Protein AF-A0A7J2PSL2-F1 (afdb_monomer_lite)

Secondary structure (DSSP, 8-state):
------------------PPP--TTTS-GGGS-----TTHHHHHHHHHHHHHHGGG-TT--HHHHHHHHHHHHHTT---TTTHHHHHHHHHHTEEEETTEEEE-SSTT--SPPBHHHHHHHHHHHHHHT-HHHHHHTT-HHHHHHHHHHHHHHTEETTEE-SBS-TT-HHHHHS-HHHHHHHHHHHHHHHT--GGGGHHHHHHTS----TTSHHHHHHHHHHHHTT-GGG--HHHHHHHHTTB-TTS-B-SSSS--HHHHHHHHHHHHHTTTTS---HHHHHHHHHHHHHHHHH-GGG-STTSHHHHHHHHHHHHHHHHHHHHHHHHHHHHHHHHHS-EEHHHHHHHH--SSTHHHHHHHHHHHBSS-EEEEEHHHHHHHHHHTS-HHHHHHHHHHHHHHHH-SEEEHHHHHHHHHHH-S----IIIIIHHHHHHHHHTTSEEEEEEEEEEETTEEEEEEEEEEE-SEEEEESS---HHHHHHHHHHHHHHHHHHHHHHHHHHHHHHHHHHHHHHHHHTT-HHHHHHHHHHHHHHHHHHHHHHHHIIIIIHHHH-SSB-HHHHTHHHHHHHHHHHHHHHHHHHHHHHHHHHHHHHHHHHHHHHHHHHHHHHHHHHHHHHHHHHHHHHHHHHHHHHSS---HHHHHHHHHHHTTT-

Radius of gyration: 41.02 Å; chains: 1; bounding box: 90×68×156 Å

pLDDT: mean 83.83, std 12.56, range [24.55, 97.69]

Sequence (655 aa):
MTNVDQKFAYPYITKFKKEPFISFVHIKKRNIENFYIKNYSKLADFFHFIKKNLLGDPNLTLENVFWYSLLQKYLKEDKKKDRREIFKFIKNCEFRHYDHLGFKYSPISPRKPDIYSTFLALCSLNNVGLLEEYFASEGQSHIKEEIKDFILSLRKGSSFLHCHDNECDICGKISPARTLFYVMEIFTLLGVDIRNSKDQFRSYIGENKKKSLGLVFKLLCLKYLDLDSEVRDKEIQYLHQLQKENGSFSFDASESINATFWVVYVLNKFSWLLDYNPSGIYLYVNYKLDEILNDTENWDSNQLPVVSKFIILLSLIWNKFINEIERVLFKELEREKYVDLNQLKTTFGLSNEVNDVISYINQNYNFNLRLLDNDIETKNYIRNLEKGRQEFINLFYTQLKEKSIVSLSDLAKKFRTQNLEHLKLKEDIFPVIKDMVTRNFFKGTIKTKKVFLAKTKYYFYLNYNLERIIVSDTEINAERIFEEKEKLDDIKNDIYNLTLKLKRIGYQIRDEIVSYLLINEIDYAKERLKFIIRSAVMEADFLNENIENSFNEILYYMNIQSVLHAEITLWTKTYSVLKKQLIEIDSNLKGKIEEKETLRNLNSLLENLMERLDVIEEDLGKKLDSFKKIFNETLEKEYIEDKFINVIRQLNQIT

Structure (mmCIF, N/CA/C/O backbone):
data_AF-A0A7J2PSL2-F1
#
_entry.id   AF-A0A7J2PSL2-F1
#
loop_
_atom_site.group_PDB
_atom_site.id
_atom_site.type_symbol
_atom_site.label_atom_id
_atom_site.label_alt_id
_atom_site.label_comp_id
_atom_site.label_asym_id
_atom_site.label_entity_id
_atom_site.label_seq_id
_atom_site.pdbx_PDB_ins_code
_atom_site.Cartn_x
_atom_site.Cartn_y
_atom_site.Cartn_z
_atom_site.occupancy
_atom_site.B_iso_or_equiv
_atom_site.auth_seq_id
_atom_site.auth_comp_id
_atom_site.auth_asym_id
_atom_site.auth_atom_id
_atom_site.pdbx_PDB_model_num
ATOM 1 N N . MET A 1 1 ? -26.723 5.551 -52.683 1.00 31.22 1 MET A N 1
ATOM 2 C CA . MET A 1 1 ? -27.101 5.557 -51.256 1.00 31.22 1 MET A CA 1
ATOM 3 C C . MET A 1 1 ? -26.220 4.562 -50.531 1.00 31.22 1 MET A C 1
ATOM 5 O O . MET A 1 1 ? -26.420 3.362 -50.620 1.00 31.22 1 MET A O 1
ATOM 9 N N . THR A 1 2 ? -25.178 5.106 -49.925 1.00 29.45 2 THR A N 1
ATOM 10 C CA . THR A 1 2 ? -24.272 4.508 -48.949 1.00 29.45 2 THR A CA 1
ATOM 11 C C . THR A 1 2 ? -24.968 4.398 -47.594 1.00 29.45 2 THR A C 1
ATOM 13 O O . THR A 1 2 ? -25.542 5.386 -47.148 1.00 29.45 2 THR A O 1
ATOM 16 N N . ASN A 1 3 ? -24.890 3.238 -46.939 1.00 24.55 3 ASN A N 1
ATOM 17 C CA . ASN A 1 3 ? -24.885 3.118 -45.478 1.00 24.55 3 ASN A CA 1
ATOM 18 C C . ASN A 1 3 ? -24.293 1.749 -45.106 1.00 24.55 3 ASN A C 1
ATOM 20 O O . ASN A 1 3 ? -24.761 0.728 -45.590 1.00 24.55 3 ASN A O 1
ATOM 24 N N . VAL A 1 4 ? -23.095 1.760 -44.518 1.00 31.92 4 VAL A N 1
ATOM 25 C CA . VAL A 1 4 ? -22.828 1.494 -43.090 1.00 31.92 4 VAL A CA 1
ATOM 26 C C . VAL A 1 4 ? -22.699 -0.004 -42.835 1.00 31.92 4 VAL A C 1
ATOM 28 O O . VAL A 1 4 ? -23.684 -0.686 -42.616 1.00 31.92 4 VAL A O 1
ATOM 31 N N . ASP A 1 5 ? -21.449 -0.464 -42.797 1.00 25.44 5 ASP A N 1
ATOM 32 C CA . ASP A 1 5 ? -21.019 -1.336 -41.711 1.00 25.44 5 ASP A CA 1
ATOM 33 C C . ASP A 1 5 ? -19.650 -0.865 -41.221 1.00 25.44 5 ASP A C 1
ATOM 35 O O . ASP A 1 5 ? -18.634 -0.880 -41.922 1.00 25.44 5 ASP A O 1
ATOM 39 N N . GLN A 1 6 ? -19.683 -0.338 -40.003 1.00 30.70 6 GLN A N 1
ATOM 40 C CA . GLN A 1 6 ? -18.550 0.149 -39.245 1.00 30.70 6 GLN A CA 1
ATOM 41 C C . GLN A 1 6 ? -17.609 -1.021 -38.947 1.00 30.70 6 GLN A C 1
ATOM 43 O O . GLN A 1 6 ? -17.937 -1.917 -38.173 1.00 30.70 6 GLN A O 1
ATOM 48 N N . LYS A 1 7 ? -16.388 -0.990 -39.488 1.00 27.30 7 LYS A N 1
ATOM 49 C CA . LYS A 1 7 ? -15.289 -1.812 -38.969 1.00 27.30 7 LYS A CA 1
ATOM 50 C C . LYS A 1 7 ? -14.771 -1.210 -37.660 1.00 27.30 7 LYS A C 1
ATOM 52 O O . LYS A 1 7 ? -13.682 -0.650 -37.615 1.00 27.30 7 LYS A O 1
ATOM 57 N N . PHE A 1 8 ? -15.545 -1.352 -36.588 1.00 30.45 8 PHE A N 1
ATOM 58 C CA . PHE A 1 8 ? -14.985 -1.416 -35.242 1.00 30.45 8 PHE A CA 1
ATOM 59 C C . PHE A 1 8 ? -14.679 -2.880 -34.943 1.00 30.45 8 PHE A C 1
ATOM 61 O O . PHE A 1 8 ? -15.5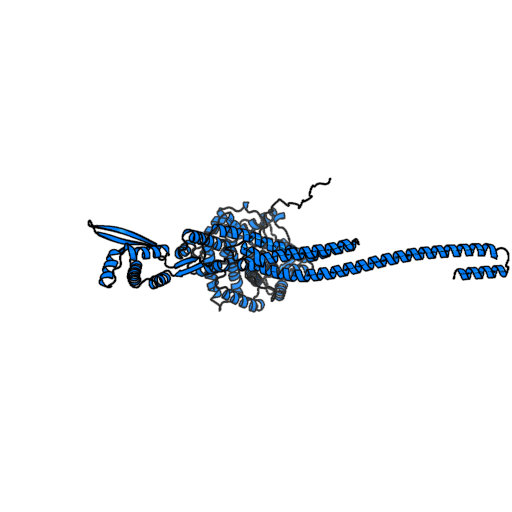59 -3.661 -34.605 1.00 30.45 8 PHE A O 1
ATOM 68 N N . ALA A 1 9 ? -13.413 -3.256 -35.071 1.00 25.39 9 ALA A N 1
ATOM 69 C CA . ALA A 1 9 ? -12.905 -4.478 -34.469 1.00 25.39 9 ALA A CA 1
ATOM 70 C C . ALA A 1 9 ? -11.545 -4.166 -33.845 1.00 25.39 9 ALA A C 1
ATOM 72 O O . ALA A 1 9 ? -10.490 -4.525 -34.363 1.00 25.39 9 ALA A O 1
ATOM 73 N N . TYR A 1 10 ? -11.590 -3.463 -32.710 1.00 25.31 10 TYR A N 1
ATOM 74 C CA . TYR A 1 10 ? -10.592 -3.675 -31.667 1.00 25.31 10 TYR A CA 1
ATOM 75 C C . TYR A 1 10 ? -10.520 -5.189 -31.418 1.00 25.31 10 TYR A C 1
ATOM 77 O O . TYR A 1 10 ? -11.571 -5.804 -31.213 1.00 25.31 10 TYR A O 1
ATOM 85 N N . PRO A 1 11 ? -9.338 -5.824 -31.443 1.00 28.77 11 PRO A N 1
ATOM 86 C CA . PRO A 1 11 ? -9.249 -7.221 -31.074 1.00 28.77 11 PRO A CA 1
ATOM 87 C C . PRO A 1 11 ? -9.548 -7.321 -29.577 1.00 28.77 11 PRO A C 1
ATOM 89 O O . PRO A 1 11 ? -8.705 -7.018 -28.732 1.00 28.77 11 PRO A O 1
ATOM 92 N N . TYR A 1 12 ? -10.769 -7.741 -29.252 1.00 27.05 12 TYR A N 1
ATOM 93 C CA . TYR A 1 12 ? -11.100 -8.295 -27.951 1.00 27.05 12 TYR A CA 1
ATOM 94 C C . TYR A 1 12 ? -10.155 -9.475 -27.702 1.00 27.05 12 TYR A C 1
ATOM 96 O O . TYR A 1 12 ? -10.358 -10.579 -28.204 1.00 27.05 12 TYR A O 1
ATOM 104 N N . ILE A 1 13 ? -9.115 -9.263 -26.894 1.00 30.38 13 ILE A N 1
ATOM 105 C CA . ILE A 1 13 ? -8.462 -10.357 -26.173 1.00 30.38 13 ILE A CA 1
ATOM 106 C C . ILE A 1 13 ? -9.415 -10.724 -25.027 1.00 30.38 13 ILE A C 1
ATOM 108 O O . ILE A 1 13 ? -9.174 -10.440 -23.860 1.00 30.38 13 ILE A O 1
ATOM 112 N N . THR A 1 14 ? -10.545 -11.349 -25.359 1.00 32.03 14 THR A N 1
ATOM 113 C CA . THR A 1 14 ? -11.455 -11.991 -24.400 1.00 32.03 14 THR A CA 1
ATOM 114 C C . THR A 1 14 ? -10.906 -13.360 -24.019 1.00 32.03 14 THR A C 1
ATOM 116 O O . THR A 1 14 ? -11.459 -14.415 -24.308 1.00 32.03 14 THR A O 1
ATOM 119 N N . LYS A 1 15 ? -9.768 -13.323 -23.337 1.00 29.19 15 LYS A N 1
ATOM 120 C CA . LYS A 1 15 ? -9.475 -14.196 -22.207 1.00 29.19 15 LYS A CA 1
ATOM 121 C C . LYS A 1 15 ? -8.845 -13.254 -21.203 1.00 29.19 15 LYS A C 1
ATOM 123 O O . LYS A 1 15 ? -7.700 -12.855 -21.408 1.00 29.19 15 LYS A O 1
ATOM 128 N N . PHE A 1 16 ? -9.582 -12.883 -20.157 1.00 33.84 16 PHE A N 1
ATOM 129 C CA . PHE A 1 16 ? -8.971 -12.304 -18.966 1.00 33.84 16 PHE A CA 1
ATOM 130 C C . PHE A 1 16 ? -7.958 -13.338 -18.466 1.00 33.84 16 PHE A C 1
ATOM 132 O O . PHE A 1 16 ? -8.302 -14.286 -17.763 1.00 33.84 16 PHE A O 1
ATOM 139 N N . LYS A 1 17 ? -6.706 -13.240 -18.930 1.00 45.00 17 LYS A N 1
ATOM 140 C CA . LYS A 1 17 ? -5.599 -13.944 -18.303 1.00 45.00 17 LYS A CA 1
ATOM 141 C C . LYS A 1 17 ? -5.562 -13.356 -16.906 1.00 45.00 17 LYS A C 1
ATOM 143 O O . LYS A 1 17 ? -5.343 -12.155 -16.772 1.00 45.00 17 LYS A O 1
ATOM 148 N N . LYS A 1 18 ? -5.832 -14.190 -15.903 1.00 58.03 18 LYS A N 1
ATOM 149 C CA . LYS A 1 18 ? -5.608 -13.842 -14.505 1.00 58.03 18 LYS A CA 1
ATOM 150 C C . LYS A 1 18 ? -4.257 -13.136 -14.415 1.00 58.03 18 LYS A C 1
ATOM 152 O O . LYS A 1 18 ? -3.263 -13.638 -14.957 1.00 58.03 18 LYS A O 1
ATOM 157 N N . GLU A 1 19 ? -4.253 -11.933 -13.846 1.00 62.59 19 GLU A N 1
ATOM 158 C CA . GLU A 1 19 ? -3.024 -11.156 -13.761 1.00 62.59 19 GLU A CA 1
ATOM 159 C C . GLU A 1 19 ? -1.960 -11.985 -13.029 1.00 62.59 19 GLU A C 1
ATOM 161 O O . GLU A 1 19 ? -2.278 -12.656 -12.040 1.00 62.59 19 GLU A O 1
ATOM 166 N N . PRO A 1 20 ? -0.710 -12.005 -13.530 1.00 72.94 20 PRO A N 1
ATOM 167 C CA . PRO A 1 20 ? 0.355 -12.733 -12.864 1.00 72.94 20 PRO A CA 1
ATOM 168 C C . PRO A 1 20 ? 0.494 -12.239 -11.428 1.00 72.94 20 PRO A C 1
ATOM 170 O O . PRO A 1 20 ? 0.350 -11.049 -11.149 1.00 72.94 20 PRO A O 1
ATOM 173 N N . PHE A 1 21 ? 0.817 -13.153 -10.517 1.00 83.94 21 PHE A N 1
ATOM 174 C CA . PHE A 1 21 ? 1.166 -12.776 -9.158 1.00 83.94 21 PHE A CA 1
ATOM 175 C C . PHE A 1 21 ? 2.321 -11.764 -9.172 1.00 83.94 21 PHE A C 1
ATOM 177 O O . PHE A 1 21 ? 3.390 -12.028 -9.720 1.00 83.94 21 PHE A O 1
ATOM 184 N N . ILE A 1 22 ? 2.103 -10.609 -8.542 1.00 85.44 22 ILE A N 1
ATOM 185 C CA . ILE A 1 22 ? 3.131 -9.587 -8.346 1.00 85.44 22 ILE A CA 1
ATOM 186 C C . ILE A 1 22 ? 3.550 -9.603 -6.879 1.00 85.44 22 ILE A C 1
ATOM 188 O O . ILE A 1 22 ? 2.753 -9.336 -5.972 1.00 85.44 22 ILE A O 1
ATOM 192 N N . SER A 1 23 ? 4.827 -9.897 -6.661 1.00 90.50 23 SER A N 1
ATOM 193 C CA . SER A 1 23 ? 5.446 -9.882 -5.342 1.00 90.50 23 SER A CA 1
ATOM 194 C C . SER A 1 23 ? 5.588 -8.469 -4.780 1.00 90.50 23 SER A C 1
ATOM 196 O O . SER A 1 23 ? 5.742 -7.514 -5.544 1.00 90.50 23 SER A O 1
ATOM 198 N N . PHE A 1 24 ? 5.616 -8.316 -3.451 1.00 92.38 24 PHE A N 1
ATOM 199 C CA . PHE A 1 24 ? 5.796 -7.025 -2.764 1.00 92.38 24 PHE A CA 1
ATOM 200 C C . PHE A 1 24 ? 7.050 -6.260 -3.234 1.00 92.38 24 PHE A C 1
ATOM 202 O O . PHE A 1 24 ? 7.096 -5.025 -3.202 1.00 92.38 24 PHE A O 1
ATOM 209 N N . VAL A 1 25 ? 8.053 -6.985 -3.734 1.00 91.38 25 VAL A N 1
ATOM 210 C CA . VAL A 1 25 ? 9.280 -6.427 -4.310 1.00 91.38 25 VAL A CA 1
ATOM 211 C C . VAL A 1 25 ? 9.047 -5.812 -5.695 1.00 91.38 25 VAL A C 1
ATOM 213 O O . VAL A 1 25 ? 9.658 -4.799 -6.031 1.00 91.38 25 VAL A O 1
ATOM 216 N N . HIS A 1 26 ? 8.117 -6.345 -6.486 1.00 89.00 26 HIS A N 1
ATOM 217 C CA . HIS A 1 26 ? 7.829 -5.896 -7.853 1.00 89.00 26 HIS A CA 1
ATOM 218 C C . HIS A 1 26 ? 6.655 -4.913 -7.957 1.00 89.00 26 HIS A C 1
ATOM 220 O O . HIS A 1 26 ? 6.518 -4.247 -8.985 1.00 89.00 26 HIS A O 1
ATOM 226 N N . ILE A 1 27 ? 5.843 -4.757 -6.901 1.00 88.19 27 ILE A N 1
ATOM 227 C CA . ILE A 1 27 ? 4.760 -3.757 -6.858 1.00 88.19 27 ILE A CA 1
ATOM 228 C C . ILE A 1 27 ? 5.329 -2.382 -7.218 1.00 88.19 27 ILE A C 1
ATOM 230 O O . ILE A 1 27 ? 6.328 -1.948 -6.652 1.00 88.19 27 ILE A O 1
ATOM 234 N N . LYS A 1 28 ? 4.737 -1.668 -8.175 1.00 84.06 28 LYS A N 1
ATOM 235 C CA . LYS A 1 28 ? 5.208 -0.319 -8.529 1.00 84.06 28 LYS A CA 1
ATOM 236 C C . LYS A 1 28 ? 4.886 0.651 -7.392 1.00 84.06 28 LYS A C 1
ATOM 238 O O . LYS A 1 28 ? 3.815 0.559 -6.818 1.00 84.06 28 LYS A O 1
ATOM 243 N N . LYS A 1 29 ? 5.756 1.638 -7.130 1.00 82.50 29 LYS A N 1
ATOM 244 C CA . LYS A 1 29 ? 5.576 2.677 -6.082 1.00 82.50 29 LYS A CA 1
ATOM 245 C C . LYS A 1 29 ? 4.156 3.273 -6.043 1.00 82.50 29 LYS A C 1
ATOM 247 O O . LYS A 1 29 ? 3.610 3.495 -4.977 1.00 82.50 29 LYS A O 1
ATOM 252 N N . ARG A 1 30 ? 3.565 3.511 -7.217 1.00 73.38 30 ARG A N 1
ATOM 253 C CA . ARG A 1 30 ? 2.212 4.072 -7.387 1.00 73.38 30 ARG A CA 1
ATOM 254 C C . ARG A 1 30 ? 1.073 3.096 -7.048 1.00 73.38 30 ARG A C 1
ATOM 256 O O . ARG A 1 30 ? -0.023 3.529 -6.749 1.00 73.38 30 ARG A O 1
ATOM 263 N N . ASN A 1 31 ? 1.334 1.794 -7.151 1.00 79.12 31 ASN A N 1
ATOM 264 C CA . ASN A 1 31 ? 0.379 0.738 -6.826 1.00 79.12 31 ASN A CA 1
ATOM 265 C C . ASN A 1 31 ? 0.432 0.402 -5.322 1.00 79.12 31 ASN A C 1
ATOM 267 O O . ASN A 1 31 ? -0.303 -0.467 -4.875 1.00 79.12 31 ASN A O 1
ATOM 271 N N . ILE A 1 32 ? 1.336 1.033 -4.561 1.00 83.50 32 ILE A N 1
ATOM 272 C CA . ILE A 1 32 ? 1.332 0.963 -3.102 1.00 83.50 32 ILE A CA 1
ATOM 273 C C . ILE A 1 32 ? 0.276 1.951 -2.631 1.00 83.50 32 ILE A C 1
ATOM 275 O O . ILE A 1 32 ? 0.389 3.162 -2.858 1.00 83.50 32 ILE A O 1
ATOM 279 N N . GLU A 1 33 ? -0.757 1.407 -2.015 1.00 75.19 33 GLU A N 1
ATOM 280 C CA . GLU A 1 33 ? -1.900 2.163 -1.527 1.00 75.19 33 GLU A CA 1
ATOM 281 C C . GLU A 1 33 ? -1.493 3.116 -0.401 1.00 75.19 33 GLU A C 1
ATOM 283 O O . GLU A 1 33 ? -0.399 3.007 0.157 1.00 75.19 33 GLU A O 1
ATOM 288 N N . ASN A 1 34 ? -2.322 4.120 -0.123 1.00 74.38 34 ASN A N 1
ATOM 289 C CA . ASN A 1 34 ? -2.073 4.996 1.014 1.00 74.38 34 ASN A CA 1
ATOM 290 C C . ASN A 1 34 ? -2.430 4.237 2.292 1.00 74.38 34 ASN A C 1
ATOM 292 O O . ASN A 1 34 ? -3.466 3.584 2.364 1.00 74.38 34 ASN A O 1
ATOM 296 N N . PHE A 1 35 ? -1.562 4.320 3.292 1.00 82.06 35 PHE A N 1
ATOM 297 C CA . PHE A 1 35 ? -1.795 3.721 4.596 1.00 82.06 35 PHE A CA 1
ATOM 298 C C . PHE A 1 35 ? -1.316 4.663 5.684 1.00 82.06 35 PHE A C 1
ATOM 300 O O . PHE A 1 35 ? -0.376 5.438 5.491 1.00 82.06 35 PHE A O 1
ATOM 307 N N . TYR A 1 36 ? -1.988 4.604 6.826 1.00 78.56 36 TYR A N 1
ATOM 308 C CA . TYR A 1 36 ? -1.615 5.400 7.977 1.00 78.56 36 TYR A CA 1
ATOM 309 C C . TYR A 1 36 ? -0.421 4.772 8.698 1.00 78.56 36 TYR A C 1
ATOM 311 O O . TYR A 1 36 ? -0.334 3.552 8.862 1.00 78.56 36 TYR A O 1
ATOM 319 N N . ILE A 1 37 ? 0.486 5.628 9.156 1.00 76.75 37 ILE A N 1
ATOM 320 C CA . ILE A 1 37 ? 1.638 5.253 9.968 1.00 76.75 37 ILE A CA 1
ATOM 321 C C . ILE A 1 37 ? 1.575 6.078 11.248 1.00 76.75 37 ILE A C 1
ATOM 323 O O . ILE A 1 37 ? 1.708 7.305 11.214 1.00 76.75 37 ILE A O 1
ATOM 327 N N . LYS A 1 38 ? 1.414 5.394 12.380 1.00 73.25 38 LYS A N 1
ATOM 328 C CA . LYS A 1 38 ? 1.493 6.022 13.696 1.00 73.25 38 LYS A CA 1
ATOM 329 C C . LYS A 1 38 ? 2.885 6.623 13.895 1.00 73.25 38 LYS A C 1
ATOM 331 O O . LYS A 1 38 ? 3.885 5.998 13.553 1.00 73.25 38 LYS A O 1
ATOM 336 N N . ASN A 1 39 ? 2.951 7.839 14.439 1.00 75.31 39 ASN A N 1
ATOM 337 C CA . ASN A 1 39 ? 4.213 8.553 14.674 1.00 75.31 39 ASN A CA 1
ATOM 338 C C . ASN A 1 39 ? 5.094 8.690 13.413 1.00 75.31 39 ASN A C 1
ATOM 340 O O . ASN A 1 39 ? 6.315 8.535 13.488 1.00 75.31 39 ASN A O 1
ATOM 344 N N . TYR A 1 40 ? 4.496 9.020 12.258 1.00 83.94 40 TYR A N 1
ATOM 345 C CA . TYR A 1 40 ? 5.227 9.205 10.994 1.00 83.94 40 TYR A CA 1
ATOM 346 C C . TYR A 1 40 ? 6.470 10.102 11.121 1.00 83.94 40 TYR A C 1
ATOM 348 O O . TYR A 1 40 ? 7.481 9.825 10.484 1.00 83.94 40 TYR A O 1
ATOM 356 N N . SER A 1 41 ? 6.436 11.134 11.973 1.00 86.31 41 SER A N 1
ATOM 357 C CA . SER A 1 41 ? 7.597 11.994 12.244 1.00 86.31 41 SER A CA 1
ATOM 358 C C . SER A 1 41 ? 8.818 11.207 12.729 1.00 86.31 41 SER A C 1
ATOM 360 O O . SER A 1 41 ? 9.890 11.345 12.154 1.00 86.31 41 SER A O 1
ATOM 362 N N . LYS A 1 42 ? 8.651 10.305 13.703 1.00 90.38 42 LYS A N 1
ATOM 363 C CA . LYS A 1 42 ? 9.749 9.471 14.219 1.00 90.38 42 LYS A CA 1
ATOM 364 C C . LYS A 1 42 ? 10.258 8.484 13.178 1.00 90.38 42 LYS A C 1
ATOM 366 O O . LYS A 1 42 ? 11.456 8.231 13.095 1.00 90.38 42 LYS A O 1
ATOM 371 N N . LEU A 1 43 ? 9.363 7.944 12.351 1.00 92.12 43 LEU A N 1
ATOM 372 C CA . LEU A 1 43 ? 9.768 7.096 11.233 1.00 92.12 43 LEU A CA 1
ATOM 373 C C . LEU A 1 43 ? 10.559 7.885 10.182 1.00 92.12 43 LEU A C 1
ATOM 375 O O . LEU A 1 43 ? 11.530 7.367 9.631 1.00 92.12 43 LEU A O 1
ATOM 379 N N . ALA A 1 44 ? 10.163 9.128 9.910 1.00 91.56 44 ALA A N 1
ATOM 380 C CA . ALA A 1 44 ? 10.879 10.020 9.009 1.00 91.56 44 ALA A CA 1
ATOM 381 C C . ALA A 1 44 ? 12.267 10.385 9.561 1.00 91.56 44 ALA A C 1
ATOM 383 O O . ALA A 1 44 ? 13.226 10.428 8.784 1.00 91.56 44 ALA A O 1
ATOM 384 N N . ASP A 1 45 ? 12.388 10.574 10.878 1.00 93.62 45 ASP A N 1
ATOM 385 C CA . ASP A 1 45 ? 13.662 10.787 11.573 1.00 93.62 45 ASP A CA 1
ATOM 386 C C . ASP A 1 45 ? 14.563 9.546 11.478 1.00 93.62 45 ASP A C 1
ATOM 388 O O . ASP A 1 45 ? 15.721 9.658 11.068 1.00 93.62 45 ASP A O 1
ATOM 392 N N . PHE A 1 46 ? 14.020 8.350 11.746 1.00 94.81 46 PHE A N 1
ATOM 393 C CA . PHE A 1 46 ? 14.728 7.077 11.563 1.00 94.81 46 PHE A CA 1
ATOM 394 C C . PHE A 1 46 ? 15.200 6.906 10.115 1.00 94.81 46 PHE A C 1
ATOM 396 O O . PHE A 1 46 ? 16.361 6.587 9.855 1.00 94.81 46 PHE A O 1
ATOM 403 N N . PHE A 1 47 ? 14.325 7.170 9.141 1.00 93.75 47 PHE A N 1
ATOM 404 C CA . PHE A 1 47 ? 14.675 7.076 7.727 1.00 93.75 47 PHE A CA 1
ATOM 405 C C . PHE A 1 47 ? 15.786 8.065 7.347 1.00 93.75 47 PHE A C 1
ATOM 407 O O . PHE A 1 47 ? 16.715 7.688 6.632 1.00 93.75 47 PHE A O 1
ATOM 414 N N . HIS A 1 48 ? 15.739 9.305 7.845 1.00 92.19 48 HIS A N 1
ATOM 415 C CA . HIS A 1 48 ? 16.798 10.293 7.627 1.00 92.19 48 HIS A CA 1
ATOM 416 C C . HIS A 1 48 ? 18.124 9.881 8.265 1.00 92.19 48 HIS A C 1
ATOM 418 O O . HIS A 1 48 ? 19.173 10.046 7.636 1.00 92.19 48 HIS A O 1
ATOM 424 N N . PHE A 1 49 ? 18.086 9.322 9.476 1.00 93.31 49 PHE A N 1
ATOM 425 C CA . PHE A 1 49 ? 19.259 8.769 10.144 1.00 93.31 49 PHE A CA 1
ATOM 426 C C . PHE A 1 49 ? 19.902 7.664 9.297 1.00 93.31 49 PHE A C 1
ATOM 428 O O . PHE A 1 49 ? 21.083 7.759 8.957 1.00 93.31 49 PHE A O 1
ATOM 435 N N . ILE A 1 50 ? 19.119 6.666 8.867 1.00 92.88 50 ILE A N 1
ATOM 436 C CA . ILE A 1 50 ? 19.618 5.575 8.020 1.00 92.88 50 ILE A CA 1
ATOM 437 C C . ILE A 1 50 ? 20.155 6.124 6.701 1.00 92.88 50 ILE A C 1
ATOM 439 O O . ILE A 1 50 ? 21.273 5.803 6.318 1.00 92.88 50 ILE A O 1
ATOM 443 N N . LYS A 1 51 ? 19.411 6.999 6.023 1.00 90.81 51 LYS A N 1
ATOM 444 C CA . LYS A 1 51 ? 19.834 7.604 4.755 1.00 90.81 51 LYS A CA 1
ATOM 445 C C . LYS A 1 51 ? 21.184 8.315 4.859 1.00 90.81 51 LYS A C 1
ATOM 447 O O . LYS A 1 51 ? 21.976 8.255 3.925 1.00 90.81 51 LYS A O 1
ATOM 452 N N . LYS A 1 52 ? 21.453 8.984 5.983 1.00 89.56 52 LYS A N 1
ATOM 453 C CA . LYS A 1 52 ? 22.721 9.685 6.220 1.00 89.56 52 LYS A CA 1
ATOM 454 C C . LYS A 1 52 ? 23.882 8.727 6.505 1.00 89.56 52 LYS A C 1
ATOM 456 O O . LYS A 1 52 ? 25.004 9.023 6.104 1.00 89.56 52 LYS A O 1
ATOM 461 N N . ASN A 1 53 ? 23.621 7.615 7.189 1.00 90.56 53 ASN A N 1
ATOM 462 C CA . ASN A 1 53 ? 24.670 6.771 7.767 1.00 90.56 53 ASN A CA 1
ATOM 463 C C . ASN A 1 53 ? 24.917 5.459 7.001 1.00 90.56 53 ASN A C 1
ATOM 465 O O . ASN A 1 53 ? 26.020 4.927 7.065 1.00 90.56 53 ASN A O 1
ATOM 469 N N . LEU A 1 54 ? 23.934 4.949 6.250 1.00 90.44 54 LEU A N 1
ATOM 470 C CA . LEU A 1 54 ? 23.952 3.609 5.648 1.00 90.44 54 LEU A CA 1
ATOM 471 C C . LEU A 1 54 ? 25.177 3.362 4.760 1.00 90.44 54 LEU A C 1
ATOM 473 O O . LEU A 1 54 ? 25.835 2.339 4.888 1.00 90.44 54 LEU A O 1
ATOM 477 N N . LEU A 1 55 ? 25.487 4.293 3.856 1.00 87.31 55 LEU A N 1
ATOM 478 C CA . LEU A 1 55 ? 26.598 4.133 2.910 1.00 87.31 55 LEU A CA 1
ATOM 479 C C . LEU A 1 55 ? 27.979 4.339 3.552 1.00 87.31 55 LEU A C 1
ATOM 481 O O . LEU A 1 55 ? 28.986 3.991 2.941 1.00 87.31 55 LEU A O 1
ATOM 485 N N . GLY A 1 56 ? 28.023 4.886 4.770 1.00 84.56 56 GLY A N 1
ATOM 486 C CA . GLY A 1 56 ? 29.232 4.985 5.585 1.00 84.56 56 GLY A CA 1
ATOM 487 C C . GLY A 1 56 ? 29.462 3.777 6.499 1.00 84.56 56 GLY A C 1
ATOM 488 O O . GLY A 1 56 ? 30.495 3.731 7.162 1.00 84.56 56 GLY A O 1
ATOM 489 N N . ASP A 1 57 ? 28.531 2.817 6.550 1.00 87.25 57 ASP A N 1
ATOM 490 C CA . ASP A 1 57 ? 28.651 1.619 7.383 1.00 87.25 57 ASP A CA 1
ATOM 491 C C . ASP A 1 57 ? 29.720 0.669 6.800 1.00 87.25 57 ASP A C 1
ATOM 493 O O . ASP A 1 57 ? 29.552 0.164 5.683 1.00 87.25 57 ASP A O 1
ATOM 497 N N . PRO A 1 58 ? 30.821 0.384 7.523 1.00 84.31 58 PRO A N 1
ATOM 498 C CA . PRO A 1 58 ? 31.855 -0.536 7.046 1.00 84.31 58 PRO A CA 1
ATOM 499 C C . PRO A 1 58 ? 31.343 -1.973 6.877 1.00 84.31 58 PRO A C 1
ATOM 501 O O . PRO A 1 58 ? 31.928 -2.747 6.119 1.00 84.31 58 PRO A O 1
ATOM 504 N N . ASN A 1 59 ? 30.249 -2.327 7.555 1.00 87.69 59 ASN A N 1
ATOM 505 C CA . ASN A 1 59 ? 29.623 -3.642 7.499 1.00 87.69 59 ASN A CA 1
ATOM 506 C C . ASN A 1 59 ? 28.413 -3.675 6.558 1.00 87.69 59 ASN A C 1
ATOM 508 O O . ASN A 1 59 ? 27.606 -4.598 6.649 1.00 87.69 59 ASN A O 1
ATOM 512 N N . LEU A 1 60 ? 28.279 -2.701 5.650 1.00 92.12 60 LEU A N 1
ATOM 513 C CA . LEU A 1 60 ? 27.167 -2.635 4.706 1.00 92.12 60 LEU A CA 1
ATOM 514 C C . LEU A 1 60 ? 27.023 -3.935 3.896 1.00 92.12 60 LEU A C 1
ATOM 516 O O . LEU A 1 60 ? 27.975 -4.442 3.293 1.00 92.12 60 LEU A O 1
ATOM 520 N N . THR A 1 61 ? 25.795 -4.447 3.836 1.00 94.94 61 THR A N 1
ATOM 521 C CA . THR A 1 61 ? 25.446 -5.680 3.120 1.00 94.94 61 THR A CA 1
ATOM 522 C C . THR A 1 61 ? 24.379 -5.427 2.058 1.00 94.94 61 THR A C 1
ATOM 524 O O . THR A 1 61 ? 23.628 -4.446 2.117 1.00 94.94 61 THR A O 1
ATOM 527 N N . LEU A 1 62 ? 24.249 -6.352 1.102 1.00 96.19 62 LEU A N 1
ATOM 528 C CA . LEU A 1 62 ? 23.145 -6.337 0.141 1.00 96.19 62 LEU A CA 1
ATOM 529 C C . LEU A 1 62 ? 21.771 -6.418 0.819 1.00 96.19 62 LEU A C 1
ATOM 531 O O . LEU A 1 62 ? 20.808 -5.877 0.281 1.00 96.19 62 LEU A O 1
ATOM 535 N N . GLU A 1 63 ? 21.660 -7.046 1.995 1.00 95.75 63 GLU A N 1
ATOM 536 C CA . GLU A 1 63 ? 20.395 -7.094 2.734 1.00 95.75 63 GLU A CA 1
ATOM 537 C C . GLU A 1 63 ? 20.008 -5.709 3.265 1.00 95.75 63 GLU A C 1
ATOM 539 O O . GLU A 1 63 ? 18.851 -5.307 3.117 1.00 95.75 63 GLU A O 1
ATOM 544 N N . ASN A 1 64 ? 20.961 -4.935 3.798 1.00 95.06 64 ASN A N 1
ATOM 545 C CA . ASN A 1 64 ? 20.670 -3.566 4.231 1.00 95.06 64 ASN A CA 1
ATOM 546 C C . ASN A 1 64 ? 20.236 -2.703 3.035 1.00 95.06 64 ASN A C 1
ATOM 548 O O . ASN A 1 64 ? 19.225 -2.009 3.114 1.00 95.06 64 ASN A O 1
ATOM 552 N N . VAL A 1 65 ? 20.942 -2.786 1.901 1.00 95.56 65 VAL A N 1
ATOM 553 C CA . VAL A 1 65 ? 20.585 -2.040 0.679 1.00 95.56 65 VAL A CA 1
ATOM 554 C C . VAL A 1 65 ? 19.201 -2.438 0.158 1.00 95.56 65 VAL A C 1
ATOM 556 O O . VAL A 1 65 ? 18.397 -1.573 -0.204 1.00 95.56 65 VAL A O 1
ATOM 559 N N . PHE A 1 66 ? 18.885 -3.732 0.172 1.00 96.50 66 PHE A N 1
ATOM 560 C CA . PHE A 1 66 ? 17.583 -4.249 -0.232 1.00 96.50 66 PHE A CA 1
ATOM 561 C C . PHE A 1 66 ? 16.457 -3.680 0.628 1.00 96.50 66 PHE A C 1
ATOM 563 O O . PHE A 1 66 ? 15.520 -3.084 0.086 1.00 96.50 66 PHE A O 1
ATOM 570 N N . TRP A 1 67 ? 16.560 -3.793 1.954 1.00 96.44 67 TRP A N 1
ATOM 571 C CA . TRP A 1 67 ? 15.533 -3.282 2.859 1.00 96.44 67 TRP A CA 1
ATOM 572 C C . TRP A 1 67 ? 15.447 -1.752 2.836 1.00 96.44 67 TRP A C 1
ATOM 574 O O . TRP A 1 67 ? 14.338 -1.228 2.826 1.00 96.44 67 TRP A O 1
ATOM 584 N N . TYR A 1 68 ? 16.566 -1.034 2.691 1.00 95.19 68 TYR A N 1
ATOM 585 C CA . TYR A 1 68 ? 16.570 0.424 2.503 1.00 95.19 68 TYR A CA 1
ATOM 586 C C . TYR A 1 68 ? 15.788 0.825 1.251 1.00 95.19 68 TYR A C 1
ATOM 588 O O . TYR A 1 68 ? 14.906 1.683 1.308 1.00 95.19 68 TYR A O 1
ATOM 596 N N . SER A 1 69 ? 16.070 0.165 0.121 1.00 94.31 69 SER A N 1
ATOM 597 C CA . SER A 1 69 ? 15.405 0.450 -1.153 1.00 94.31 69 SER A CA 1
ATOM 598 C C . SER A 1 69 ? 13.898 0.178 -1.095 1.00 94.31 69 SER A C 1
ATOM 600 O O . SER A 1 69 ? 13.108 0.906 -1.701 1.00 94.31 69 SER A O 1
ATOM 602 N N . LEU A 1 70 ? 13.484 -0.845 -0.338 1.00 95.19 70 LEU A N 1
ATOM 603 C CA . LEU A 1 70 ? 12.079 -1.144 -0.091 1.00 95.19 70 LEU A CA 1
ATOM 604 C C . LEU A 1 70 ? 11.443 -0.122 0.849 1.00 95.19 70 LEU A C 1
ATOM 606 O O . LEU A 1 70 ? 10.383 0.395 0.515 1.00 95.19 70 LEU A O 1
ATOM 610 N N . LEU A 1 71 ? 12.077 0.225 1.969 1.00 94.62 71 LEU A N 1
ATOM 611 C CA . LEU A 1 71 ? 11.554 1.236 2.886 1.00 94.62 71 LEU A CA 1
ATOM 612 C C . LEU A 1 71 ? 11.347 2.572 2.164 1.00 94.62 71 LEU A C 1
ATOM 614 O O . LEU A 1 71 ? 10.243 3.106 2.172 1.00 94.62 71 LEU A O 1
ATOM 618 N N . GLN A 1 72 ? 12.357 3.043 1.426 1.00 92.38 72 GLN A N 1
ATOM 619 C CA . GLN A 1 72 ? 12.265 4.243 0.589 1.00 92.38 72 GLN A CA 1
ATOM 620 C C . GLN A 1 72 ? 11.092 4.164 -0.403 1.00 92.38 72 GLN A C 1
ATOM 622 O O . GLN A 1 72 ? 10.373 5.139 -0.630 1.00 92.38 72 GLN A O 1
ATOM 627 N N . LYS A 1 73 ? 10.880 2.994 -1.014 1.00 91.94 73 LYS A N 1
ATOM 628 C CA . LYS A 1 73 ? 9.798 2.763 -1.974 1.00 91.94 73 LYS A CA 1
ATOM 629 C C . LYS A 1 73 ? 8.415 2.801 -1.316 1.00 91.94 73 LYS A C 1
ATOM 631 O O . LYS A 1 73 ? 7.522 3.421 -1.893 1.00 91.94 73 LYS A O 1
ATOM 636 N N . TYR A 1 74 ? 8.242 2.167 -0.157 1.00 92.81 74 TYR A N 1
ATOM 637 C CA . TYR A 1 74 ? 6.962 2.085 0.558 1.00 92.81 74 TYR A CA 1
ATOM 638 C C . TYR A 1 74 ? 6.606 3.381 1.299 1.00 92.81 74 TYR A C 1
ATOM 640 O O . TYR A 1 74 ? 5.432 3.724 1.353 1.00 92.81 74 TYR A O 1
ATOM 648 N N . LEU A 1 75 ? 7.597 4.163 1.744 1.00 90.50 75 LEU A N 1
ATOM 649 C CA . LEU A 1 75 ? 7.404 5.531 2.262 1.00 90.50 75 LEU A CA 1
ATOM 650 C C . LEU A 1 75 ? 7.189 6.582 1.170 1.00 90.50 75 LEU A C 1
ATOM 652 O O . LEU A 1 75 ? 7.020 7.763 1.438 1.00 90.50 75 LEU A O 1
ATOM 656 N N . LYS A 1 76 ? 7.206 6.159 -0.091 1.00 86.81 76 LYS A N 1
ATOM 657 C CA . LYS A 1 76 ? 7.060 7.022 -1.257 1.00 86.81 76 LYS A CA 1
ATOM 658 C C . LYS A 1 76 ? 8.109 8.155 -1.350 1.00 86.81 76 LYS A C 1
ATOM 660 O O . LYS A 1 76 ? 7.885 9.138 -2.058 1.00 86.81 76 LYS A O 1
ATOM 665 N N . GLU A 1 77 ? 9.308 7.950 -0.817 1.00 85.69 77 GLU A N 1
ATOM 666 C CA . GLU A 1 77 ? 10.424 8.909 -0.829 1.00 85.69 77 GLU A CA 1
ATOM 667 C C . GLU A 1 77 ? 11.098 9.058 -2.219 1.00 85.69 77 GLU A C 1
ATOM 669 O O . GLU A 1 77 ? 10.921 8.219 -3.120 1.00 85.69 77 GLU A O 1
ATOM 674 N N . ASP A 1 78 ? 11.841 10.154 -2.446 1.00 76.19 78 ASP A N 1
ATOM 675 C CA . ASP A 1 78 ? 12.595 10.378 -3.699 1.00 76.19 78 ASP A CA 1
ATOM 676 C C . ASP A 1 78 ? 13.893 9.549 -3.731 1.00 76.19 78 ASP A C 1
ATOM 678 O O . ASP A 1 78 ? 14.665 9.508 -2.772 1.00 76.19 78 ASP A O 1
ATOM 682 N N . LYS A 1 79 ? 14.150 8.917 -4.882 1.00 72.06 79 LYS A N 1
ATOM 683 C CA . LYS A 1 79 ? 15.260 7.989 -5.139 1.00 72.06 79 LYS A CA 1
ATOM 684 C C . LYS A 1 79 ? 16.550 8.683 -5.582 1.00 72.06 79 LYS A C 1
ATOM 686 O O . LYS A 1 79 ? 17.579 8.031 -5.697 1.00 72.06 79 LYS A O 1
ATOM 691 N N . LYS A 1 80 ? 16.522 9.975 -5.924 1.00 69.44 80 LYS A N 1
ATOM 692 C CA . LYS A 1 80 ? 17.603 10.591 -6.721 1.00 69.44 80 LYS A CA 1
ATOM 693 C C . LYS A 1 80 ? 18.967 10.710 -6.034 1.00 69.44 80 LYS A C 1
ATOM 695 O O . LYS A 1 80 ? 19.967 10.649 -6.743 1.00 69.44 80 LYS A O 1
ATOM 700 N N . LYS A 1 81 ? 19.021 10.901 -4.713 1.00 69.38 81 LYS A N 1
ATOM 701 C CA . LYS A 1 81 ? 20.250 11.353 -4.035 1.00 69.38 81 LYS A CA 1
ATOM 702 C C . LYS A 1 81 ? 21.339 10.268 -3.929 1.00 69.38 81 LYS A C 1
ATOM 704 O O . LYS A 1 81 ? 22.495 10.586 -4.165 1.00 69.38 81 LYS A O 1
ATOM 709 N N . ASP A 1 82 ? 20.959 8.998 -3.747 1.00 77.56 82 ASP A N 1
ATOM 710 C CA . ASP A 1 82 ? 21.907 7.922 -3.375 1.00 77.56 82 ASP A CA 1
ATOM 711 C C . ASP A 1 82 ? 22.084 6.852 -4.481 1.00 77.56 82 ASP A C 1
ATOM 713 O O . ASP A 1 82 ? 22.803 5.864 -4.329 1.00 77.56 82 ASP A O 1
ATOM 717 N N . ARG A 1 83 ? 21.418 7.033 -5.634 1.00 85.94 83 ARG A N 1
ATOM 718 C CA . ARG A 1 83 ? 21.334 6.034 -6.723 1.00 85.94 83 ARG A CA 1
ATOM 719 C C . ARG A 1 83 ? 22.697 5.537 -7.211 1.00 85.94 83 ARG A C 1
ATOM 721 O O . ARG A 1 83 ? 22.871 4.339 -7.411 1.00 85.94 83 ARG A O 1
ATOM 728 N N . ARG A 1 84 ? 23.655 6.447 -7.417 1.00 86.81 84 ARG A N 1
ATOM 729 C CA . ARG A 1 84 ? 24.983 6.112 -7.968 1.00 86.81 84 ARG A CA 1
ATOM 730 C C . ARG A 1 84 ? 25.842 5.321 -6.985 1.00 86.81 84 ARG A C 1
ATOM 732 O O . ARG A 1 84 ? 26.551 4.408 -7.392 1.00 86.81 84 ARG A O 1
ATOM 739 N N . GLU A 1 85 ? 25.776 5.668 -5.707 1.00 89.88 85 GLU A N 1
ATOM 740 C CA . GLU A 1 85 ? 26.572 5.024 -4.661 1.00 89.88 85 GLU A CA 1
ATOM 741 C C . GLU A 1 85 ? 26.051 3.614 -4.378 1.00 89.88 85 GLU A C 1
ATOM 743 O O . GLU A 1 85 ? 26.838 2.670 -4.339 1.00 89.88 85 GLU A O 1
ATOM 748 N N . ILE A 1 86 ? 24.722 3.447 -4.326 1.00 91.69 86 ILE A N 1
ATOM 749 C CA . ILE A 1 86 ? 24.075 2.129 -4.251 1.00 91.69 86 ILE A CA 1
ATOM 750 C C . ILE A 1 86 ? 24.473 1.259 -5.448 1.00 91.69 86 ILE A C 1
ATOM 752 O O . ILE A 1 86 ? 24.841 0.100 -5.270 1.00 91.69 86 ILE A O 1
ATOM 756 N N . PHE A 1 87 ? 24.444 1.811 -6.664 1.00 92.88 87 PHE A N 1
ATOM 757 C CA . PHE A 1 87 ? 24.865 1.083 -7.862 1.00 92.88 87 PHE A CA 1
ATOM 758 C C . PHE A 1 87 ? 26.320 0.617 -7.774 1.00 92.88 87 PHE A C 1
ATOM 760 O O . PHE A 1 87 ? 26.606 -0.551 -8.030 1.00 92.88 87 PHE A O 1
ATOM 767 N N . LYS A 1 88 ? 27.231 1.507 -7.359 1.00 93.06 88 LYS A N 1
ATOM 768 C CA . LYS A 1 88 ? 28.652 1.186 -7.181 1.00 93.06 88 LYS A CA 1
ATOM 769 C C . LYS A 1 88 ? 28.855 0.090 -6.131 1.00 93.06 88 LYS A C 1
ATOM 771 O O . LYS A 1 88 ? 29.623 -0.836 -6.369 1.00 93.06 88 LYS A O 1
ATOM 776 N N . PHE A 1 89 ? 28.152 0.164 -5.000 1.00 95.00 89 PHE A N 1
ATOM 777 C CA . PHE A 1 89 ? 28.207 -0.870 -3.966 1.00 95.00 89 PHE A CA 1
ATOM 778 C C . PHE A 1 89 ? 27.739 -2.233 -4.492 1.00 95.00 89 PHE A C 1
ATOM 780 O O . PHE A 1 89 ? 28.438 -3.229 -4.310 1.00 95.00 89 PHE A O 1
ATOM 787 N N . ILE A 1 90 ? 26.599 -2.280 -5.191 1.00 95.50 90 ILE A N 1
ATOM 788 C CA . ILE A 1 90 ? 26.069 -3.527 -5.763 1.00 95.50 90 ILE A CA 1
ATOM 789 C C . ILE A 1 90 ? 27.035 -4.099 -6.810 1.00 95.50 90 ILE A C 1
ATOM 791 O O . ILE A 1 90 ? 27.313 -5.294 -6.781 1.00 95.50 90 ILE A O 1
ATOM 795 N N . LYS A 1 91 ? 27.608 -3.259 -7.684 1.00 93.88 91 LYS A N 1
ATOM 796 C CA . LYS A 1 91 ? 28.643 -3.675 -8.648 1.00 93.88 91 LYS A CA 1
ATOM 797 C C . LYS A 1 91 ? 29.888 -4.243 -7.960 1.00 93.88 91 LYS A C 1
ATOM 799 O O . LYS A 1 91 ? 30.424 -5.237 -8.424 1.00 93.88 91 LYS A O 1
ATOM 804 N N . ASN A 1 92 ? 30.309 -3.690 -6.825 1.00 94.12 92 ASN A N 1
ATOM 805 C CA . ASN A 1 92 ? 31.432 -4.238 -6.052 1.00 94.12 92 ASN A CA 1
ATOM 806 C C . ASN A 1 92 ? 31.119 -5.593 -5.386 1.00 94.12 92 ASN A C 1
ATOM 808 O O . ASN A 1 92 ? 32.037 -6.286 -4.957 1.00 94.12 92 ASN A O 1
ATOM 812 N N . CYS A 1 93 ? 29.842 -5.966 -5.270 1.00 95.50 93 CYS A N 1
ATOM 813 C CA . CYS A 1 93 ? 29.424 -7.288 -4.800 1.00 95.50 93 CYS A CA 1
ATOM 814 C C . CYS A 1 93 ? 29.378 -8.332 -5.929 1.00 95.50 93 CYS A C 1
ATOM 816 O O . CYS A 1 93 ? 29.168 -9.513 -5.650 1.00 95.50 93 CYS A O 1
ATOM 818 N N . GLU A 1 94 ? 29.526 -7.912 -7.188 1.00 94.62 94 GLU A N 1
ATOM 819 C CA . GLU A 1 94 ? 29.494 -8.781 -8.363 1.00 94.62 94 GLU A CA 1
ATOM 820 C C . GLU A 1 94 ? 30.695 -9.737 -8.366 1.00 94.62 94 GLU A C 1
ATOM 822 O O . GLU A 1 94 ? 31.826 -9.362 -8.052 1.00 94.62 94 GLU A O 1
ATOM 827 N N . PHE A 1 95 ? 30.453 -10.993 -8.729 1.00 93.06 95 PHE A N 1
ATOM 828 C CA . PHE A 1 95 ? 31.486 -12.002 -8.892 1.00 93.06 95 PHE A CA 1
ATOM 829 C C . PHE A 1 95 ? 31.247 -12.773 -10.186 1.00 93.06 95 PHE A C 1
ATOM 831 O O . PHE A 1 95 ? 30.189 -13.382 -10.357 1.00 93.06 95 PHE A O 1
ATOM 838 N N . ARG A 1 96 ? 32.254 -12.775 -11.067 1.00 89.75 96 ARG A N 1
ATOM 839 C CA . ARG A 1 96 ? 32.234 -13.522 -12.326 1.00 89.75 96 ARG A CA 1
ATOM 840 C C . ARG A 1 96 ? 33.268 -14.629 -12.340 1.00 89.75 96 ARG A C 1
ATOM 842 O O . ARG A 1 96 ? 34.422 -14.408 -11.972 1.00 89.75 96 ARG A O 1
ATOM 849 N N . HIS A 1 97 ? 32.857 -15.814 -12.778 1.00 83.94 97 HIS A N 1
ATOM 850 C CA . HIS A 1 97 ? 33.756 -16.950 -12.951 1.00 83.94 97 HIS A CA 1
ATOM 851 C C . HIS A 1 97 ? 33.211 -17.940 -13.984 1.00 83.94 97 HIS A C 1
ATOM 853 O O . HIS A 1 97 ? 32.128 -18.480 -13.777 1.00 83.94 97 HIS A O 1
ATOM 859 N N . TYR A 1 98 ? 33.977 -18.198 -15.053 1.00 76.00 98 TYR A N 1
ATOM 860 C CA . TYR A 1 98 ? 33.603 -19.087 -16.168 1.00 76.00 98 TYR A CA 1
ATOM 861 C C . TYR A 1 98 ? 32.177 -18.824 -16.685 1.00 76.00 98 TYR A C 1
ATOM 863 O O . TYR A 1 98 ? 31.322 -19.698 -16.592 1.00 76.00 98 TYR A O 1
ATOM 871 N N . ASP A 1 99 ? 31.921 -17.597 -17.147 1.00 80.88 99 ASP A N 1
ATOM 872 C CA . ASP A 1 99 ? 30.634 -17.139 -17.707 1.00 80.88 99 ASP A CA 1
ATOM 873 C C . ASP A 1 99 ? 29.432 -17.190 -16.741 1.00 80.88 99 ASP A C 1
ATOM 875 O O . ASP A 1 99 ? 28.291 -16.953 -17.126 1.00 80.88 99 ASP A O 1
ATOM 879 N N . HIS A 1 100 ? 29.667 -17.443 -15.450 1.00 91.31 100 HIS A N 1
ATOM 880 C CA . HIS A 1 100 ? 28.655 -17.304 -14.408 1.00 91.31 100 HIS A CA 1
ATOM 881 C C . HIS A 1 100 ? 28.782 -15.957 -13.706 1.00 91.31 100 HIS A C 1
ATOM 883 O O . HIS A 1 100 ? 29.846 -15.645 -13.158 1.00 91.31 100 HIS A O 1
ATOM 889 N N . LEU A 1 101 ? 27.676 -15.216 -13.626 1.00 94.00 101 LEU A N 1
ATOM 890 C CA . LEU A 1 101 ? 27.576 -13.969 -12.871 1.00 94.00 101 LEU A CA 1
ATOM 891 C C . LEU A 1 101 ? 26.635 -14.146 -11.678 1.00 94.00 101 LEU A C 1
ATOM 893 O O . LEU A 1 101 ? 25.435 -14.368 -11.826 1.00 94.00 101 LEU A O 1
ATOM 897 N N . GLY A 1 102 ? 27.182 -13.997 -10.474 1.00 95.06 102 GLY A N 1
ATOM 898 C CA . GLY A 1 102 ? 26.413 -13.959 -9.233 1.00 95.06 102 GLY A CA 1
ATOM 899 C C . GLY A 1 102 ? 26.893 -12.842 -8.315 1.00 95.06 102 GLY A C 1
ATOM 900 O O . GLY A 1 102 ? 27.867 -12.149 -8.605 1.00 95.06 102 GLY A O 1
ATOM 901 N N . PHE A 1 103 ? 26.223 -12.669 -7.179 1.00 96.56 103 PHE A N 1
ATOM 902 C CA . PHE A 1 103 ? 26.587 -11.642 -6.201 1.00 96.56 103 PHE A CA 1
ATOM 903 C C . PHE A 1 103 ? 26.964 -12.252 -4.859 1.00 96.56 103 PHE A C 1
ATOM 905 O O . PHE A 1 103 ? 26.374 -13.241 -4.424 1.00 96.56 103 PHE A O 1
ATOM 912 N N . LYS A 1 104 ? 27.932 -11.627 -4.191 1.00 94.94 104 LYS A N 1
ATOM 913 C CA . LYS A 1 104 ? 28.296 -11.888 -2.796 1.00 94.94 104 LYS A CA 1
ATOM 914 C C . LYS A 1 104 ? 27.497 -10.992 -1.860 1.00 94.94 104 LYS A C 1
ATOM 916 O O . LYS A 1 104 ? 27.124 -9.886 -2.227 1.00 94.94 104 LYS A O 1
ATOM 921 N N . TYR A 1 105 ? 27.316 -11.429 -0.620 1.00 92.62 105 TYR A N 1
ATOM 922 C CA . TYR A 1 105 ? 26.539 -10.696 0.383 1.00 92.62 105 TYR A CA 1
ATOM 923 C C . TYR A 1 105 ? 27.085 -9.290 0.710 1.00 92.62 105 TYR A C 1
ATOM 925 O O . TYR A 1 105 ? 26.320 -8.371 1.003 1.00 92.62 105 TYR A O 1
ATOM 933 N N . SER A 1 106 ? 28.407 -9.122 0.645 1.00 93.69 106 SER A N 1
ATOM 934 C CA . SER A 1 106 ? 29.105 -7.835 0.720 1.00 93.69 106 SER A CA 1
ATOM 935 C C . SER A 1 106 ? 30.412 -7.907 -0.086 1.00 93.69 106 SER A C 1
ATOM 937 O O . SER A 1 106 ? 30.903 -9.017 -0.332 1.00 93.69 106 SER A O 1
ATOM 939 N N . PRO A 1 107 ? 31.022 -6.768 -0.474 1.00 89.69 107 PRO A N 1
ATOM 940 C CA . PRO A 1 107 ? 32.245 -6.760 -1.285 1.00 89.69 107 PRO A CA 1
ATOM 941 C C . PRO A 1 107 ? 33.428 -7.470 -0.614 1.00 89.69 107 PRO A C 1
ATOM 943 O O . PRO A 1 107 ? 34.233 -8.123 -1.273 1.00 89.69 107 PRO A O 1
ATOM 946 N N . ILE A 1 108 ? 33.508 -7.367 0.715 1.00 86.94 108 ILE A N 1
ATOM 947 C CA . ILE A 1 108 ? 34.562 -7.969 1.542 1.00 86.94 108 ILE A CA 1
ATOM 948 C C . ILE A 1 108 ? 34.220 -9.390 2.011 1.00 86.94 108 ILE A C 1
ATOM 950 O O . ILE A 1 108 ? 35.010 -10.010 2.719 1.00 86.94 108 ILE A O 1
ATOM 954 N N . SER A 1 109 ? 33.039 -9.914 1.661 1.00 84.25 109 SER A N 1
ATOM 955 C CA . SER A 1 109 ? 32.606 -11.221 2.146 1.00 84.25 109 SER A CA 1
ATOM 956 C C . SER A 1 109 ? 33.505 -12.336 1.595 1.00 84.25 109 SER A C 1
ATOM 958 O O . SER A 1 109 ? 33.687 -12.428 0.374 1.00 84.25 109 SER A O 1
ATOM 960 N N . PRO A 1 110 ? 34.007 -13.245 2.453 1.00 79.81 110 PRO A N 1
ATOM 961 C CA . PRO A 1 110 ? 34.738 -14.424 1.995 1.00 79.81 110 PRO A CA 1
ATOM 962 C C . PRO A 1 110 ? 33.810 -15.466 1.348 1.00 79.81 110 PRO A C 1
ATOM 964 O O . PRO A 1 110 ? 34.287 -16.419 0.737 1.00 79.81 110 PRO A O 1
ATOM 967 N N . ARG A 1 111 ? 32.483 -15.308 1.475 1.00 81.38 111 ARG A N 1
ATOM 968 C CA . ARG A 1 111 ? 31.502 -16.250 0.929 1.00 81.38 111 ARG A CA 1
ATOM 969 C C . ARG A 1 111 ? 31.475 -16.202 -0.601 1.00 81.38 111 ARG A C 1
ATOM 971 O O . ARG A 1 111 ? 31.622 -15.145 -1.219 1.00 81.38 111 ARG A O 1
ATOM 978 N N . LYS A 1 112 ? 31.255 -17.372 -1.206 1.00 87.44 112 LYS A N 1
ATOM 979 C CA . LYS A 1 112 ? 30.977 -17.514 -2.643 1.00 87.44 112 LYS A CA 1
ATOM 980 C C . LYS A 1 112 ? 29.662 -16.811 -3.011 1.00 87.44 112 LYS A C 1
ATOM 982 O O . LYS A 1 112 ? 28.816 -16.647 -2.130 1.00 87.44 112 LYS A O 1
ATOM 987 N N . PRO A 1 113 ? 29.474 -16.417 -4.284 1.00 92.38 113 PRO A N 1
ATOM 988 C CA . PRO A 1 113 ? 28.186 -15.907 -4.733 1.00 92.38 113 PRO A CA 1
ATOM 989 C C . PRO A 1 113 ? 27.076 -16.936 -4.515 1.00 92.38 113 PRO A C 1
ATOM 991 O O . PRO A 1 113 ? 27.297 -18.150 -4.601 1.00 92.38 113 PRO A O 1
ATOM 994 N N . ASP A 1 114 ? 25.877 -16.438 -4.242 1.00 94.06 114 ASP A N 1
ATOM 995 C CA . ASP A 1 114 ? 24.730 -17.259 -3.873 1.00 94.06 114 ASP A CA 1
ATOM 996 C C . ASP A 1 114 ? 23.411 -16.696 -4.434 1.00 94.06 114 ASP A C 1
ATOM 998 O O . ASP A 1 114 ? 23.337 -15.549 -4.893 1.00 94.06 114 ASP A O 1
ATOM 1002 N N . ILE A 1 115 ? 22.360 -17.519 -4.424 1.00 95.56 115 ILE A N 1
ATOM 1003 C CA . ILE A 1 115 ? 21.033 -17.150 -4.947 1.00 95.56 115 ILE A CA 1
ATOM 1004 C C . ILE A 1 115 ? 20.419 -15.997 -4.150 1.00 95.56 115 ILE A C 1
ATOM 1006 O O . ILE A 1 115 ? 19.775 -15.127 -4.734 1.00 95.56 115 ILE A O 1
ATOM 1010 N N . TYR A 1 116 ? 20.601 -15.970 -2.830 1.00 94.06 116 TYR A N 1
ATOM 1011 C CA . TYR A 1 116 ? 19.982 -14.966 -1.972 1.00 94.06 116 TYR A CA 1
ATOM 1012 C C . TYR A 1 116 ? 20.597 -13.583 -2.204 1.00 94.06 116 TYR A C 1
ATOM 1014 O O . TYR A 1 116 ? 19.876 -12.631 -2.484 1.00 94.06 116 TYR A O 1
ATOM 1022 N N . SER A 1 117 ? 21.921 -13.481 -2.191 1.00 96.19 117 SER A N 1
ATOM 1023 C CA . SER A 1 117 ? 22.683 -12.279 -2.523 1.00 96.19 117 SER A CA 1
ATOM 1024 C C . SER A 1 117 ? 22.365 -11.790 -3.941 1.00 96.19 117 SER A C 1
ATOM 1026 O O . SER A 1 117 ? 22.130 -10.600 -4.145 1.00 96.19 117 SER A O 1
ATOM 1028 N N . THR A 1 118 ? 22.252 -12.700 -4.914 1.00 97.69 118 THR A N 1
ATOM 1029 C CA . THR A 1 118 ? 21.857 -12.358 -6.294 1.00 97.69 118 THR A CA 1
ATOM 1030 C C . THR A 1 118 ? 20.437 -11.791 -6.362 1.00 97.69 118 THR A C 1
ATOM 1032 O O . THR A 1 118 ? 20.211 -10.764 -7.004 1.00 97.69 118 THR A O 1
ATOM 1035 N N . PHE A 1 119 ? 19.487 -12.391 -5.640 1.00 97.44 119 PHE A N 1
ATOM 1036 C CA . PHE A 1 119 ? 18.132 -11.858 -5.487 1.00 97.44 119 PHE A CA 1
ATOM 1037 C C . PHE A 1 119 ? 18.152 -10.450 -4.872 1.00 97.44 119 PHE A C 1
ATOM 1039 O O . PHE A 1 119 ? 17.588 -9.522 -5.451 1.00 97.44 119 PHE A O 1
ATOM 1046 N N . LEU A 1 120 ? 18.853 -10.256 -3.749 1.00 97.25 120 LEU A N 1
ATOM 1047 C CA . LEU A 1 120 ? 18.944 -8.960 -3.070 1.00 97.25 120 LEU A CA 1
ATOM 1048 C C . LEU A 1 120 ? 19.526 -7.876 -3.989 1.00 97.25 120 LEU A C 1
ATOM 1050 O O . LEU A 1 120 ? 18.973 -6.776 -4.051 1.00 97.25 120 LEU A O 1
ATOM 1054 N N . ALA A 1 121 ? 20.591 -8.183 -4.734 1.00 97.38 121 ALA A N 1
ATOM 1055 C CA . ALA A 1 121 ? 21.229 -7.258 -5.668 1.00 97.38 121 ALA A CA 1
ATOM 1056 C C . ALA A 1 121 ? 20.282 -6.819 -6.795 1.00 97.38 121 ALA A C 1
ATOM 1058 O O . ALA A 1 121 ? 20.037 -5.621 -6.970 1.00 97.38 121 ALA A O 1
ATOM 1059 N N . LEU A 1 122 ? 19.698 -7.774 -7.527 1.00 97.44 122 LEU A N 1
ATOM 1060 C CA . LEU A 1 122 ? 18.824 -7.473 -8.665 1.00 97.44 122 LEU A CA 1
ATOM 1061 C C . LEU A 1 122 ? 17.535 -6.772 -8.223 1.00 97.44 122 LEU A C 1
ATOM 1063 O O . LEU A 1 122 ? 17.099 -5.807 -8.855 1.00 97.44 122 LEU A O 1
ATOM 1067 N N . CYS A 1 123 ? 16.947 -7.190 -7.101 1.00 96.56 123 CYS A N 1
ATOM 1068 C CA . CYS A 1 123 ? 15.784 -6.518 -6.533 1.00 96.56 123 CYS A CA 1
ATOM 1069 C C . CYS A 1 123 ? 16.104 -5.089 -6.087 1.00 96.56 123 CYS A C 1
ATOM 1071 O O . CYS A 1 123 ? 15.297 -4.189 -6.324 1.00 96.56 123 CYS A O 1
ATOM 1073 N N . SER A 1 124 ? 17.273 -4.861 -5.483 1.00 95.75 124 SER A N 1
ATOM 1074 C CA . SER A 1 124 ? 17.722 -3.520 -5.095 1.00 95.75 124 SER A CA 1
ATOM 1075 C C . SER A 1 124 ? 17.877 -2.622 -6.318 1.00 95.75 124 SER A C 1
ATOM 1077 O O . SER A 1 124 ? 17.306 -1.532 -6.339 1.00 95.75 124 SER A O 1
ATOM 1079 N N . LEU A 1 125 ? 18.550 -3.104 -7.373 1.00 94.88 125 LEU A N 1
ATOM 1080 C CA . LEU A 1 125 ? 18.686 -2.403 -8.656 1.00 94.88 125 LEU A CA 1
ATOM 1081 C C . LEU A 1 125 ? 17.322 -2.072 -9.269 1.00 94.88 125 LEU A C 1
ATOM 1083 O O . LEU A 1 125 ? 17.096 -0.944 -9.713 1.00 94.88 125 LEU A O 1
ATOM 1087 N N . ASN A 1 126 ? 16.380 -3.016 -9.242 1.00 94.19 126 ASN A N 1
ATOM 1088 C CA . ASN A 1 126 ? 15.014 -2.787 -9.706 1.00 94.19 126 ASN A CA 1
ATOM 1089 C C . ASN A 1 126 ? 14.303 -1.705 -8.878 1.00 94.19 126 ASN A C 1
ATOM 1091 O O . ASN A 1 126 ? 13.701 -0.778 -9.424 1.00 94.19 126 ASN A O 1
ATOM 1095 N N . ASN A 1 127 ? 14.408 -1.777 -7.549 1.00 91.31 127 ASN A N 1
ATOM 1096 C CA . ASN A 1 127 ? 13.774 -0.829 -6.640 1.00 91.31 127 ASN A CA 1
ATOM 1097 C C . ASN A 1 127 ? 14.332 0.587 -6.794 1.00 91.31 127 ASN A C 1
ATOM 1099 O O . ASN A 1 127 ? 13.548 1.536 -6.761 1.00 91.31 127 ASN A O 1
ATOM 1103 N N . VAL A 1 128 ? 15.633 0.760 -7.042 1.00 90.12 128 VAL A N 1
ATOM 1104 C CA . VAL A 1 128 ? 16.229 2.082 -7.322 1.00 90.12 128 VAL A CA 1
ATOM 1105 C C . VAL A 1 128 ? 16.097 2.512 -8.792 1.00 90.12 128 VAL A C 1
ATOM 1107 O O . VAL A 1 128 ? 16.456 3.637 -9.144 1.00 90.12 128 VAL A O 1
ATOM 1110 N N . GLY A 1 129 ? 15.524 1.658 -9.647 1.00 89.31 129 GLY A N 1
ATOM 1111 C CA . GLY A 1 129 ? 15.286 1.929 -11.065 1.00 89.31 129 GLY A CA 1
ATOM 1112 C C . GLY A 1 129 ? 16.566 1.973 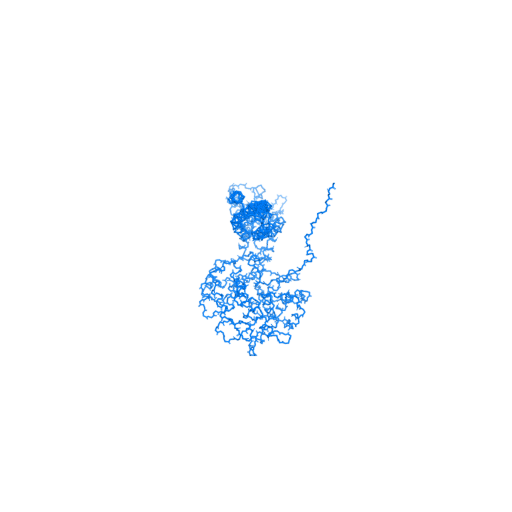-11.897 1.00 89.31 129 GLY A C 1
ATOM 1113 O O . GLY A 1 129 ? 16.684 2.840 -12.751 1.00 89.31 129 GLY A O 1
ATOM 1114 N N . LEU A 1 130 ? 17.538 1.111 -11.596 1.00 91.88 130 LEU A N 1
ATOM 1115 C CA . LEU A 1 130 ? 18.827 0.992 -12.293 1.00 91.88 130 LEU A CA 1
ATOM 1116 C C . LEU A 1 130 ? 19.049 -0.404 -12.895 1.00 91.88 130 LEU A C 1
ATOM 1118 O O . LEU A 1 130 ? 20.136 -0.690 -13.379 1.00 91.88 130 LEU A O 1
ATOM 1122 N N . LEU A 1 131 ? 18.045 -1.286 -12.868 1.00 92.94 131 LEU A N 1
ATOM 1123 C CA . LEU A 1 131 ? 18.189 -2.656 -13.367 1.00 92.94 131 LEU A CA 1
ATOM 1124 C C . LEU A 1 131 ? 18.462 -2.716 -14.879 1.00 92.94 131 LEU A C 1
ATOM 1126 O O . LEU A 1 131 ? 19.375 -3.411 -15.304 1.00 92.94 131 LEU A O 1
ATOM 1130 N N . GLU A 1 132 ? 17.716 -1.964 -15.691 1.00 91.00 132 GLU A N 1
ATOM 1131 C CA . GLU A 1 132 ? 17.962 -1.936 -17.142 1.00 91.00 132 GLU A CA 1
ATOM 1132 C C . GLU A 1 132 ? 19.291 -1.249 -17.484 1.00 91.00 132 GLU A C 1
ATOM 1134 O O . GLU A 1 132 ? 19.989 -1.693 -18.388 1.00 91.00 132 GLU A O 1
ATOM 1139 N N . GLU A 1 133 ? 19.683 -0.215 -16.727 1.00 89.88 133 GLU A N 1
ATOM 1140 C CA . GLU A 1 133 ? 21.003 0.423 -16.862 1.00 89.88 133 GLU A CA 1
ATOM 1141 C C . GLU A 1 133 ? 22.132 -0.566 -16.522 1.00 89.88 133 GLU A C 1
ATOM 1143 O O . GLU A 1 133 ? 23.145 -0.613 -17.215 1.00 89.88 133 GLU A O 1
ATOM 1148 N N . TYR A 1 134 ? 21.933 -1.396 -15.492 1.00 92.56 134 TYR A N 1
ATOM 1149 C CA . TYR A 1 134 ? 22.852 -2.471 -15.127 1.00 92.56 134 TYR A CA 1
ATOM 1150 C C . TYR A 1 134 ? 22.983 -3.503 -16.249 1.00 92.56 134 TYR A C 1
ATOM 1152 O O . TYR A 1 134 ? 24.098 -3.832 -16.634 1.00 92.56 134 TYR A O 1
ATOM 1160 N N . PHE A 1 135 ? 21.871 -3.981 -16.816 1.00 91.81 135 PHE A N 1
ATOM 1161 C CA . PHE A 1 135 ? 21.932 -4.932 -17.928 1.00 91.81 135 PHE A CA 1
ATOM 1162 C C . PHE A 1 135 ? 22.561 -4.314 -19.185 1.00 91.81 135 PHE A C 1
ATOM 1164 O O . PHE A 1 135 ? 23.293 -4.985 -19.904 1.00 91.81 135 PHE A O 1
ATOM 1171 N N . ALA A 1 136 ? 22.321 -3.031 -19.454 1.00 88.44 136 ALA A N 1
ATOM 1172 C CA . ALA A 1 136 ? 22.887 -2.351 -20.613 1.00 88.44 136 ALA A CA 1
ATOM 1173 C C . ALA A 1 136 ? 24.399 -2.083 -20.503 1.00 88.44 136 ALA A C 1
ATOM 1175 O O . ALA A 1 136 ? 25.019 -1.822 -21.532 1.00 88.44 136 ALA A O 1
ATOM 1176 N N . SER A 1 137 ? 25.002 -2.149 -19.306 1.00 84.81 137 SER A N 1
ATOM 1177 C CA . SER A 1 137 ? 26.385 -1.697 -19.091 1.00 84.81 137 SER A CA 1
ATOM 1178 C C . SER A 1 137 ? 27.420 -2.450 -19.929 1.00 84.81 137 SER A C 1
ATOM 1180 O O . SER A 1 137 ? 28.427 -1.864 -20.311 1.00 84.81 137 SER A O 1
ATOM 1182 N N . GLU A 1 138 ? 27.180 -3.734 -20.208 1.00 76.81 138 GLU A N 1
ATOM 1183 C CA . GLU A 1 138 ? 28.099 -4.607 -20.961 1.00 76.81 138 GLU A CA 1
ATOM 1184 C C . GLU A 1 138 ? 27.360 -5.471 -22.005 1.00 76.81 138 GLU A C 1
ATOM 1186 O O . GLU A 1 138 ? 27.887 -6.462 -22.500 1.00 76.81 138 GLU A O 1
ATOM 1191 N N . GLY A 1 139 ? 26.128 -5.082 -22.357 1.00 78.25 139 GLY A N 1
ATOM 1192 C CA . GLY A 1 139 ? 25.253 -5.803 -23.286 1.00 78.25 139 GLY A CA 1
ATOM 1193 C C . GLY A 1 139 ? 24.125 -6.557 -22.576 1.00 78.25 139 GLY A C 1
ATOM 1194 O O . GLY A 1 139 ? 24.354 -7.536 -21.867 1.00 78.25 139 GLY A O 1
ATOM 1195 N N . GLN A 1 140 ? 22.880 -6.130 -22.827 1.00 81.38 140 GLN A N 1
ATOM 1196 C CA . GLN A 1 140 ? 21.687 -6.602 -22.107 1.00 81.38 140 GLN A CA 1
ATOM 1197 C C . GLN A 1 140 ? 21.519 -8.125 -22.138 1.00 81.38 140 GLN A C 1
ATOM 1199 O O . GLN A 1 140 ? 21.228 -8.729 -21.108 1.00 81.38 140 GLN A O 1
ATOM 1204 N N . SER A 1 141 ? 21.708 -8.748 -23.303 1.00 84.75 141 SER A N 1
ATOM 1205 C CA . SER A 1 141 ? 21.564 -10.200 -23.455 1.00 84.75 141 SER A CA 1
ATOM 1206 C C . SER A 1 141 ? 22.683 -10.975 -22.761 1.00 84.75 141 SER A C 1
ATOM 1208 O O . SER A 1 141 ? 22.433 -12.051 -22.237 1.00 84.75 141 SER A O 1
ATOM 1210 N N . HIS A 1 142 ? 23.896 -10.421 -22.726 1.00 88.50 142 HIS A N 1
ATOM 1211 C CA . HIS A 1 142 ? 25.065 -11.103 -22.180 1.00 88.50 142 HIS A CA 1
ATOM 1212 C C . HIS A 1 142 ? 24.964 -11.241 -20.658 1.00 88.50 142 HIS A C 1
ATOM 1214 O O . HIS A 1 142 ? 24.942 -12.358 -20.153 1.00 88.50 142 HIS A O 1
ATOM 1220 N N . ILE A 1 143 ? 24.760 -10.130 -19.940 1.00 90.94 143 ILE A N 1
ATOM 1221 C CA . ILE A 1 143 ? 24.623 -10.140 -18.472 1.00 90.94 143 ILE A CA 1
ATOM 1222 C C . ILE A 1 143 ? 23.446 -11.022 -18.028 1.00 90.94 143 ILE A C 1
ATOM 1224 O O . ILE A 1 143 ? 23.541 -11.751 -17.041 1.00 90.94 143 ILE A O 1
ATOM 1228 N N . LYS A 1 144 ? 22.314 -10.961 -18.744 1.00 93.56 144 LYS A N 1
ATOM 1229 C CA . LYS A 1 144 ? 21.135 -11.772 -18.410 1.00 93.56 144 LYS A CA 1
ATOM 1230 C C . LYS A 1 144 ? 21.405 -13.271 -18.544 1.00 93.56 144 LYS A C 1
ATOM 1232 O O . LYS A 1 144 ? 20.947 -14.025 -17.685 1.00 93.56 144 LYS A O 1
ATOM 1237 N N . GLU A 1 145 ? 22.121 -13.692 -19.586 1.00 92.62 145 GLU A N 1
ATOM 1238 C CA . GLU A 1 145 ? 22.492 -15.098 -19.768 1.00 92.62 145 GLU A CA 1
ATOM 1239 C C . GLU A 1 145 ? 23.531 -15.546 -18.728 1.00 92.62 145 GLU A C 1
ATOM 1241 O O . GLU A 1 145 ? 23.299 -16.567 -18.095 1.00 92.62 145 GLU A O 1
ATOM 1246 N N . GLU A 1 146 ? 24.559 -14.751 -18.401 1.00 94.62 146 GLU A N 1
ATOM 1247 C CA . GLU A 1 146 ? 25.539 -15.131 -17.360 1.00 94.62 146 GLU A CA 1
ATOM 1248 C C . GLU A 1 146 ? 24.894 -15.338 -15.973 1.00 94.62 146 GLU A C 1
ATOM 1250 O O . GLU A 1 146 ? 25.261 -16.246 -15.218 1.00 94.62 146 GLU A O 1
ATOM 1255 N N . ILE A 1 147 ? 23.903 -14.508 -15.617 1.00 96.19 147 ILE A N 1
ATOM 1256 C CA . ILE A 1 147 ? 23.132 -14.681 -14.373 1.00 96.19 147 ILE A CA 1
ATOM 1257 C C . ILE A 1 147 ? 22.276 -15.943 -14.450 1.00 96.19 147 ILE A C 1
ATOM 1259 O O . ILE A 1 147 ? 22.189 -16.710 -13.490 1.00 96.19 147 ILE A O 1
ATOM 1263 N N . LYS A 1 148 ? 21.603 -16.166 -15.578 1.00 95.12 148 LYS A N 1
ATOM 1264 C CA . LYS A 1 148 ? 20.761 -17.346 -15.784 1.00 95.12 148 LYS A CA 1
ATOM 1265 C C . LYS A 1 148 ? 21.587 -18.629 -15.710 1.00 95.12 148 LYS A C 1
ATOM 1267 O O . LYS A 1 148 ? 21.167 -19.556 -15.017 1.00 95.12 148 LYS A O 1
ATOM 1272 N N . ASP A 1 149 ? 22.759 -18.657 -16.328 1.00 94.69 149 ASP A N 1
ATOM 1273 C CA . ASP A 1 149 ? 23.682 -19.787 -16.293 1.00 94.69 149 ASP A CA 1
ATOM 1274 C C . ASP A 1 149 ? 24.213 -20.023 -14.877 1.00 94.69 149 ASP A C 1
ATOM 1276 O O . ASP A 1 149 ? 24.205 -21.162 -14.403 1.00 94.69 149 ASP A O 1
ATOM 1280 N N . PHE A 1 150 ? 24.527 -18.959 -14.125 1.00 95.94 150 PHE A N 1
ATOM 1281 C CA . PHE A 1 150 ? 24.840 -19.073 -12.698 1.00 95.94 150 PHE A CA 1
ATOM 1282 C C . PHE A 1 150 ? 23.714 -19.773 -11.918 1.00 95.94 150 PHE A C 1
ATOM 1284 O O . PHE A 1 150 ? 23.970 -20.744 -11.201 1.00 95.94 150 PHE A O 1
ATOM 1291 N N . ILE A 1 151 ? 22.459 -19.344 -12.080 1.00 95.19 151 ILE A N 1
ATOM 1292 C CA . ILE A 1 151 ? 21.314 -19.957 -11.387 1.00 95.19 151 ILE A CA 1
ATOM 1293 C C . ILE A 1 151 ? 21.103 -21.415 -11.818 1.00 95.19 151 ILE A C 1
ATOM 1295 O O . ILE A 1 151 ? 20.842 -22.279 -10.976 1.00 95.19 151 ILE A O 1
ATOM 1299 N N . LEU A 1 152 ? 21.231 -21.717 -13.112 1.00 92.94 152 LEU A N 1
ATOM 1300 C CA . LEU A 1 152 ? 21.073 -23.074 -13.638 1.00 92.94 152 LEU A CA 1
ATOM 1301 C C . LEU A 1 152 ? 22.198 -24.011 -13.186 1.00 92.94 152 LEU A C 1
ATOM 1303 O O . LEU A 1 152 ? 21.925 -25.183 -12.923 1.00 92.94 152 LEU A O 1
ATOM 1307 N N . SER A 1 153 ? 23.419 -23.503 -13.006 1.00 92.75 153 SER A N 1
ATOM 1308 C CA . SER A 1 153 ? 24.549 -24.276 -12.473 1.00 92.75 153 SER A CA 1
ATOM 1309 C C . SER A 1 153 ? 24.305 -24.780 -11.042 1.00 92.75 153 SER A C 1
ATOM 1311 O O . SER A 1 153 ? 24.856 -25.801 -10.638 1.00 92.75 153 SER A O 1
ATOM 1313 N N . LEU A 1 154 ? 23.435 -24.106 -10.279 1.00 92.19 154 LEU A N 1
ATOM 1314 C CA . LEU A 1 154 ? 23.056 -24.480 -8.912 1.00 92.19 154 LEU A CA 1
ATOM 1315 C C . LEU A 1 154 ? 21.910 -25.500 -8.850 1.00 92.19 154 LEU A C 1
ATOM 1317 O O . LEU A 1 154 ? 21.483 -25.900 -7.761 1.00 92.19 154 LEU A O 1
ATOM 1321 N N . ARG A 1 155 ? 21.396 -25.950 -9.998 1.00 90.56 155 ARG A N 1
ATOM 1322 C CA . ARG A 1 155 ? 20.387 -27.009 -10.063 1.00 90.56 155 ARG A CA 1
ATOM 1323 C C . ARG A 1 155 ? 21.013 -28.356 -9.691 1.00 90.56 155 ARG A C 1
ATOM 1325 O O . ARG A 1 155 ? 21.883 -28.863 -10.392 1.00 90.56 155 ARG A O 1
ATOM 1332 N N . LYS A 1 156 ? 20.502 -28.996 -8.635 1.00 84.75 156 LYS A N 1
ATOM 1333 C CA . LYS A 1 156 ? 20.923 -30.335 -8.196 1.00 84.75 156 LYS A CA 1
ATOM 1334 C C . LYS A 1 156 ? 19.710 -31.242 -7.995 1.00 84.75 156 LYS A C 1
ATOM 1336 O O . LYS A 1 156 ? 18.941 -31.089 -7.044 1.00 84.75 156 LYS A O 1
ATOM 1341 N N . GLY A 1 157 ? 19.543 -32.203 -8.906 1.00 83.69 157 GLY A N 1
ATOM 1342 C CA . GLY A 1 157 ? 18.401 -33.121 -8.913 1.00 83.69 157 GLY A CA 1
ATOM 1343 C C . GLY A 1 157 ? 17.070 -32.374 -9.048 1.00 83.69 157 GLY A C 1
ATOM 1344 O O . GLY A 1 157 ? 16.850 -31.653 -10.023 1.00 83.69 157 GLY A O 1
ATOM 1345 N N . SER A 1 158 ? 16.195 -32.537 -8.053 1.00 83.19 158 SER A N 1
ATOM 1346 C CA . SER A 1 158 ? 14.878 -31.894 -7.963 1.00 83.19 158 SER A CA 1
ATOM 1347 C C . SER A 1 158 ? 14.873 -30.629 -7.091 1.00 83.19 158 SER A C 1
ATOM 1349 O O . SER A 1 158 ? 13.846 -30.291 -6.512 1.00 83.19 158 SER A O 1
ATOM 1351 N N . SER A 1 159 ? 16.004 -29.935 -6.939 1.00 86.38 159 SER A N 1
ATOM 1352 C CA . SER A 1 159 ? 16.080 -28.694 -6.153 1.00 86.38 159 SER A CA 1
ATOM 1353 C C . SER A 1 159 ? 17.178 -27.753 -6.656 1.00 86.38 159 SER A C 1
ATOM 1355 O O . SER A 1 159 ? 18.040 -28.152 -7.441 1.00 86.38 159 SER A O 1
ATOM 1357 N N . PHE A 1 160 ? 17.153 -26.507 -6.184 1.00 89.88 160 PHE A N 1
ATOM 1358 C CA . PHE A 1 160 ? 18.248 -25.551 -6.348 1.00 89.88 160 PHE A CA 1
ATOM 1359 C C . PHE A 1 160 ? 19.038 -25.437 -5.044 1.00 89.88 160 PHE A C 1
ATOM 1361 O O . PHE A 1 160 ? 18.455 -25.267 -3.970 1.00 89.88 160 PHE A O 1
ATOM 1368 N N . LEU A 1 161 ? 20.363 -25.514 -5.145 1.00 89.44 161 LEU A N 1
ATOM 1369 C CA . LEU A 1 161 ? 21.272 -25.214 -4.044 1.00 89.44 161 LEU A CA 1
ATOM 1370 C C . LEU A 1 161 ? 21.341 -23.707 -3.814 1.00 89.44 161 LEU A C 1
ATOM 1372 O O . LEU A 1 161 ? 21.236 -22.931 -4.754 1.00 89.44 161 LEU A O 1
ATOM 1376 N N . HIS A 1 162 ? 21.571 -23.283 -2.572 1.00 89.50 162 HIS A N 1
ATOM 1377 C CA . HIS A 1 162 ? 21.761 -21.864 -2.269 1.00 89.50 162 HIS A CA 1
ATOM 1378 C C . HIS A 1 162 ? 23.066 -21.311 -2.876 1.00 89.50 162 HIS A C 1
ATOM 1380 O O . HIS A 1 162 ? 23.064 -20.198 -3.399 1.00 89.50 162 HIS A O 1
ATOM 1386 N N . CYS A 1 163 ? 24.157 -22.084 -2.844 1.00 89.69 163 CYS A N 1
ATOM 1387 C CA . CYS A 1 163 ? 25.443 -21.752 -3.465 1.00 89.69 163 CYS A CA 1
ATOM 1388 C C . CYS A 1 163 ? 26.269 -23.018 -3.775 1.00 89.69 163 CYS A C 1
ATOM 1390 O O . CYS A 1 163 ? 25.893 -24.125 -3.389 1.00 89.69 163 CYS A O 1
ATOM 1392 N N . HIS A 1 164 ? 27.418 -22.842 -4.441 1.00 86.50 164 HIS A N 1
ATOM 1393 C CA . HIS A 1 164 ? 28.387 -23.905 -4.780 1.00 86.50 164 HIS A CA 1
ATOM 1394 C C . HIS A 1 164 ? 29.316 -24.310 -3.623 1.00 86.50 164 HIS A C 1
ATOM 1396 O O . HIS A 1 164 ? 30.322 -24.990 -3.828 1.00 86.50 164 HIS A O 1
ATOM 1402 N N . ASP A 1 165 ? 29.053 -23.825 -2.412 1.00 83.88 165 ASP A N 1
ATOM 1403 C CA . ASP A 1 165 ? 29.825 -24.187 -1.229 1.00 83.88 165 ASP A CA 1
ATOM 1404 C C . ASP A 1 165 ? 29.185 -25.397 -0.532 1.00 83.88 165 ASP A C 1
ATOM 1406 O O . ASP A 1 165 ? 28.064 -25.321 -0.020 1.00 83.88 165 ASP A O 1
ATOM 1410 N N . ASN A 1 166 ? 29.905 -26.522 -0.545 1.00 75.06 166 ASN A N 1
ATOM 1411 C CA . ASN A 1 166 ? 29.451 -27.794 0.015 1.00 75.06 166 ASN A CA 1
ATOM 1412 C C . ASN A 1 166 ? 29.355 -27.765 1.549 1.00 75.06 166 ASN A C 1
ATOM 1414 O O . ASN A 1 166 ? 28.610 -28.566 2.109 1.00 75.06 166 ASN A O 1
ATOM 1418 N N . GLU A 1 167 ? 30.062 -26.846 2.212 1.00 78.44 167 GLU A N 1
ATOM 1419 C CA . GLU A 1 167 ? 30.062 -26.683 3.674 1.00 78.44 167 GLU A CA 1
ATOM 1420 C C . GLU A 1 167 ? 29.193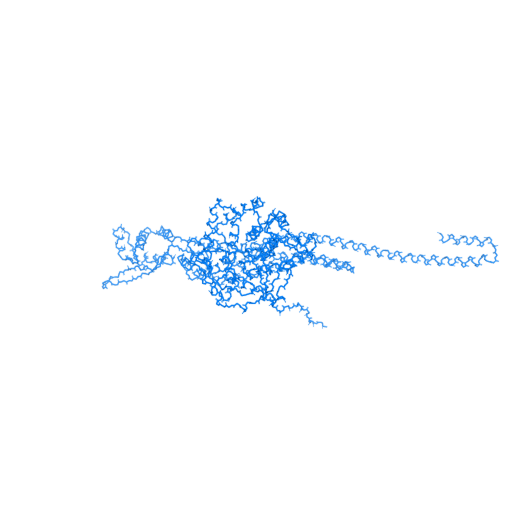 -25.499 4.126 1.00 78.44 167 GLU A C 1
ATOM 1422 O O . GLU A 1 167 ? 29.248 -25.056 5.271 1.00 78.44 167 GLU A O 1
ATOM 1427 N N . CYS A 1 168 ? 28.349 -24.964 3.238 1.00 80.12 168 CYS A N 1
ATOM 1428 C CA . CYS A 1 168 ? 27.521 -23.816 3.570 1.00 80.12 168 CYS A CA 1
ATOM 1429 C C . CYS A 1 168 ? 26.425 -24.169 4.591 1.00 80.12 168 CYS A C 1
ATOM 1431 O O . CYS A 1 168 ? 25.433 -24.828 4.264 1.00 80.12 168 CYS A O 1
ATOM 1433 N N . ASP A 1 169 ? 26.526 -23.605 5.796 1.00 77.50 169 ASP A N 1
ATOM 1434 C CA . ASP A 1 169 ? 25.510 -23.719 6.855 1.00 77.50 169 ASP A CA 1
ATOM 1435 C C . ASP A 1 169 ? 24.091 -23.337 6.400 1.00 77.50 169 ASP A C 1
ATOM 1437 O O . ASP A 1 169 ? 23.095 -23.861 6.908 1.00 77.50 169 ASP A O 1
ATOM 1441 N N . ILE A 1 170 ? 23.979 -22.400 5.451 1.00 77.62 170 ILE A N 1
ATOM 1442 C CA . ILE A 1 170 ? 22.688 -21.941 4.926 1.00 77.62 170 ILE A CA 1
ATOM 1443 C C . ILE A 1 170 ? 22.066 -23.019 4.037 1.00 77.62 170 ILE A C 1
ATOM 1445 O O . ILE A 1 170 ? 20.872 -23.279 4.184 1.00 77.62 170 ILE A O 1
ATOM 1449 N N . CYS A 1 171 ? 22.854 -23.694 3.188 1.00 75.12 171 CYS A N 1
ATOM 1450 C CA . CYS A 1 171 ? 22.383 -24.802 2.345 1.00 75.12 171 CYS A CA 1
ATOM 1451 C C . CYS A 1 171 ? 21.731 -25.920 3.176 1.00 75.12 171 CYS A C 1
ATOM 1453 O O . CYS A 1 171 ? 20.764 -26.524 2.722 1.00 75.12 171 CYS A O 1
ATOM 1455 N N . GLY A 1 172 ? 22.215 -26.167 4.400 1.00 68.94 172 GLY A N 1
ATOM 1456 C CA . GLY A 1 172 ? 21.647 -27.172 5.306 1.00 68.94 172 GLY A CA 1
ATOM 1457 C C . GLY A 1 172 ? 20.381 -26.735 6.060 1.00 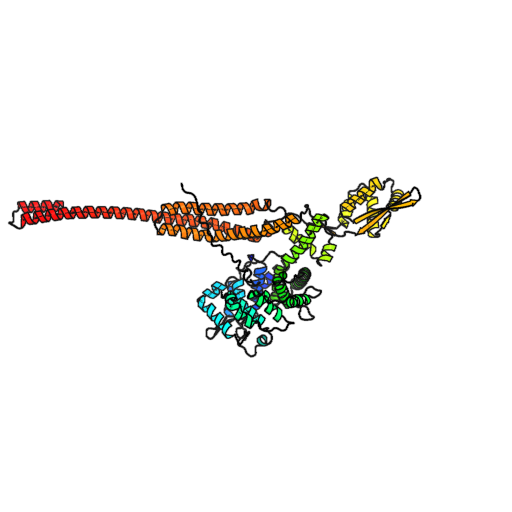68.94 172 GLY A C 1
ATOM 1458 O O . GLY A 1 172 ? 19.631 -27.586 6.539 1.00 68.94 172 GLY A O 1
ATOM 1459 N N . LYS A 1 173 ? 20.125 -25.425 6.183 1.00 78.50 173 LYS A N 1
ATOM 1460 C CA . LYS A 1 173 ? 19.020 -24.868 6.994 1.00 78.50 173 LYS A CA 1
ATOM 1461 C C . LYS A 1 173 ? 17.872 -24.299 6.160 1.00 78.50 173 LYS A C 1
ATOM 1463 O O . LYS A 1 173 ? 16.733 -24.270 6.630 1.00 78.50 173 LYS A O 1
ATOM 1468 N N . ILE A 1 174 ? 18.150 -23.805 4.955 1.00 82.75 174 ILE A N 1
ATOM 1469 C CA . ILE A 1 174 ? 17.146 -23.167 4.103 1.00 82.75 174 ILE A CA 1
ATOM 1470 C C . ILE A 1 174 ? 16.230 -24.213 3.458 1.00 82.75 174 ILE A C 1
ATOM 1472 O O . ILE A 1 174 ? 16.678 -25.231 2.942 1.00 82.75 174 ILE A O 1
ATOM 1476 N N . SER A 1 175 ? 14.918 -23.971 3.476 1.00 86.44 175 SER A N 1
ATOM 1477 C CA . SER A 1 175 ? 13.970 -24.862 2.799 1.00 86.44 175 SER A CA 1
ATOM 1478 C C . SER A 1 175 ? 14.111 -24.750 1.274 1.00 86.44 175 SER A C 1
ATOM 1480 O O . SER A 1 175 ? 14.145 -23.614 0.787 1.00 86.44 175 SER A O 1
ATOM 1482 N N . PRO A 1 176 ? 14.053 -25.859 0.511 1.00 88.00 176 PRO A N 1
ATOM 1483 C CA . PRO A 1 176 ? 14.114 -25.835 -0.954 1.00 88.00 176 PRO A CA 1
ATOM 1484 C C . PRO A 1 176 ? 13.109 -24.873 -1.599 1.00 88.00 176 PRO A C 1
ATOM 1486 O O . PRO A 1 176 ? 13.471 -24.109 -2.490 1.00 88.00 176 PRO A O 1
ATOM 1489 N N . ALA A 1 177 ? 11.876 -24.814 -1.081 1.00 91.38 177 ALA A N 1
ATOM 1490 C CA . ALA A 1 177 ? 10.851 -23.895 -1.580 1.00 91.38 177 ALA A CA 1
ATOM 1491 C C . ALA A 1 177 ? 11.223 -22.411 -1.416 1.00 91.38 177 ALA A C 1
ATOM 1493 O O . ALA A 1 177 ? 10.833 -21.584 -2.234 1.00 91.38 177 ALA A O 1
ATOM 1494 N N . ARG A 1 178 ? 11.994 -22.050 -0.383 1.00 91.94 178 ARG A N 1
ATOM 1495 C CA . ARG A 1 178 ? 12.454 -20.666 -0.188 1.00 91.94 178 ARG A CA 1
ATOM 1496 C C . ARG A 1 178 ? 13.508 -20.288 -1.220 1.00 91.94 178 ARG A C 1
ATOM 1498 O O . ARG A 1 178 ? 13.423 -19.212 -1.799 1.00 91.94 178 ARG A O 1
ATOM 1505 N N . THR A 1 179 ? 14.462 -21.180 -1.480 1.00 93.00 179 THR A N 1
ATOM 1506 C CA . THR A 1 179 ? 15.450 -20.986 -2.547 1.00 93.00 179 THR A CA 1
ATOM 1507 C C . THR A 1 179 ? 14.762 -20.888 -3.907 1.00 93.00 179 THR A C 1
ATOM 1509 O O . THR A 1 179 ? 15.044 -19.970 -4.670 1.00 93.00 179 THR A O 1
ATOM 1512 N N . LEU A 1 180 ? 13.798 -21.774 -4.178 1.00 94.19 180 LEU A N 1
ATOM 1513 C CA . LEU A 1 180 ? 13.009 -21.756 -5.409 1.00 94.19 180 LEU A CA 1
ATOM 1514 C C . LEU A 1 180 ? 12.236 -20.445 -5.593 1.00 94.19 180 LEU A C 1
ATOM 1516 O O . LEU A 1 180 ? 12.210 -19.905 -6.695 1.00 94.19 180 LEU A O 1
ATOM 1520 N N . PHE A 1 181 ? 11.635 -19.915 -4.526 1.00 94.50 181 PHE A N 1
ATOM 1521 C CA . PHE A 1 181 ? 10.953 -18.624 -4.571 1.00 94.50 181 PHE A CA 1
ATOM 1522 C C . PHE A 1 181 ? 11.897 -17.506 -5.040 1.00 94.50 181 PHE A C 1
ATOM 1524 O O . PHE A 1 181 ? 11.546 -16.763 -5.951 1.00 94.50 181 PHE A O 1
ATOM 1531 N N . TYR A 1 182 ? 13.122 -17.435 -4.503 1.00 95.44 182 TYR A N 1
ATOM 1532 C CA . TYR A 1 182 ? 14.117 -16.454 -4.955 1.00 95.44 182 TYR A CA 1
ATOM 1533 C C . TYR A 1 182 ? 14.570 -16.683 -6.400 1.00 95.44 182 TYR A C 1
ATOM 1535 O O . TYR A 1 182 ? 14.704 -15.720 -7.148 1.00 95.44 182 TYR A O 1
ATOM 1543 N N . VAL A 1 183 ? 14.741 -17.939 -6.824 1.00 95.75 183 VAL A N 1
ATOM 1544 C CA . VAL A 1 183 ? 15.032 -18.279 -8.228 1.00 95.75 183 VAL A CA 1
ATOM 1545 C C . VAL A 1 183 ? 13.942 -17.752 -9.162 1.00 95.75 183 VAL A C 1
ATOM 1547 O O . VAL A 1 183 ? 14.248 -17.163 -10.196 1.00 95.75 183 VAL A O 1
ATOM 1550 N N . MET A 1 184 ? 12.670 -17.919 -8.793 1.00 94.69 184 MET A N 1
ATOM 1551 C CA . MET A 1 184 ? 11.555 -17.429 -9.601 1.00 94.69 184 MET A CA 1
ATOM 1552 C C . MET A 1 184 ? 11.475 -15.895 -9.630 1.00 94.69 184 MET A C 1
ATOM 1554 O O . MET A 1 184 ? 11.223 -15.298 -10.674 1.00 94.69 184 MET A O 1
ATOM 1558 N N . GLU A 1 185 ? 11.756 -15.223 -8.519 1.00 95.12 185 GLU A N 1
ATOM 1559 C CA . GLU A 1 185 ? 11.853 -13.758 -8.508 1.00 95.12 185 GLU A CA 1
ATOM 1560 C C . GLU A 1 185 ? 12.993 -13.262 -9.420 1.00 95.12 185 GLU A C 1
ATOM 1562 O O . GLU A 1 185 ? 12.797 -12.341 -10.213 1.00 95.12 185 GLU A O 1
ATOM 1567 N N . ILE A 1 186 ? 14.165 -13.914 -9.380 1.00 96.38 186 ILE A N 1
ATOM 1568 C CA . ILE A 1 186 ? 15.307 -13.584 -10.249 1.00 96.38 186 ILE A CA 1
ATOM 1569 C C . ILE A 1 186 ? 14.941 -13.781 -11.722 1.00 96.38 186 ILE A C 1
ATOM 1571 O O . ILE A 1 186 ? 15.119 -12.864 -12.518 1.00 96.38 186 ILE A O 1
ATOM 1575 N N . PHE A 1 187 ? 14.386 -14.934 -12.101 1.00 94.44 187 PHE A N 1
ATOM 1576 C CA . PHE A 1 187 ? 13.995 -15.189 -13.491 1.00 94.44 187 PHE A CA 1
ATOM 1577 C C . PHE A 1 187 ? 12.976 -14.172 -14.011 1.00 94.44 187 PHE A C 1
ATOM 1579 O O . PHE A 1 187 ? 13.084 -13.723 -15.154 1.00 94.44 187 PHE A O 1
ATOM 1586 N N . THR A 1 188 ? 12.054 -13.734 -13.158 1.00 91.69 188 THR A N 1
ATOM 1587 C CA . THR A 1 188 ? 11.098 -12.678 -13.505 1.00 91.69 188 THR A CA 1
ATOM 1588 C C . THR A 1 188 ? 11.801 -11.344 -13.771 1.00 91.69 188 THR A C 1
ATOM 1590 O O . THR A 1 188 ? 11.478 -10.673 -14.750 1.00 91.69 188 THR A O 1
ATOM 1593 N N . LEU A 1 189 ? 12.813 -10.977 -12.974 1.00 92.88 189 LEU A N 1
ATOM 1594 C CA . LEU A 1 189 ? 13.645 -9.784 -13.214 1.00 92.88 189 LEU A CA 1
ATOM 1595 C C . LEU A 1 189 ? 14.475 -9.874 -14.500 1.00 92.88 189 LEU A C 1
ATOM 1597 O O . LEU A 1 189 ? 14.741 -8.851 -15.129 1.00 92.88 189 LEU A O 1
ATOM 1601 N N . LEU A 1 190 ? 14.861 -11.082 -14.913 1.00 92.94 190 LEU A N 1
ATOM 1602 C CA . LEU A 1 190 ? 15.558 -11.319 -16.181 1.00 92.94 190 LEU A CA 1
ATOM 1603 C C . LEU A 1 190 ? 14.611 -11.273 -17.397 1.00 92.94 190 LEU A C 1
ATOM 1605 O O . LEU A 1 190 ? 15.079 -11.174 -18.532 1.00 92.94 190 LEU A O 1
ATOM 1609 N N . GLY A 1 191 ? 13.291 -11.271 -17.178 1.00 87.81 191 GLY A N 1
ATOM 1610 C CA . GLY A 1 191 ? 12.269 -11.246 -18.229 1.00 87.81 191 GLY A CA 1
ATOM 1611 C C . GLY A 1 191 ? 11.790 -12.630 -18.679 1.00 87.81 191 GLY A C 1
ATOM 1612 O O . GLY A 1 191 ? 11.199 -12.752 -19.749 1.00 87.81 191 GLY A O 1
ATOM 1613 N N . VAL A 1 192 ? 12.037 -13.675 -17.885 1.00 88.06 192 VAL A N 1
ATOM 1614 C CA . VAL A 1 192 ? 11.573 -15.042 -18.159 1.00 88.06 192 VAL A CA 1
ATOM 1615 C C . VAL A 1 192 ? 10.148 -15.222 -17.625 1.00 88.06 192 VAL A C 1
ATOM 1617 O O . VAL A 1 192 ? 9.905 -15.044 -16.432 1.00 88.06 192 VAL A O 1
ATOM 1620 N N . ASP A 1 193 ? 9.200 -15.629 -18.479 1.00 84.19 193 ASP A N 1
ATOM 1621 C CA . ASP A 1 193 ? 7.854 -16.017 -18.027 1.00 84.19 193 ASP A CA 1
ATOM 1622 C C . ASP A 1 193 ? 7.851 -17.469 -17.529 1.00 84.19 193 ASP A C 1
ATOM 1624 O O . ASP A 1 193 ? 7.683 -18.429 -18.283 1.00 84.19 193 ASP A O 1
ATOM 1628 N N . ILE A 1 194 ? 8.040 -17.614 -16.222 1.00 85.56 194 ILE A N 1
ATOM 1629 C CA . ILE A 1 194 ? 8.185 -18.893 -15.510 1.00 85.56 194 ILE A CA 1
ATOM 1630 C C . ILE A 1 194 ? 6.945 -19.781 -15.653 1.00 85.56 194 ILE A C 1
ATOM 1632 O O . ILE A 1 194 ? 7.049 -21.007 -15.607 1.00 85.56 194 ILE A O 1
ATOM 1636 N N . ARG A 1 195 ? 5.766 -19.189 -15.883 1.00 82.56 195 ARG A N 1
ATOM 1637 C CA . ARG A 1 195 ? 4.499 -19.927 -16.016 1.00 82.56 195 ARG A CA 1
ATOM 1638 C C . ARG A 1 195 ? 4.475 -20.817 -17.255 1.00 82.56 195 ARG A C 1
ATOM 1640 O O . ARG A 1 195 ? 3.791 -21.839 -17.249 1.00 82.56 195 ARG A O 1
ATOM 1647 N N . ASN A 1 196 ? 5.258 -20.478 -18.281 1.00 84.69 196 ASN A N 1
ATOM 1648 C CA . ASN A 1 196 ? 5.423 -21.326 -19.462 1.00 84.69 196 ASN A CA 1
ATOM 1649 C C . ASN A 1 196 ? 6.102 -22.662 -19.122 1.00 84.69 196 ASN A C 1
ATOM 1651 O O . ASN A 1 196 ? 5.884 -23.650 -19.815 1.00 84.69 196 ASN A O 1
ATOM 1655 N N . SER A 1 197 ? 6.858 -22.709 -18.021 1.00 85.06 197 SER A N 1
ATOM 1656 C CA . SER A 1 197 ? 7.558 -23.898 -17.526 1.00 85.06 197 SER A CA 1
ATOM 1657 C C . SER A 1 197 ? 7.015 -24.361 -16.169 1.00 85.06 197 SER A C 1
ATOM 1659 O O . SER A 1 197 ? 7.751 -24.942 -15.368 1.00 85.06 197 SER A O 1
ATOM 1661 N N . LYS A 1 198 ? 5.727 -24.109 -15.885 1.00 87.38 198 LYS A N 1
ATOM 1662 C CA . LYS A 1 198 ? 5.115 -24.372 -14.571 1.00 87.38 198 LYS A CA 1
ATOM 1663 C C . LYS A 1 198 ? 5.336 -25.798 -14.062 1.00 87.38 198 LYS A C 1
ATOM 1665 O O . LYS A 1 198 ? 5.668 -25.965 -12.895 1.00 87.38 198 LYS A O 1
ATOM 1670 N N . ASP A 1 199 ? 5.239 -26.810 -14.925 1.00 86.00 199 ASP A N 1
ATOM 1671 C CA . ASP A 1 199 ? 5.379 -28.218 -14.528 1.00 86.00 199 ASP A CA 1
ATOM 1672 C C . ASP A 1 199 ? 6.816 -28.542 -14.100 1.00 86.00 199 ASP A C 1
ATOM 1674 O O . ASP A 1 199 ? 7.042 -29.284 -13.141 1.00 86.00 199 ASP A O 1
ATOM 1678 N N . GLN A 1 200 ? 7.796 -27.905 -14.749 1.00 87.25 200 GLN A N 1
ATOM 1679 C CA . GLN A 1 200 ? 9.202 -28.018 -14.382 1.00 87.25 200 GLN A CA 1
ATOM 1680 C C . GLN A 1 200 ? 9.449 -27.395 -13.003 1.00 87.25 200 GLN A C 1
ATOM 1682 O O . GLN A 1 200 ? 10.005 -28.055 -12.126 1.00 87.25 200 GLN A O 1
ATOM 1687 N N . PHE A 1 201 ? 9.000 -26.155 -12.780 1.00 89.44 201 PHE A N 1
ATOM 1688 C CA . PHE A 1 201 ? 9.198 -25.460 -11.503 1.00 89.44 201 PHE A CA 1
ATOM 1689 C C . PHE A 1 201 ? 8.402 -26.081 -10.350 1.00 89.44 201 PHE A C 1
ATOM 1691 O O . PHE A 1 201 ? 8.905 -26.152 -9.229 1.00 89.44 201 PHE A O 1
ATOM 1698 N N . ARG A 1 202 ? 7.208 -26.614 -10.628 1.00 88.69 202 ARG A N 1
ATOM 1699 C CA . ARG A 1 202 ? 6.386 -27.362 -9.668 1.00 88.69 202 ARG A CA 1
ATOM 1700 C C . ARG A 1 202 ? 7.143 -28.549 -9.080 1.00 88.69 202 ARG A C 1
ATOM 1702 O O . ARG A 1 202 ? 7.070 -28.775 -7.874 1.00 88.69 202 ARG A O 1
ATOM 1709 N N . SER A 1 203 ? 7.917 -29.266 -9.898 1.00 87.44 203 SER A N 1
ATOM 1710 C CA . SER A 1 203 ? 8.714 -30.409 -9.432 1.00 87.44 203 SER A CA 1
ATOM 1711 C C . SER A 1 203 ? 9.800 -30.032 -8.408 1.00 87.44 203 SER A C 1
ATOM 1713 O O . SER A 1 203 ? 10.205 -30.878 -7.612 1.00 87.44 203 SER A O 1
ATOM 1715 N N . TYR A 1 204 ? 10.231 -28.763 -8.373 1.00 88.19 204 TYR A N 1
ATOM 1716 C CA . TYR A 1 204 ? 11.290 -28.283 -7.480 1.00 88.19 204 TYR A CA 1
ATOM 1717 C C . TYR A 1 204 ? 10.803 -27.768 -6.123 1.00 88.19 204 TYR A C 1
ATOM 1719 O O . TYR A 1 204 ? 11.625 -27.471 -5.255 1.00 88.19 204 TYR A O 1
ATOM 1727 N N . ILE A 1 205 ? 9.488 -27.629 -5.917 1.00 86.12 205 ILE A N 1
ATOM 1728 C CA . ILE A 1 205 ? 8.926 -27.117 -4.654 1.00 86.12 205 ILE A CA 1
ATOM 1729 C C . ILE A 1 205 ? 9.305 -28.037 -3.478 1.00 86.12 205 ILE A C 1
ATOM 1731 O O . ILE A 1 205 ? 9.542 -27.558 -2.362 1.00 86.12 205 ILE A O 1
ATOM 1735 N N . GLY A 1 206 ? 9.398 -29.344 -3.752 1.00 73.81 206 GLY A N 1
ATOM 1736 C CA . GLY A 1 206 ? 9.744 -30.384 -2.786 1.00 73.81 206 GLY A CA 1
ATOM 1737 C C . GLY A 1 206 ? 8.682 -30.606 -1.702 1.00 73.81 206 GLY A C 1
ATOM 1738 O O . GLY A 1 206 ? 7.686 -29.885 -1.591 1.00 73.81 206 GLY A O 1
ATOM 1739 N N . GLU A 1 207 ? 8.905 -31.617 -0.862 1.00 68.75 207 GLU A N 1
ATOM 1740 C CA . GLU A 1 207 ? 8.132 -31.804 0.366 1.00 68.75 207 GLU A CA 1
ATOM 1741 C C . GLU A 1 207 ? 8.719 -30.941 1.489 1.00 68.75 207 GLU A C 1
ATOM 1743 O O . GLU A 1 207 ? 9.909 -31.010 1.791 1.00 68.75 207 GLU A O 1
ATOM 1748 N N . ASN A 1 208 ? 7.885 -30.120 2.131 1.00 67.81 208 ASN A N 1
ATOM 1749 C CA . ASN A 1 208 ? 8.308 -29.279 3.250 1.00 67.81 208 ASN A CA 1
ATOM 1750 C C . ASN A 1 208 ? 7.749 -29.803 4.573 1.00 67.81 208 ASN A C 1
ATOM 1752 O O . ASN A 1 208 ? 6.609 -30.270 4.649 1.00 67.81 208 ASN A O 1
ATOM 1756 N N . LYS A 1 209 ? 8.537 -29.663 5.648 1.00 64.88 209 LYS A N 1
ATOM 1757 C CA . LYS A 1 209 ? 8.054 -29.909 7.012 1.00 64.88 209 LYS A CA 1
ATOM 1758 C C . LYS A 1 209 ? 6.837 -29.016 7.266 1.00 64.88 209 LYS A C 1
ATOM 1760 O O . LYS A 1 209 ? 6.924 -27.799 7.134 1.00 64.88 209 LYS A O 1
ATOM 1765 N N . LYS A 1 210 ? 5.716 -29.618 7.676 1.00 60.59 210 LYS A N 1
ATOM 1766 C CA . LYS A 1 210 ? 4.440 -28.911 7.904 1.00 60.59 210 LYS A CA 1
ATOM 1767 C C . LYS A 1 210 ? 4.535 -27.749 8.908 1.00 60.59 210 LYS A C 1
ATOM 1769 O O . LYS A 1 210 ? 3.697 -26.865 8.856 1.00 60.59 210 LYS A O 1
ATOM 1774 N N . LYS A 1 211 ? 5.534 -27.747 9.800 1.00 69.19 211 LYS A N 1
ATOM 1775 C CA . LYS A 1 211 ? 5.693 -26.783 10.903 1.00 69.19 211 LYS A CA 1
ATOM 1776 C C . LYS A 1 211 ? 6.903 -25.853 10.727 1.00 69.19 211 LYS A C 1
ATOM 1778 O O . LYS A 1 211 ? 7.725 -25.739 11.627 1.00 69.19 211 LYS A O 1
ATOM 1783 N N . SER A 1 212 ? 7.089 -25.258 9.552 1.00 82.06 212 SER A N 1
ATOM 1784 C CA . SER A 1 212 ? 8.159 -24.274 9.344 1.00 82.06 212 SER A CA 1
ATOM 1785 C C . SER A 1 212 ? 7.802 -23.251 8.268 1.00 82.06 212 SER A C 1
ATOM 1787 O O . SER A 1 212 ? 6.852 -23.435 7.503 1.00 82.06 212 SER A O 1
ATOM 1789 N N . LEU A 1 213 ? 8.633 -22.210 8.143 1.00 86.94 213 LEU A N 1
ATOM 1790 C CA . LEU A 1 213 ? 8.575 -21.243 7.040 1.00 86.94 213 LEU A CA 1
ATOM 1791 C C . LEU A 1 213 ? 8.620 -21.899 5.647 1.00 86.94 213 LEU A C 1
ATOM 1793 O O . LEU A 1 213 ? 8.173 -21.287 4.682 1.00 86.94 213 LEU A O 1
ATOM 1797 N N . GLY A 1 214 ? 9.091 -23.144 5.523 1.00 89.44 214 GLY A N 1
ATOM 1798 C CA . GLY A 1 214 ? 9.038 -23.883 4.260 1.00 89.44 214 GLY A CA 1
ATOM 1799 C C . GLY A 1 214 ? 7.613 -24.038 3.715 1.00 89.44 214 GLY A C 1
ATOM 1800 O O . GLY A 1 214 ? 7.423 -23.978 2.503 1.00 89.44 214 GLY A O 1
ATOM 1801 N N . LEU A 1 215 ? 6.598 -24.157 4.585 1.00 91.62 215 LEU A N 1
ATOM 1802 C CA . LEU A 1 215 ? 5.191 -24.175 4.165 1.00 91.62 215 LEU A CA 1
ATOM 1803 C C . LEU A 1 215 ? 4.776 -22.845 3.523 1.00 91.62 215 LEU A C 1
ATOM 1805 O O . LEU A 1 215 ? 4.143 -22.844 2.473 1.00 91.62 215 LEU A O 1
ATOM 1809 N N . VAL A 1 216 ? 5.171 -21.719 4.120 1.00 93.94 216 VAL A N 1
ATOM 1810 C CA . VAL A 1 216 ? 4.886 -20.379 3.586 1.00 93.94 216 VAL A CA 1
ATOM 1811 C C . VAL A 1 216 ? 5.481 -20.230 2.187 1.00 93.94 216 VAL A C 1
ATOM 1813 O O . VAL A 1 216 ? 4.768 -19.876 1.250 1.00 93.94 216 VAL A O 1
ATOM 1816 N N . PHE A 1 217 ? 6.760 -20.565 2.009 1.00 94.00 217 PHE A N 1
ATOM 1817 C CA . PHE A 1 217 ? 7.400 -20.447 0.698 1.00 94.00 217 PHE A CA 1
ATOM 1818 C C . PHE A 1 217 ? 6.861 -21.451 -0.325 1.00 94.00 217 PHE A C 1
ATOM 1820 O O . PHE A 1 217 ? 6.776 -21.108 -1.501 1.00 94.00 217 PHE A O 1
ATOM 1827 N N . LYS A 1 218 ? 6.413 -22.643 0.096 1.00 93.75 218 LYS A N 1
ATOM 1828 C CA . LYS A 1 218 ? 5.663 -23.563 -0.774 1.00 93.75 218 LYS A CA 1
ATOM 1829 C C . LYS A 1 218 ? 4.403 -22.890 -1.324 1.00 93.75 218 LYS A C 1
ATOM 1831 O O . LYS A 1 218 ? 4.179 -22.925 -2.530 1.00 93.75 218 LYS A O 1
ATOM 1836 N N . LEU A 1 219 ? 3.597 -22.279 -0.454 1.00 94.19 219 LEU A N 1
ATOM 1837 C CA . LEU A 1 219 ? 2.355 -21.607 -0.850 1.00 94.19 219 LEU A CA 1
ATOM 1838 C C . LEU A 1 219 ? 2.628 -20.414 -1.774 1.00 94.19 219 LEU A C 1
ATOM 1840 O O . LEU A 1 219 ? 1.931 -20.239 -2.770 1.00 94.19 219 LEU A O 1
ATOM 1844 N N . LEU A 1 220 ? 3.684 -19.641 -1.503 1.00 94.38 220 LEU A N 1
ATOM 1845 C CA . LEU A 1 220 ? 4.120 -18.560 -2.391 1.00 94.38 220 LEU A CA 1
ATOM 1846 C C . LEU A 1 220 ? 4.579 -19.077 -3.757 1.00 94.38 220 LEU A C 1
ATOM 1848 O O . LEU A 1 220 ? 4.254 -18.459 -4.765 1.00 94.38 220 LEU A O 1
ATOM 1852 N N . CYS A 1 221 ? 5.284 -20.211 -3.814 1.00 94.25 221 CYS A N 1
ATOM 1853 C CA . CYS A 1 221 ? 5.672 -20.819 -5.085 1.00 94.25 221 CYS A CA 1
ATOM 1854 C C . CYS A 1 221 ? 4.450 -21.256 -5.902 1.00 94.25 221 CYS A C 1
ATOM 1856 O O . CYS A 1 221 ? 4.376 -20.952 -7.089 1.00 94.25 221 CYS A O 1
ATOM 1858 N N . LEU A 1 222 ? 3.471 -21.912 -5.268 1.00 93.31 222 LEU A N 1
ATOM 1859 C CA . LEU A 1 222 ? 2.212 -22.282 -5.926 1.00 93.31 222 LEU A CA 1
ATOM 1860 C C . LEU A 1 222 ? 1.469 -21.045 -6.443 1.00 93.31 222 LEU A C 1
ATOM 1862 O O . LEU A 1 222 ? 1.010 -21.047 -7.584 1.00 93.31 222 LEU A O 1
ATOM 1866 N N . LYS A 1 223 ? 1.432 -19.964 -5.651 1.00 92.31 223 LYS A N 1
ATOM 1867 C CA . LYS A 1 223 ? 0.843 -18.686 -6.067 1.00 92.31 223 LYS A CA 1
ATOM 1868 C C . LYS A 1 223 ? 1.548 -18.099 -7.292 1.00 92.31 223 LYS A C 1
ATOM 1870 O O . LYS A 1 223 ? 0.888 -17.631 -8.214 1.00 92.31 223 LYS A O 1
ATOM 1875 N N . TYR A 1 224 ? 2.881 -18.144 -7.311 1.00 91.00 224 TYR A N 1
ATOM 1876 C CA . TYR A 1 224 ? 3.706 -17.642 -8.415 1.00 91.00 224 TYR A CA 1
ATOM 1877 C C . TYR A 1 224 ? 3.448 -18.396 -9.726 1.00 91.00 224 TYR A C 1
ATOM 1879 O O . TYR A 1 224 ? 3.408 -17.795 -10.798 1.00 91.00 224 TYR A O 1
ATOM 1887 N N . LEU A 1 225 ? 3.251 -19.714 -9.633 1.00 91.06 225 LEU A N 1
ATOM 1888 C CA . LEU A 1 225 ? 3.010 -20.608 -10.769 1.00 91.06 225 LEU A CA 1
ATOM 1889 C C . LEU A 1 225 ? 1.539 -20.669 -11.213 1.00 91.06 225 LEU A C 1
ATOM 1891 O O . LEU A 1 225 ? 1.223 -21.417 -12.136 1.00 91.06 225 LEU A O 1
ATOM 1895 N N . ASP A 1 226 ? 0.658 -19.892 -10.576 1.00 88.50 226 ASP A N 1
ATOM 1896 C CA . ASP A 1 226 ? -0.795 -19.914 -10.789 1.00 88.50 226 ASP A CA 1
ATOM 1897 C C . ASP A 1 226 ? -1.434 -21.295 -10.525 1.00 88.50 226 ASP A C 1
ATOM 1899 O O . ASP A 1 226 ? -2.342 -21.744 -11.222 1.00 88.50 226 ASP A O 1
ATOM 1903 N N . LEU A 1 227 ? -0.943 -21.985 -9.491 1.00 90.25 227 LEU A N 1
ATOM 1904 C CA . LEU A 1 227 ? -1.404 -23.303 -9.039 1.00 90.25 227 LEU A CA 1
ATOM 1905 C C . LEU A 1 227 ? -2.213 -23.197 -7.736 1.00 90.25 227 LEU A C 1
ATOM 1907 O O . LEU A 1 227 ? -2.088 -24.027 -6.836 1.00 90.25 227 LEU A O 1
ATOM 1911 N N . ASP A 1 228 ? -3.052 -22.162 -7.631 1.00 87.62 228 ASP A N 1
ATOM 1912 C CA . ASP A 1 228 ? -3.872 -21.882 -6.441 1.00 87.62 228 ASP A CA 1
ATOM 1913 C C . ASP A 1 228 ? -4.780 -23.064 -6.050 1.00 87.62 228 ASP A C 1
ATOM 1915 O O . ASP A 1 228 ? -5.030 -23.281 -4.869 1.00 87.62 228 ASP A O 1
ATOM 1919 N N . SER A 1 229 ? -5.220 -23.874 -7.021 1.00 87.38 229 SER A N 1
ATOM 1920 C CA . SER A 1 229 ? -6.045 -25.071 -6.797 1.00 87.38 229 SER A CA 1
ATOM 1921 C C . SER A 1 229 ? -5.337 -26.195 -6.033 1.00 87.38 229 SER A C 1
ATOM 1923 O O . SER A 1 229 ? -5.989 -27.132 -5.582 1.00 87.38 229 SER A O 1
ATOM 1925 N N . GLU A 1 230 ? -4.008 -26.152 -5.919 1.00 90.06 230 GLU A N 1
ATOM 1926 C CA . GLU A 1 230 ? -3.228 -27.146 -5.169 1.00 90.06 230 GLU A CA 1
ATOM 1927 C C . GLU A 1 230 ? -3.061 -26.783 -3.686 1.00 90.06 230 GLU A C 1
ATOM 1929 O O . GLU A 1 230 ? -2.519 -27.573 -2.905 1.00 90.06 230 GLU A O 1
ATOM 1934 N N . VAL A 1 231 ? -3.516 -25.594 -3.286 1.00 90.12 231 VAL A N 1
ATOM 1935 C CA . VAL A 1 231 ? -3.497 -25.148 -1.895 1.00 90.12 231 VAL A CA 1
ATOM 1936 C C . VAL A 1 231 ? -4.650 -25.796 -1.141 1.00 90.12 231 VAL A C 1
ATOM 1938 O O . VAL A 1 231 ? -5.804 -25.701 -1.544 1.00 90.12 231 VAL A O 1
ATOM 1941 N N . ARG A 1 232 ? -4.341 -26.458 -0.022 1.00 88.75 232 ARG A N 1
ATOM 1942 C CA . ARG A 1 232 ? -5.362 -27.087 0.824 1.00 88.75 232 ARG A CA 1
ATOM 1943 C C . ARG A 1 232 ? -5.803 -26.129 1.920 1.00 88.75 232 ARG A C 1
ATOM 1945 O O . ARG A 1 232 ? -4.956 -25.596 2.634 1.00 88.75 232 ARG A O 1
ATOM 1952 N N . ASP A 1 233 ? -7.102 -26.059 2.184 1.00 89.19 233 ASP A N 1
ATOM 1953 C CA . ASP A 1 233 ? -7.681 -25.237 3.258 1.00 89.19 233 ASP A CA 1
ATOM 1954 C C . ASP A 1 233 ? -7.015 -25.498 4.613 1.00 89.19 233 ASP A C 1
ATOM 1956 O O . ASP A 1 233 ? -6.713 -24.569 5.354 1.00 89.19 233 ASP A O 1
ATOM 1960 N N . LYS A 1 234 ? -6.693 -26.766 4.911 1.00 90.81 234 LYS A N 1
ATOM 1961 C CA . LYS A 1 234 ? -6.001 -27.167 6.149 1.00 90.81 234 LYS A CA 1
ATOM 1962 C C . LYS A 1 234 ? -4.619 -26.521 6.312 1.00 90.81 234 LYS A C 1
ATOM 1964 O O . LYS A 1 234 ? -4.171 -26.340 7.440 1.00 90.81 234 LYS A O 1
ATOM 1969 N N . GLU A 1 235 ? -3.922 -26.217 5.215 1.00 91.56 235 GLU A N 1
ATOM 1970 C CA . GLU A 1 235 ? -2.626 -25.526 5.258 1.00 91.56 235 GLU A CA 1
ATOM 1971 C C . GLU A 1 235 ? -2.811 -24.049 5.618 1.00 91.56 235 GLU A C 1
ATOM 1973 O O . GLU A 1 235 ? -2.054 -23.542 6.443 1.00 91.56 235 GLU A O 1
ATOM 1978 N N . ILE A 1 236 ? -3.845 -23.387 5.084 1.00 93.19 236 ILE A N 1
ATOM 1979 C CA . ILE A 1 236 ? -4.180 -22.006 5.455 1.00 93.19 236 ILE A CA 1
ATOM 1980 C C . ILE A 1 236 ? -4.712 -21.951 6.891 1.00 93.19 236 ILE A C 1
ATOM 1982 O O . ILE A 1 236 ? -4.183 -21.192 7.696 1.00 93.19 236 ILE A O 1
ATOM 1986 N N . GLN A 1 237 ? -5.647 -22.826 7.274 1.00 93.19 237 GLN A N 1
ATOM 1987 C CA . GLN A 1 237 ? -6.147 -22.945 8.653 1.00 93.19 237 GLN A CA 1
ATOM 1988 C C . GLN A 1 237 ? -5.016 -23.126 9.672 1.00 93.19 237 GLN A C 1
ATOM 1990 O O . GLN A 1 237 ? -5.041 -22.515 10.738 1.00 93.19 237 GLN A O 1
ATOM 1995 N N . TYR A 1 238 ? -4.001 -23.930 9.344 1.00 93.12 238 TYR A N 1
ATOM 1996 C CA . TYR A 1 238 ? -2.830 -24.080 10.202 1.00 93.12 238 TYR A CA 1
ATOM 1997 C C . TYR A 1 238 ? -2.071 -22.758 10.387 1.00 93.12 238 TYR A C 1
ATOM 1999 O O . TYR A 1 238 ? -1.677 -22.452 11.507 1.00 93.12 238 TYR A O 1
ATOM 2007 N N . LEU A 1 239 ? -1.905 -21.947 9.335 1.00 93.94 239 LEU A N 1
ATOM 2008 C CA . LEU A 1 239 ? -1.272 -20.630 9.457 1.00 93.94 239 LEU A CA 1
ATOM 2009 C C . LEU A 1 239 ? -2.062 -19.685 10.375 1.00 93.94 239 LEU A C 1
ATOM 2011 O O . LEU A 1 239 ? -1.442 -18.964 11.151 1.00 93.94 239 LEU A O 1
ATOM 2015 N N . HIS A 1 240 ? -3.398 -19.729 10.356 1.00 92.75 240 HIS A N 1
ATOM 2016 C CA . HIS A 1 240 ? -4.224 -18.965 11.303 1.00 92.75 240 HIS A CA 1
ATOM 2017 C C . HIS A 1 240 ? -3.987 -19.383 12.759 1.00 92.75 240 HIS A C 1
ATOM 2019 O O . HIS A 1 240 ? -3.919 -18.533 13.640 1.00 92.75 240 HIS A O 1
ATOM 2025 N N . GLN A 1 241 ? -3.796 -20.681 13.016 1.00 92.62 241 GLN A N 1
ATOM 2026 C CA . GLN A 1 241 ? -3.525 -21.206 14.362 1.00 92.62 241 GLN A CA 1
ATOM 2027 C C . GLN A 1 241 ? -2.168 -20.760 14.932 1.00 92.62 241 GLN A C 1
ATOM 2029 O O . GLN A 1 241 ? -1.916 -20.950 16.120 1.00 92.62 241 GLN A O 1
ATOM 2034 N N . LEU A 1 242 ? -1.282 -20.186 14.110 1.00 92.75 242 LEU A N 1
ATOM 2035 C CA . LEU A 1 242 ? 0.002 -19.646 14.566 1.00 92.75 242 LEU A CA 1
ATOM 2036 C C . LEU A 1 242 ? -0.121 -18.247 15.189 1.00 92.75 242 LEU A C 1
ATOM 2038 O O . LEU A 1 242 ? 0.871 -17.760 15.741 1.00 92.75 242 LEU A O 1
ATOM 2042 N N . GLN A 1 243 ? -1.291 -17.603 15.088 1.00 93.19 243 GLN A N 1
ATOM 2043 C CA . GLN A 1 243 ? -1.523 -16.282 15.663 1.00 93.19 243 GLN A CA 1
ATOM 2044 C C . GLN A 1 243 ? -1.488 -16.348 17.195 1.00 93.19 243 GLN A C 1
ATOM 2046 O O . GLN A 1 243 ? -2.139 -17.184 17.820 1.00 93.19 243 GLN A O 1
ATOM 2051 N N . LYS A 1 244 ? -0.700 -15.464 17.803 1.00 92.00 244 LYS A N 1
ATOM 2052 C CA . LYS A 1 244 ? -0.569 -15.299 19.252 1.00 92.00 244 LYS A CA 1
ATOM 2053 C C . LYS A 1 244 ? -1.552 -14.244 19.757 1.00 92.00 244 LYS A C 1
ATOM 2055 O O . LYS A 1 244 ? -2.055 -13.434 18.982 1.00 92.00 244 LYS A O 1
ATOM 2060 N N . GLU A 1 245 ? -1.763 -14.200 21.072 1.00 87.94 245 GLU A N 1
ATOM 2061 C CA . GLU A 1 245 ? -2.646 -13.213 21.717 1.00 87.94 245 GLU A CA 1
ATOM 2062 C C . GLU A 1 245 ? -2.227 -11.765 21.436 1.00 87.94 245 GLU A C 1
ATOM 2064 O O . GLU A 1 245 ? -3.076 -10.899 21.255 1.00 87.94 245 GLU A O 1
ATOM 2069 N N . ASN A 1 246 ? -0.920 -11.509 21.322 1.00 87.50 246 ASN A N 1
ATOM 2070 C CA . ASN A 1 246 ? -0.395 -10.187 20.984 1.00 87.50 246 ASN A CA 1
ATOM 2071 C C . ASN A 1 246 ? -0.545 -9.816 19.496 1.00 87.50 246 ASN A C 1
ATOM 2073 O O . ASN A 1 246 ? -0.072 -8.757 19.103 1.00 87.50 246 ASN A O 1
ATOM 2077 N N . GLY A 1 247 ? -1.138 -10.683 18.665 1.00 89.56 247 GLY A N 1
ATOM 2078 C CA . GLY A 1 247 ? -1.357 -10.465 17.234 1.00 89.56 247 GLY A CA 1
ATOM 2079 C C . GLY A 1 247 ? -0.219 -10.907 16.307 1.00 89.56 247 GLY A C 1
ATOM 2080 O O . GLY A 1 247 ? -0.419 -10.945 15.091 1.00 89.56 247 GLY A O 1
ATOM 2081 N N . SER A 1 248 ? 0.944 -11.283 16.849 1.00 94.00 248 SER A N 1
ATOM 2082 C CA . SER A 1 248 ? 2.069 -11.828 16.073 1.00 94.00 248 SER A CA 1
ATOM 2083 C C . SER A 1 248 ? 1.812 -13.263 15.601 1.00 94.00 248 SER A C 1
ATOM 2085 O O . SER A 1 248 ? 0.933 -13.951 16.115 1.00 94.00 248 SER A O 1
ATOM 2087 N N . PHE A 1 249 ? 2.609 -13.745 14.645 1.00 94.69 249 PHE A N 1
ATOM 2088 C CA . PHE A 1 249 ? 2.622 -15.151 14.237 1.00 94.69 249 PHE A CA 1
ATOM 2089 C C . PHE A 1 249 ? 3.989 -15.769 14.507 1.00 94.69 249 PHE A C 1
ATOM 2091 O O . PHE A 1 249 ? 5.027 -15.158 14.244 1.00 94.69 249 PHE A O 1
ATOM 2098 N N . SER A 1 250 ? 3.996 -17.012 14.986 1.00 92.31 250 SER A N 1
ATOM 2099 C CA . SER A 1 250 ? 5.232 -17.766 15.191 1.00 92.31 250 SER A CA 1
ATOM 2100 C C . SER A 1 250 ? 5.009 -19.270 15.105 1.00 92.31 250 SER A C 1
ATOM 2102 O O . SER A 1 250 ? 3.972 -19.778 15.528 1.00 92.31 250 SER A O 1
ATOM 2104 N N . PHE A 1 251 ? 6.012 -19.977 14.581 1.00 88.81 251 PHE A N 1
ATOM 2105 C CA . PHE A 1 251 ? 6.072 -21.443 14.597 1.00 88.81 251 PHE A CA 1
ATOM 2106 C C . PHE A 1 251 ? 6.536 -21.991 15.954 1.00 88.81 251 PHE A C 1
ATOM 2108 O O . PHE A 1 251 ? 6.322 -23.171 16.232 1.00 88.81 251 PHE A O 1
ATOM 2115 N N . ASP A 1 252 ? 7.111 -21.125 16.792 1.00 86.69 252 ASP A N 1
ATOM 2116 C CA . ASP A 1 252 ? 7.618 -21.432 18.125 1.00 86.69 252 ASP A CA 1
ATOM 2117 C C . ASP A 1 252 ? 6.756 -20.759 19.212 1.00 86.69 252 ASP A C 1
ATOM 2119 O O . ASP A 1 252 ? 5.733 -20.115 18.937 1.00 86.69 252 ASP A O 1
ATOM 2123 N N . ALA A 1 253 ? 7.136 -20.935 20.481 1.00 80.06 253 ALA A N 1
ATOM 2124 C CA . ALA A 1 253 ? 6.453 -20.298 21.609 1.00 80.06 253 ALA A CA 1
ATOM 2125 C C . ALA A 1 253 ? 6.673 -18.774 21.644 1.00 80.06 253 ALA A C 1
ATOM 2127 O O . ALA A 1 253 ? 5.753 -18.039 21.995 1.00 80.06 253 ALA A O 1
ATOM 2128 N N . SER A 1 254 ? 7.862 -18.308 21.251 1.00 85.12 254 SER A N 1
ATOM 2129 C CA . SER A 1 254 ? 8.234 -16.892 21.225 1.00 85.12 254 SER A CA 1
ATOM 2130 C C . SER A 1 254 ? 7.666 -16.158 20.013 1.00 85.12 254 SER A C 1
ATOM 2132 O O . SER A 1 254 ? 7.398 -16.757 18.971 1.00 85.12 254 SER A O 1
ATOM 2134 N N . GLU A 1 255 ? 7.505 -14.842 20.134 1.00 87.81 255 GLU A N 1
ATOM 2135 C CA . GLU A 1 255 ? 7.141 -13.980 19.009 1.00 87.81 255 GLU A CA 1
ATOM 2136 C C . GLU A 1 255 ? 8.227 -13.964 17.919 1.00 87.81 255 GLU A C 1
ATOM 2138 O O . GLU A 1 255 ? 9.418 -14.120 18.194 1.00 87.81 255 GLU A O 1
ATOM 2143 N N . SER A 1 256 ? 7.823 -13.779 16.658 1.00 91.38 256 SER A N 1
ATOM 2144 C CA . SER A 1 256 ? 8.756 -13.699 15.531 1.00 91.38 256 SER A CA 1
ATOM 2145 C C . SER A 1 256 ? 8.269 -12.717 14.472 1.00 91.38 256 SER A C 1
ATOM 2147 O O . SER A 1 256 ? 7.302 -12.971 13.751 1.00 91.38 256 SER A O 1
ATOM 2149 N N . ILE A 1 257 ? 8.991 -11.606 14.317 1.00 93.88 257 ILE A N 1
ATOM 2150 C CA . ILE A 1 257 ? 8.698 -10.583 13.301 1.00 93.88 257 ILE A CA 1
ATOM 2151 C C . ILE A 1 257 ? 8.801 -11.174 11.893 1.00 93.88 257 ILE A C 1
ATOM 2153 O O . ILE A 1 257 ? 7.957 -10.923 11.035 1.00 93.88 257 ILE A O 1
ATOM 2157 N N . ASN A 1 258 ? 9.823 -11.999 11.645 1.00 93.12 258 ASN A N 1
ATOM 2158 C CA . ASN A 1 258 ? 10.023 -12.609 10.335 1.00 93.12 258 ASN A CA 1
ATOM 2159 C C . ASN A 1 258 ? 8.911 -13.617 10.003 1.00 93.12 258 ASN A C 1
ATOM 2161 O O . ASN A 1 258 ? 8.425 -13.623 8.874 1.00 93.12 258 ASN A O 1
ATOM 2165 N N . ALA A 1 259 ? 8.475 -14.441 10.965 1.00 93.94 259 ALA A N 1
ATOM 2166 C CA . ALA A 1 259 ? 7.341 -15.335 10.737 1.00 93.94 259 ALA A CA 1
ATOM 2167 C C . ALA A 1 259 ? 6.040 -14.548 10.532 1.00 93.94 259 ALA A C 1
ATOM 2169 O O . ALA A 1 259 ? 5.328 -14.826 9.573 1.00 93.94 259 ALA A O 1
ATOM 2170 N N . THR A 1 260 ? 5.794 -13.514 11.341 1.00 96.19 260 THR A N 1
ATOM 2171 C CA . THR A 1 260 ? 4.657 -12.592 11.177 1.00 96.19 260 THR A CA 1
ATOM 2172 C C . THR A 1 260 ? 4.609 -12.001 9.773 1.00 96.19 260 THR A C 1
ATOM 2174 O O . THR A 1 260 ? 3.587 -12.118 9.104 1.00 96.19 260 THR A O 1
ATOM 2177 N N . PHE A 1 261 ? 5.728 -11.462 9.278 1.00 97.00 261 PHE A N 1
ATOM 2178 C CA . PHE A 1 261 ? 5.822 -10.911 7.926 1.00 97.00 261 PHE A CA 1
ATOM 2179 C C . PHE A 1 261 ? 5.380 -11.905 6.852 1.00 97.00 261 PHE A C 1
ATOM 2181 O O . PHE A 1 261 ? 4.467 -11.632 6.074 1.00 97.00 261 PHE A O 1
ATOM 2188 N N . TRP A 1 262 ? 6.012 -13.075 6.823 1.00 95.94 262 TRP A N 1
ATOM 2189 C CA . TRP A 1 262 ? 5.785 -14.047 5.760 1.00 95.94 262 TRP A CA 1
ATOM 2190 C C . TRP A 1 262 ? 4.422 -14.736 5.864 1.00 95.94 262 TRP A C 1
ATOM 2192 O O . TRP A 1 262 ? 3.782 -14.963 4.837 1.00 95.94 262 TRP A O 1
ATOM 2202 N N . VAL A 1 263 ? 3.953 -15.044 7.076 1.00 95.94 263 VAL A N 1
ATOM 2203 C CA . VAL A 1 263 ? 2.641 -15.669 7.287 1.00 95.94 263 VAL A CA 1
ATOM 2204 C C . VAL A 1 263 ? 1.526 -14.712 6.883 1.00 95.94 263 VAL A C 1
ATOM 2206 O O . VAL A 1 263 ? 0.694 -15.088 6.063 1.00 95.94 263 VAL A O 1
ATOM 2209 N N . VAL A 1 264 ? 1.542 -13.465 7.365 1.00 96.19 264 VAL A N 1
ATOM 2210 C CA . VAL A 1 264 ? 0.527 -12.465 6.995 1.00 96.19 264 VAL A CA 1
ATOM 2211 C C . VAL A 1 264 ? 0.566 -12.178 5.496 1.00 96.19 264 VAL A C 1
ATOM 2213 O O . VAL A 1 264 ? -0.485 -12.063 4.870 1.00 96.19 264 VAL A O 1
ATOM 2216 N N . TYR A 1 265 ? 1.756 -12.136 4.886 1.00 95.81 265 TYR A N 1
ATOM 2217 C CA . TYR A 1 265 ? 1.874 -11.984 3.439 1.00 95.81 265 TYR A CA 1
ATOM 2218 C C . TYR A 1 265 ? 1.160 -13.109 2.677 1.00 95.81 265 TYR A C 1
ATOM 2220 O O . TYR A 1 265 ? 0.425 -12.827 1.735 1.00 95.81 265 TYR A O 1
ATOM 2228 N N . VAL A 1 266 ? 1.312 -14.369 3.100 1.00 94.88 266 VAL A N 1
ATOM 2229 C CA . VAL A 1 266 ? 0.583 -15.504 2.509 1.00 94.88 266 VAL A CA 1
ATOM 2230 C C . VAL A 1 266 ? -0.915 -15.411 2.771 1.00 94.88 266 VAL A C 1
ATOM 2232 O O . VAL A 1 266 ? -1.686 -15.539 1.823 1.00 94.88 266 VAL A O 1
ATOM 2235 N N . LEU A 1 267 ? -1.333 -15.152 4.014 1.00 94.62 267 LEU A N 1
ATOM 2236 C CA . LEU A 1 267 ? -2.752 -15.025 4.364 1.00 94.62 267 LEU A CA 1
ATOM 2237 C C . LEU A 1 267 ? -3.437 -13.945 3.521 1.00 94.62 267 LEU A C 1
ATOM 2239 O O . LEU A 1 267 ? -4.517 -14.179 2.994 1.00 94.62 267 LEU A O 1
ATOM 2243 N N . ASN A 1 268 ? -2.767 -12.817 3.274 1.00 92.62 268 ASN A N 1
ATOM 2244 C CA . ASN A 1 268 ? -3.298 -11.768 2.410 1.00 92.62 268 ASN A CA 1
ATOM 2245 C C . ASN A 1 268 ? -3.465 -12.208 0.942 1.00 92.62 268 ASN A C 1
ATOM 2247 O O . ASN A 1 268 ? -4.392 -11.782 0.264 1.00 92.62 268 ASN A O 1
ATOM 2251 N N . LYS A 1 269 ? -2.601 -13.091 0.425 1.00 91.00 269 LYS A N 1
ATOM 2252 C CA . LYS A 1 269 ? -2.710 -13.613 -0.956 1.00 91.00 269 LYS A CA 1
ATOM 2253 C C . LYS A 1 269 ? -3.737 -14.740 -1.114 1.00 91.00 269 LYS A C 1
ATOM 2255 O O . LYS A 1 269 ? -4.124 -15.046 -2.248 1.00 91.00 269 LYS A O 1
ATOM 2260 N N . PHE A 1 270 ? -4.164 -15.337 -0.005 1.00 91.88 270 PHE A N 1
ATOM 2261 C CA . PHE A 1 270 ? -5.152 -16.415 0.061 1.00 91.88 270 PHE A CA 1
ATOM 2262 C C . PHE A 1 270 ? -6.389 -16.045 0.894 1.00 91.88 270 PHE A C 1
ATOM 2264 O O . PHE A 1 270 ? -7.144 -16.930 1.284 1.00 91.88 270 PHE A O 1
ATOM 2271 N N . SER A 1 271 ? -6.639 -14.751 1.110 1.00 89.56 271 SER A N 1
ATOM 2272 C CA . SER A 1 271 ? -7.797 -14.247 1.864 1.00 89.56 271 SER A CA 1
ATOM 2273 C C . SER A 1 271 ? -9.137 -14.649 1.241 1.00 89.56 271 SER A C 1
ATOM 2275 O O . SER A 1 271 ? -10.117 -14.840 1.949 1.00 89.56 271 SER A O 1
ATOM 2277 N N . TRP A 1 272 ? -9.160 -14.866 -0.079 1.00 86.31 272 TRP A N 1
ATOM 2278 C CA . TRP A 1 272 ? -10.309 -15.416 -0.806 1.00 86.31 272 TRP A CA 1
ATOM 2279 C C . TRP A 1 272 ? -10.664 -16.858 -0.400 1.00 86.31 272 TRP A C 1
ATOM 2281 O O . TRP A 1 272 ? -11.794 -17.279 -0.630 1.00 86.31 272 TRP A O 1
ATOM 2291 N N . LEU A 1 273 ? -9.714 -17.618 0.164 1.00 88.19 273 LEU A N 1
ATOM 2292 C CA . LEU A 1 273 ? -9.928 -18.991 0.631 1.00 88.19 273 LEU A CA 1
ATOM 2293 C C . LEU A 1 273 ? -10.323 -19.022 2.109 1.00 88.19 273 LEU A C 1
ATOM 2295 O O . LEU A 1 273 ? -11.287 -19.683 2.485 1.00 88.19 273 LEU A O 1
ATOM 2299 N N . LEU A 1 274 ? -9.563 -18.320 2.951 1.00 88.75 274 LEU A N 1
ATOM 2300 C CA . LEU A 1 274 ? -9.872 -18.158 4.364 1.00 88.75 274 LEU A CA 1
ATOM 2301 C C . LEU A 1 274 ? -9.434 -16.778 4.829 1.00 88.75 274 LEU A C 1
ATOM 2303 O O . LEU A 1 274 ? -8.282 -16.375 4.661 1.00 88.75 274 LEU A O 1
ATOM 2307 N N . ASP A 1 275 ? -10.377 -16.071 5.429 1.00 87.62 275 ASP A N 1
ATOM 2308 C CA . ASP A 1 275 ? -10.211 -14.670 5.748 1.00 87.62 275 ASP A CA 1
ATOM 2309 C C . ASP A 1 275 ? -9.536 -14.456 7.116 1.00 87.62 275 ASP A C 1
ATOM 2311 O O . ASP A 1 275 ? -9.778 -15.217 8.054 1.00 87.62 275 ASP A O 1
ATOM 2315 N N . TYR A 1 276 ? -8.669 -13.439 7.252 1.00 88.50 276 TYR A N 1
ATOM 2316 C CA . TYR A 1 276 ? -7.862 -13.190 8.467 1.00 88.50 276 TYR A CA 1
ATOM 2317 C C . TYR A 1 276 ? -8.178 -11.856 9.151 1.00 88.50 276 TYR A C 1
ATOM 2319 O O . TYR A 1 276 ? -8.386 -10.858 8.476 1.00 88.50 276 TYR A O 1
ATOM 2327 N N . ASN A 1 277 ? -8.147 -11.799 10.483 1.00 83.56 277 ASN A N 1
ATOM 2328 C CA . ASN A 1 277 ? -8.396 -10.553 11.215 1.00 83.56 277 ASN A CA 1
ATOM 2329 C C . ASN A 1 277 ? -7.147 -9.638 11.194 1.00 83.56 277 ASN A C 1
ATOM 2331 O O . ASN A 1 277 ? -6.109 -10.028 11.745 1.00 83.56 277 ASN A O 1
ATOM 2335 N N . PRO A 1 278 ? -7.215 -8.431 10.599 1.00 88.88 278 PRO A N 1
ATOM 2336 C CA . PRO A 1 278 ? -6.073 -7.527 10.522 1.00 88.88 278 PRO A CA 1
ATOM 2337 C C . PRO A 1 278 ? -5.832 -6.713 11.807 1.00 88.88 278 PRO A C 1
ATOM 2339 O O . PRO A 1 278 ? -4.722 -6.215 11.991 1.00 88.88 278 PRO A O 1
ATOM 2342 N N . SER A 1 279 ? -6.808 -6.590 12.715 1.00 84.19 279 SER A N 1
ATOM 2343 C CA . SER A 1 279 ? -6.717 -5.711 13.891 1.00 84.19 279 SER A CA 1
ATOM 2344 C C . SER A 1 279 ? -5.602 -6.114 14.855 1.00 84.19 279 SER A C 1
ATOM 2346 O O . SER A 1 279 ? -4.792 -5.276 15.245 1.00 84.19 279 SER A O 1
ATOM 2348 N N . GLY A 1 280 ? -5.493 -7.406 15.186 1.00 86.06 280 GLY A N 1
ATOM 2349 C CA . GLY A 1 280 ? -4.413 -7.898 16.051 1.00 86.06 280 GLY A CA 1
ATOM 2350 C C . GLY A 1 280 ? -3.027 -7.657 15.443 1.00 86.06 280 GLY A C 1
ATOM 2351 O O . GLY A 1 280 ? -2.096 -7.267 16.142 1.00 86.06 280 GLY A O 1
ATOM 2352 N N . ILE A 1 281 ? -2.902 -7.813 14.122 1.00 91.06 281 ILE A N 1
ATOM 2353 C CA . ILE A 1 281 ? -1.648 -7.571 13.397 1.00 91.06 281 ILE A CA 1
ATOM 2354 C C . ILE A 1 281 ? -1.303 -6.079 13.433 1.00 91.06 281 ILE A C 1
ATOM 2356 O O . ILE A 1 281 ? -0.160 -5.727 13.708 1.00 91.06 281 ILE A O 1
ATOM 2360 N N . TYR A 1 282 ? -2.279 -5.200 13.197 1.00 88.62 282 TYR A N 1
ATOM 2361 C CA . TYR A 1 282 ? -2.086 -3.751 13.262 1.00 88.62 282 TYR A CA 1
ATOM 2362 C C . TYR A 1 282 ? -1.591 -3.301 14.644 1.00 88.62 282 TYR A C 1
ATOM 2364 O O . TYR A 1 282 ? -0.629 -2.535 14.733 1.00 88.62 282 TYR A O 1
ATOM 2372 N N . LEU A 1 283 ? -2.197 -3.810 15.721 1.00 85.69 283 LEU A N 1
ATOM 2373 C CA . LEU A 1 283 ? -1.782 -3.506 17.094 1.00 85.69 283 LEU A CA 1
ATOM 2374 C C . LEU A 1 283 ? -0.352 -3.983 17.372 1.00 85.69 283 LEU A C 1
ATOM 2376 O O . LEU A 1 283 ? 0.465 -3.203 17.862 1.00 85.69 283 LEU A O 1
ATOM 2380 N N . TYR A 1 284 ? -0.027 -5.225 16.993 1.00 90.25 284 TYR A N 1
ATOM 2381 C CA . TYR A 1 284 ? 1.324 -5.775 17.127 1.00 90.25 284 TYR A CA 1
ATOM 2382 C C . TYR A 1 284 ? 2.368 -4.906 16.423 1.00 90.25 284 TYR A C 1
ATOM 2384 O O . TYR A 1 284 ? 3.394 -4.552 17.008 1.00 90.25 284 TYR A O 1
ATOM 2392 N N . VAL A 1 285 ? 2.098 -4.558 15.161 1.00 92.00 285 VAL A N 1
ATOM 2393 C CA . VAL A 1 285 ? 3.033 -3.796 14.335 1.00 92.00 285 VAL A CA 1
ATOM 2394 C C . VAL A 1 285 ? 3.257 -2.405 14.915 1.00 92.00 285 VAL A C 1
ATOM 2396 O O . VAL A 1 285 ? 4.409 -2.013 15.060 1.00 92.00 285 VAL A O 1
ATOM 2399 N N . ASN A 1 286 ? 2.204 -1.677 15.296 1.00 87.75 286 ASN A N 1
ATOM 2400 C CA . ASN A 1 286 ? 2.377 -0.340 15.870 1.00 87.75 286 ASN A CA 1
ATOM 2401 C C . ASN A 1 286 ? 3.086 -0.370 17.220 1.00 87.75 286 ASN A C 1
ATOM 2403 O O . ASN A 1 286 ? 3.949 0.467 17.454 1.00 87.75 286 ASN A O 1
ATOM 2407 N N . TYR A 1 287 ? 2.772 -1.339 18.084 1.00 88.19 287 TYR A N 1
ATOM 2408 C CA . TYR A 1 287 ? 3.449 -1.481 19.372 1.00 88.19 287 TYR A CA 1
ATOM 2409 C C . TYR A 1 287 ? 4.959 -1.695 19.196 1.00 88.19 287 TYR A C 1
ATOM 2411 O O . TYR A 1 287 ? 5.761 -0.977 19.789 1.00 88.19 287 TYR A O 1
ATOM 2419 N N . LYS A 1 288 ? 5.355 -2.639 18.332 1.00 91.38 288 LYS A N 1
ATOM 2420 C CA . LYS A 1 288 ? 6.772 -2.933 18.071 1.00 91.38 288 LYS A CA 1
ATOM 2421 C C . LYS A 1 288 ? 7.483 -1.837 17.290 1.00 91.38 288 LYS A C 1
ATOM 2423 O O . LYS A 1 288 ? 8.663 -1.590 17.522 1.00 91.38 288 LYS A O 1
ATOM 2428 N N . LEU A 1 289 ? 6.788 -1.180 16.368 1.00 91.38 289 LEU A N 1
ATOM 2429 C CA . LEU A 1 289 ? 7.346 -0.047 15.645 1.00 91.38 289 LEU A CA 1
ATOM 2430 C C . LEU A 1 289 ? 7.592 1.129 16.599 1.00 91.38 289 LEU A C 1
ATOM 2432 O O . LEU A 1 289 ? 8.671 1.707 16.558 1.00 91.38 289 LEU A O 1
ATOM 2436 N N . ASP A 1 290 ? 6.653 1.431 17.500 1.00 89.19 290 ASP A N 1
ATOM 2437 C CA . ASP A 1 290 ? 6.834 2.454 18.536 1.00 89.19 290 ASP A CA 1
ATOM 2438 C C . ASP A 1 290 ? 8.001 2.111 19.476 1.00 89.19 290 ASP A C 1
ATOM 2440 O O . ASP A 1 290 ? 8.784 2.997 19.805 1.00 89.19 290 ASP A O 1
ATOM 2444 N N . GLU A 1 291 ? 8.153 0.846 19.886 1.00 90.94 291 GLU A N 1
ATOM 2445 C CA . GLU A 1 291 ? 9.287 0.379 20.704 1.00 90.94 291 GLU A CA 1
ATOM 2446 C C . GLU A 1 291 ? 10.634 0.732 20.043 1.00 90.94 291 GLU A C 1
ATOM 2448 O O . GLU A 1 291 ? 11.476 1.377 20.662 1.00 90.94 291 GLU A O 1
ATOM 2453 N N . ILE A 1 292 ? 10.795 0.410 18.754 1.00 91.94 292 ILE A N 1
ATOM 2454 C CA . ILE A 1 292 ? 12.031 0.661 17.990 1.00 91.94 292 ILE A CA 1
ATOM 2455 C C . ILE A 1 292 ? 12.241 2.158 17.709 1.00 91.94 292 ILE A C 1
ATOM 2457 O O . ILE A 1 292 ? 13.357 2.668 17.791 1.00 91.94 292 ILE A O 1
ATOM 2461 N N . LEU A 1 293 ? 11.181 2.884 17.347 1.00 91.69 293 LEU A N 1
ATOM 2462 C CA . LEU A 1 293 ? 11.281 4.298 16.969 1.00 91.69 293 LEU A CA 1
ATOM 2463 C C . LEU A 1 293 ? 11.476 5.231 18.172 1.00 91.69 293 LEU A C 1
ATOM 2465 O O . LEU A 1 293 ? 11.946 6.353 17.994 1.00 91.69 293 LEU A O 1
ATOM 2469 N N . ASN A 1 294 ? 11.109 4.800 19.381 1.00 90.62 294 ASN A N 1
ATOM 2470 C CA . ASN A 1 294 ? 11.337 5.568 20.607 1.00 90.62 294 ASN A CA 1
ATOM 2471 C C . ASN A 1 294 ? 12.746 5.377 21.178 1.00 90.62 294 ASN A C 1
ATOM 2473 O O . ASN A 1 294 ? 13.222 6.254 21.896 1.00 90.62 294 ASN A O 1
ATOM 2477 N N . ASP A 1 295 ? 13.405 4.268 20.854 1.00 91.56 295 ASP A N 1
ATOM 2478 C CA . ASP A 1 295 ? 14.752 3.946 21.313 1.00 91.56 295 ASP A CA 1
ATOM 2479 C C . ASP A 1 295 ? 15.814 4.436 20.314 1.00 91.56 295 ASP A C 1
ATOM 2481 O O . ASP A 1 295 ? 16.431 3.673 19.568 1.00 91.56 295 ASP A O 1
ATOM 2485 N N . THR A 1 296 ? 15.992 5.759 20.261 1.00 89.50 296 THR A N 1
ATOM 2486 C CA . THR A 1 296 ? 16.890 6.413 19.294 1.00 89.50 296 THR A CA 1
ATOM 2487 C C . THR A 1 296 ? 18.366 6.064 19.487 1.00 89.50 296 THR A C 1
ATOM 2489 O O . THR A 1 296 ? 19.154 6.226 18.559 1.00 89.50 296 THR A O 1
ATOM 2492 N N . GLU A 1 297 ? 18.758 5.609 20.681 1.00 88.62 297 GLU A N 1
ATOM 2493 C CA . GLU A 1 297 ? 20.143 5.224 20.990 1.00 88.62 297 GLU A CA 1
ATOM 2494 C C . GLU A 1 297 ? 20.553 3.932 20.270 1.00 88.62 297 GLU A C 1
ATOM 2496 O O . GLU A 1 297 ? 21.721 3.763 19.923 1.00 88.62 297 GLU A O 1
ATOM 2501 N N . ASN A 1 298 ? 19.583 3.063 19.972 1.00 88.56 298 ASN A N 1
ATOM 2502 C CA . ASN A 1 298 ? 19.788 1.771 19.317 1.00 88.56 298 ASN A CA 1
ATOM 2503 C C . ASN A 1 298 ? 19.511 1.795 17.803 1.00 88.56 298 ASN A C 1
ATOM 2505 O O . ASN A 1 298 ? 19.337 0.746 17.174 1.00 88.56 298 ASN A O 1
ATOM 2509 N N . TRP A 1 299 ? 19.453 2.979 17.189 1.00 92.00 299 TRP A N 1
ATOM 2510 C CA . TRP A 1 299 ? 19.266 3.099 15.745 1.00 92.00 299 TRP A CA 1
ATOM 2511 C C . TRP A 1 299 ? 20.522 2.682 14.974 1.00 92.00 299 TRP A C 1
ATOM 2513 O O . TRP A 1 299 ? 21.562 3.336 15.033 1.00 92.00 299 TRP A O 1
ATOM 2523 N N . ASP A 1 300 ? 20.400 1.618 14.181 1.00 89.31 300 ASP A N 1
ATOM 2524 C CA . ASP A 1 300 ? 21.464 1.103 13.322 1.00 89.31 300 ASP A CA 1
ATOM 2525 C C . ASP A 1 300 ? 20.919 0.441 12.038 1.00 89.31 300 ASP A C 1
ATOM 2527 O O . ASP A 1 300 ? 19.709 0.372 11.785 1.00 89.31 300 ASP A O 1
ATOM 2531 N N . SER A 1 301 ? 21.825 -0.065 11.197 1.00 86.81 301 SER A N 1
ATOM 2532 C CA . SER A 1 301 ? 21.479 -0.763 9.955 1.00 86.81 301 SER A CA 1
ATOM 2533 C C . SER A 1 301 ? 20.812 -2.134 10.184 1.00 86.81 301 SER A C 1
ATOM 2535 O O . SER A 1 301 ? 20.176 -2.651 9.257 1.00 86.81 301 SER A O 1
ATOM 2537 N N . ASN A 1 302 ? 20.875 -2.703 11.395 1.00 88.00 302 ASN A N 1
ATOM 2538 C CA . ASN A 1 302 ? 20.259 -3.985 11.757 1.00 88.00 302 ASN A CA 1
ATOM 2539 C C . ASN A 1 302 ? 18.756 -3.861 12.041 1.00 88.00 302 ASN A C 1
ATOM 2541 O O . ASN A 1 302 ? 18.011 -4.820 11.827 1.00 88.00 302 ASN A O 1
ATOM 2545 N N . GLN A 1 303 ? 18.282 -2.682 12.458 1.00 91.62 303 GLN A N 1
ATOM 2546 C CA . GLN A 1 303 ? 16.846 -2.410 12.626 1.00 91.62 303 GLN A CA 1
ATOM 2547 C C . GLN A 1 303 ? 16.106 -2.265 11.288 1.00 91.62 303 GLN A C 1
ATOM 2549 O O . GLN A 1 303 ? 14.888 -2.446 11.197 1.00 91.62 303 GLN A O 1
ATOM 2554 N N . LEU A 1 304 ? 16.831 -1.983 10.207 1.00 92.06 304 LEU A N 1
ATOM 2555 C CA . LEU A 1 304 ? 16.257 -1.702 8.896 1.00 92.06 304 LEU A CA 1
ATOM 2556 C C . LEU A 1 304 ? 15.423 -2.867 8.314 1.00 92.06 304 LEU A C 1
ATOM 2558 O O . LEU A 1 304 ? 14.290 -2.610 7.891 1.00 92.06 304 LEU A O 1
ATOM 2562 N N . PRO A 1 305 ? 15.881 -4.139 8.321 1.00 94.81 305 PRO A N 1
ATOM 2563 C CA . PRO A 1 305 ? 15.043 -5.284 7.963 1.00 94.81 305 PRO A CA 1
ATOM 2564 C C . PRO A 1 305 ? 13.757 -5.426 8.777 1.00 94.81 305 PRO A C 1
ATOM 2566 O O . PRO A 1 305 ? 12.810 -6.037 8.280 1.00 94.81 305 PRO A O 1
ATOM 2569 N N . VAL A 1 306 ? 13.727 -4.957 10.026 1.00 94.81 306 VAL A N 1
ATOM 2570 C CA . VAL A 1 306 ? 12.566 -5.066 10.921 1.00 94.81 306 VAL A CA 1
ATOM 2571 C C . VAL A 1 306 ? 11.559 -3.972 10.594 1.00 94.81 306 VAL A C 1
ATOM 2573 O O . VAL A 1 306 ? 10.427 -4.279 10.216 1.00 94.81 306 VAL A O 1
ATOM 2576 N N . VAL A 1 307 ? 11.999 -2.711 10.623 1.00 95.69 307 VAL A N 1
ATOM 2577 C CA . VAL A 1 307 ? 11.165 -1.546 10.295 1.00 95.69 307 VAL A CA 1
ATOM 2578 C C . VAL A 1 307 ? 10.573 -1.688 8.893 1.00 95.69 307 VAL A C 1
ATOM 2580 O O . VAL A 1 307 ? 9.368 -1.539 8.708 1.00 95.69 307 VAL A O 1
ATOM 2583 N N . SER A 1 308 ? 11.378 -2.091 7.905 1.00 96.12 308 SER A N 1
ATOM 2584 C CA . SER A 1 308 ? 10.902 -2.275 6.527 1.00 96.12 308 SER A CA 1
ATOM 2585 C C . SER A 1 308 ? 9.798 -3.329 6.421 1.00 96.12 308 SER A C 1
ATOM 2587 O O . SER A 1 308 ? 8.804 -3.107 5.729 1.00 96.12 308 SER A O 1
ATOM 2589 N N . LYS A 1 309 ? 9.931 -4.465 7.123 1.00 96.50 309 LYS A N 1
ATOM 2590 C CA . LYS A 1 309 ? 8.892 -5.508 7.158 1.00 96.50 309 LYS A CA 1
ATOM 2591 C C . LYS A 1 309 ? 7.599 -4.980 7.767 1.00 96.50 309 LYS A C 1
ATOM 2593 O O . LYS A 1 309 ? 6.535 -5.272 7.230 1.00 96.50 309 LYS A O 1
ATOM 2598 N N . PHE A 1 310 ? 7.681 -4.198 8.840 1.00 95.94 310 PHE A N 1
ATOM 2599 C CA . PHE A 1 310 ? 6.512 -3.592 9.475 1.00 95.94 310 PHE A CA 1
ATOM 2600 C C . PHE A 1 310 ? 5.797 -2.590 8.572 1.00 95.94 310 PHE A C 1
ATOM 2602 O O . PHE A 1 310 ? 4.583 -2.683 8.425 1.00 95.94 310 PHE A O 1
ATOM 2609 N N . ILE A 1 311 ? 6.527 -1.705 7.891 1.00 95.62 311 ILE A N 1
ATOM 2610 C CA . ILE A 1 311 ? 5.920 -0.750 6.952 1.00 95.62 311 ILE A CA 1
ATOM 2611 C C . ILE A 1 311 ? 5.249 -1.469 5.776 1.00 95.62 311 ILE A C 1
ATOM 2613 O O . ILE A 1 311 ? 4.123 -1.139 5.405 1.00 95.62 311 ILE A O 1
ATOM 2617 N N . ILE A 1 312 ? 5.892 -2.501 5.224 1.00 95.62 312 ILE A N 1
ATOM 2618 C CA . ILE A 1 312 ? 5.284 -3.323 4.170 1.00 95.62 312 ILE A CA 1
ATOM 2619 C C . ILE A 1 312 ? 4.048 -4.057 4.709 1.00 95.62 312 ILE A C 1
ATOM 2621 O O . ILE A 1 312 ? 3.018 -4.070 4.041 1.00 95.62 312 ILE A O 1
ATOM 2625 N N . LEU A 1 313 ? 4.102 -4.631 5.915 1.00 94.75 313 LEU A N 1
ATOM 2626 C CA . LEU A 1 313 ? 2.946 -5.283 6.538 1.00 94.75 313 LEU A CA 1
ATOM 2627 C C . LEU A 1 313 ? 1.770 -4.333 6.723 1.00 94.75 313 LEU A C 1
ATOM 2629 O O . LEU A 1 313 ? 0.662 -4.695 6.335 1.00 94.75 313 LEU A O 1
ATOM 2633 N N . LEU A 1 314 ? 2.006 -3.133 7.261 1.00 92.56 314 LEU A N 1
ATOM 2634 C CA . LEU A 1 314 ? 0.969 -2.111 7.396 1.00 92.56 314 LEU A CA 1
ATOM 2635 C C . LEU A 1 314 ? 0.330 -1.832 6.039 1.00 92.56 314 LEU A C 1
ATOM 2637 O O . LEU A 1 314 ? -0.882 -1.953 5.916 1.00 92.56 314 LEU A O 1
ATOM 2641 N N . SER A 1 315 ? 1.136 -1.595 5.000 1.00 92.62 315 SER A N 1
ATOM 2642 C CA . SER A 1 315 ? 0.613 -1.347 3.651 1.00 92.62 315 SER A CA 1
ATOM 2643 C C . SER A 1 315 ? -0.234 -2.498 3.088 1.00 92.62 315 SER A C 1
ATOM 2645 O O . SER A 1 315 ? -1.145 -2.262 2.303 1.00 92.62 315 SER A O 1
ATOM 2647 N N . LEU A 1 316 ? 0.045 -3.745 3.487 1.00 91.44 316 LEU A N 1
ATOM 2648 C CA . LEU A 1 316 ? -0.672 -4.930 3.011 1.00 91.44 316 LEU A CA 1
ATOM 2649 C C . LEU A 1 316 ? -2.013 -5.134 3.717 1.00 91.44 316 LEU A C 1
ATOM 2651 O O . LEU A 1 316 ? -2.953 -5.604 3.083 1.00 91.44 316 LEU A O 1
ATOM 2655 N N . ILE A 1 317 ? -2.084 -4.848 5.020 1.00 92.00 317 ILE A N 1
ATOM 2656 C CA . ILE A 1 317 ? -3.282 -5.102 5.834 1.00 92.00 317 ILE A CA 1
ATOM 2657 C C . ILE A 1 317 ? -4.197 -3.879 5.946 1.00 92.00 317 ILE A C 1
ATOM 2659 O O . ILE A 1 317 ? -5.360 -4.040 6.315 1.00 92.00 317 ILE A O 1
ATOM 2663 N N . TRP A 1 318 ? -3.682 -2.679 5.653 1.00 89.94 318 TRP A N 1
ATOM 2664 C CA . TRP A 1 318 ? -4.339 -1.406 5.951 1.00 89.94 318 TRP A CA 1
ATOM 2665 C C . TRP A 1 318 ? -5.744 -1.302 5.372 1.00 89.94 318 TRP A C 1
ATOM 2667 O O . TRP A 1 318 ? -6.685 -1.060 6.117 1.00 89.94 318 TRP A O 1
ATOM 2677 N N . ASN A 1 319 ? -5.908 -1.545 4.073 1.00 87.31 319 ASN A N 1
ATOM 2678 C CA . ASN A 1 319 ? -7.212 -1.434 3.423 1.00 87.31 319 ASN A CA 1
ATOM 2679 C C . ASN A 1 319 ? -8.259 -2.327 4.051 1.00 87.31 319 ASN A C 1
ATOM 2681 O O . ASN A 1 319 ? -9.390 -1.913 4.277 1.00 87.31 319 ASN A O 1
ATOM 2685 N N . LYS A 1 320 ? -7.872 -3.567 4.341 1.00 88.94 320 LYS A N 1
ATOM 2686 C CA . LYS A 1 320 ? -8.780 -4.505 4.970 1.00 88.94 320 LYS A CA 1
ATOM 2687 C C . LYS A 1 320 ? -9.180 -4.013 6.361 1.00 88.94 320 LYS A C 1
ATOM 2689 O O . LYS A 1 320 ? -10.363 -3.953 6.673 1.00 88.94 320 LYS A O 1
ATOM 2694 N N . PHE A 1 321 ? -8.188 -3.616 7.152 1.00 89.19 321 PHE A N 1
ATOM 2695 C CA . PHE A 1 321 ? -8.378 -3.080 8.493 1.00 89.19 321 PHE A CA 1
ATOM 2696 C C . PHE A 1 321 ? -9.296 -1.855 8.509 1.00 89.19 321 PHE A C 1
ATOM 2698 O O . PHE A 1 321 ? -10.266 -1.820 9.263 1.00 89.19 321 PHE A O 1
ATOM 2705 N N . ILE A 1 322 ? -9.029 -0.867 7.655 1.00 88.06 322 ILE A N 1
ATOM 2706 C CA . ILE A 1 322 ? -9.793 0.376 7.648 1.00 88.06 322 ILE A CA 1
ATOM 2707 C C . ILE A 1 322 ? -11.195 0.184 7.072 1.00 88.06 322 ILE A C 1
ATOM 2709 O O . ILE A 1 322 ? -12.142 0.717 7.637 1.00 88.06 322 ILE A O 1
ATOM 2713 N N . ASN A 1 323 ? -11.365 -0.648 6.037 1.00 88.69 323 ASN A N 1
ATOM 2714 C CA . ASN A 1 323 ? -12.679 -0.941 5.463 1.00 88.69 323 ASN A CA 1
ATOM 2715 C C . ASN A 1 323 ? -13.608 -1.623 6.479 1.00 88.69 323 ASN A C 1
ATOM 2717 O O . ASN A 1 323 ? -14.801 -1.325 6.512 1.00 88.69 323 ASN A O 1
ATOM 2721 N N . GLU A 1 324 ? -13.087 -2.527 7.317 1.00 87.62 324 GLU A N 1
ATOM 2722 C CA . GLU A 1 324 ? -13.873 -3.159 8.385 1.00 87.62 324 GLU A CA 1
ATOM 2723 C C . GLU A 1 324 ? -14.337 -2.134 9.428 1.00 87.62 324 GLU A C 1
ATOM 2725 O O . GLU A 1 324 ? -15.508 -2.142 9.821 1.00 87.62 324 GLU A O 1
ATOM 2730 N N . ILE A 1 325 ? -13.452 -1.215 9.827 1.00 89.00 325 ILE A N 1
ATOM 2731 C CA . ILE A 1 325 ? -13.780 -0.165 10.797 1.00 89.00 325 ILE A CA 1
ATOM 2732 C C . ILE A 1 325 ? -14.772 0.833 10.211 1.00 89.00 325 ILE A C 1
ATOM 2734 O O . ILE A 1 325 ? -15.790 1.102 10.839 1.00 89.00 325 ILE A O 1
ATOM 2738 N N . GLU A 1 326 ? -14.514 1.349 9.010 1.00 91.00 326 GLU A N 1
ATOM 2739 C CA . GLU A 1 326 ? -15.407 2.266 8.296 1.00 91.00 326 GLU A CA 1
ATOM 2740 C C . GLU A 1 326 ? -16.799 1.657 8.130 1.00 91.00 326 GLU A C 1
ATOM 2742 O O . GLU A 1 326 ? -17.802 2.324 8.373 1.00 91.00 326 GLU A O 1
ATOM 2747 N N . ARG A 1 327 ? -16.883 0.361 7.801 1.00 89.75 327 ARG A N 1
ATOM 2748 C CA . ARG A 1 327 ? -18.166 -0.327 7.645 1.00 89.75 327 ARG A CA 1
ATOM 2749 C C . ARG A 1 327 ? -18.979 -0.368 8.930 1.00 89.75 327 ARG A C 1
ATOM 2751 O O . ARG A 1 327 ? -20.189 -0.157 8.877 1.00 89.75 327 ARG A O 1
ATOM 2758 N N . VAL A 1 328 ? -18.343 -0.665 10.060 1.00 89.31 328 VAL A N 1
ATOM 2759 C CA . VAL A 1 328 ? -19.024 -0.665 11.363 1.00 89.31 328 VAL A CA 1
ATOM 2760 C C . VAL A 1 328 ? -19.358 0.764 11.780 1.00 89.31 328 VAL A C 1
ATOM 2762 O O . VAL A 1 328 ? -20.492 1.045 12.153 1.00 89.31 328 VAL A O 1
ATOM 2765 N N . LEU A 1 329 ? -18.401 1.679 11.658 1.00 91.50 329 LEU A N 1
ATOM 2766 C CA . LEU A 1 329 ? -18.539 3.059 12.094 1.00 91.50 329 LEU A CA 1
ATOM 2767 C C . LEU A 1 329 ? -19.634 3.806 11.318 1.00 91.50 329 LEU A C 1
ATOM 2769 O O . LEU A 1 329 ? -20.511 4.398 11.938 1.00 91.50 329 LEU A O 1
ATOM 2773 N N . PHE A 1 330 ? -19.626 3.765 9.983 1.00 93.88 330 PHE A N 1
ATOM 2774 C CA . PHE A 1 330 ? -20.596 4.503 9.168 1.00 93.88 330 PHE A CA 1
ATOM 2775 C C . PHE A 1 330 ? -22.013 3.951 9.307 1.00 93.88 330 PHE A C 1
ATOM 2777 O O . PHE A 1 330 ? -22.951 4.738 9.392 1.00 93.88 330 PHE A O 1
ATOM 2784 N N . LYS A 1 331 ? -22.183 2.627 9.421 1.00 92.62 331 LYS A N 1
ATOM 2785 C CA . LYS A 1 331 ? -23.504 2.026 9.673 1.00 92.62 331 LYS A CA 1
ATOM 2786 C C . LYS A 1 331 ? -24.072 2.401 11.038 1.00 92.62 331 LYS A C 1
ATOM 2788 O O . LYS A 1 331 ? -25.272 2.629 11.166 1.00 92.62 331 LYS A O 1
ATOM 2793 N N . GLU A 1 332 ? -23.229 2.454 12.064 1.00 90.44 332 GLU A N 1
ATOM 2794 C CA . GLU A 1 332 ? -23.666 2.871 13.398 1.00 90.44 332 GLU A CA 1
ATOM 2795 C C . GLU A 1 332 ? -23.948 4.384 13.447 1.00 90.44 332 GLU A C 1
ATOM 2797 O O . GLU A 1 332 ? -24.951 4.792 14.030 1.00 90.44 332 GLU A O 1
ATOM 2802 N N . LEU A 1 333 ? -23.156 5.215 12.754 1.00 92.06 333 LEU A N 1
ATOM 2803 C CA . LEU A 1 333 ? -23.445 6.647 12.594 1.00 92.06 333 LEU A CA 1
ATOM 2804 C C . LEU A 1 333 ? -24.749 6.902 11.827 1.00 92.06 333 LEU A C 1
ATOM 2806 O O . LEU A 1 333 ? -25.503 7.789 12.209 1.00 92.06 333 LEU A O 1
ATOM 2810 N N . GLU A 1 334 ? -25.046 6.129 10.788 1.00 92.19 334 GLU A N 1
ATOM 2811 C CA . GLU A 1 334 ? -26.313 6.214 10.055 1.00 92.19 334 GLU A CA 1
ATOM 2812 C C . GLU A 1 334 ? -27.509 5.821 10.942 1.00 92.19 334 GLU A C 1
ATOM 2814 O O . GLU A 1 334 ? -28.519 6.526 10.976 1.00 92.19 334 GLU A O 1
ATOM 2819 N N . ARG A 1 335 ? -27.391 4.728 11.714 1.00 89.81 335 ARG A N 1
ATOM 2820 C CA . ARG A 1 335 ? -28.489 4.220 12.556 1.00 89.81 335 ARG A CA 1
ATOM 2821 C C . ARG A 1 335 ? -28.735 5.066 13.805 1.00 89.81 335 ARG A C 1
ATOM 2823 O O . ARG A 1 335 ? -29.879 5.387 14.116 1.00 89.81 335 ARG A O 1
ATOM 2830 N N . GLU A 1 336 ? -27.678 5.373 14.552 1.00 86.06 336 GLU A N 1
ATOM 2831 C CA . GLU A 1 336 ? -27.770 5.948 15.901 1.00 86.06 336 GLU A CA 1
ATOM 2832 C C . GLU A 1 336 ? -27.312 7.412 15.966 1.00 86.06 336 GLU A C 1
ATOM 2834 O O . GLU A 1 336 ? -27.561 8.081 16.970 1.00 86.06 336 GLU A O 1
ATOM 2839 N N . LYS A 1 337 ? -26.665 7.938 14.914 1.00 87.25 337 LYS A N 1
ATOM 2840 C CA . LYS A 1 337 ? -26.020 9.272 14.869 1.00 87.25 337 LYS A CA 1
ATOM 2841 C C . LYS A 1 337 ? -24.805 9.433 15.785 1.00 87.25 337 LYS A C 1
ATOM 2843 O O . LYS A 1 337 ? -24.239 10.522 15.869 1.00 87.25 337 LYS A O 1
ATOM 2848 N N . TYR A 1 338 ? -24.386 8.365 16.457 1.00 88.31 338 TYR A N 1
ATOM 2849 C CA . TYR A 1 338 ? -23.177 8.319 17.272 1.00 88.31 338 TYR A CA 1
ATOM 2850 C C . TYR A 1 338 ? -22.610 6.897 17.315 1.00 88.31 338 TYR A C 1
ATOM 2852 O O . TYR A 1 338 ? -23.321 5.929 17.060 1.00 88.31 338 TYR A O 1
ATOM 2860 N N . VAL A 1 339 ? -21.343 6.773 17.705 1.00 88.31 339 VAL A N 1
ATOM 2861 C CA . VAL A 1 339 ? -20.703 5.488 18.023 1.00 88.31 339 VAL A CA 1
ATOM 2862 C C . VAL A 1 339 ? -20.109 5.567 19.419 1.00 88.31 339 VAL A C 1
ATOM 2864 O O . VAL A 1 339 ? -19.394 6.519 19.730 1.00 88.31 339 VAL A O 1
ATOM 2867 N N . ASP A 1 340 ? -20.391 4.582 20.271 1.00 85.56 340 ASP A N 1
ATOM 2868 C CA . ASP A 1 340 ? -19.704 4.456 21.559 1.00 85.56 340 ASP A CA 1
ATOM 2869 C C . ASP A 1 340 ? -18.251 4.024 21.320 1.00 85.56 340 ASP A C 1
ATOM 2871 O O . ASP A 1 340 ? -17.982 3.001 20.685 1.00 85.56 340 ASP A O 1
ATOM 2875 N N . LEU A 1 341 ? -17.293 4.779 21.859 1.00 84.75 341 LEU A N 1
ATOM 2876 C CA . LEU A 1 341 ? -15.876 4.445 21.747 1.00 84.75 341 LEU A CA 1
ATOM 2877 C C . LEU A 1 341 ? -15.566 3.047 22.310 1.00 84.75 341 LEU A C 1
ATOM 2879 O O . LEU A 1 341 ? -14.696 2.344 21.793 1.00 84.75 341 LEU A O 1
ATOM 2883 N N . ASN A 1 342 ? -16.288 2.618 23.349 1.00 81.19 342 ASN A N 1
ATOM 2884 C CA . ASN A 1 342 ? -16.114 1.293 23.940 1.00 81.19 342 ASN A CA 1
ATOM 2885 C C . ASN A 1 342 ? -16.528 0.167 22.984 1.00 81.19 342 ASN A C 1
ATOM 2887 O O . ASN A 1 342 ? -15.953 -0.923 23.036 1.00 81.19 342 ASN A O 1
ATOM 2891 N N . GLN A 1 343 ? -17.455 0.424 22.059 1.00 79.75 343 GLN A N 1
ATOM 2892 C CA . GLN A 1 343 ? -17.827 -0.531 21.017 1.00 79.75 343 GLN A CA 1
ATOM 2893 C C . GLN A 1 343 ? -16.674 -0.754 20.030 1.00 79.75 343 GLN A C 1
ATOM 2895 O O . GLN A 1 343 ? -16.374 -1.896 19.688 1.00 79.75 343 GLN A O 1
ATOM 2900 N N . LEU A 1 344 ? -15.962 0.303 19.625 1.00 79.19 344 LEU A N 1
ATOM 2901 C CA . LEU A 1 344 ? -14.777 0.159 18.769 1.00 79.19 344 LEU A CA 1
ATOM 2902 C C . LEU A 1 344 ? -13.621 -0.534 19.497 1.00 79.19 344 LEU A C 1
ATOM 2904 O O . LEU A 1 344 ? -12.966 -1.404 18.924 1.00 79.19 344 LEU A O 1
ATOM 2908 N N . LYS A 1 345 ? -13.412 -0.204 20.777 1.00 78.25 345 LYS A N 1
ATOM 2909 C CA . LYS A 1 345 ? -12.417 -0.865 21.636 1.00 78.25 345 LYS A CA 1
ATOM 2910 C C . LYS A 1 345 ? -12.654 -2.365 21.738 1.00 78.25 345 LYS A C 1
ATOM 2912 O O . LYS A 1 345 ? -11.722 -3.144 21.588 1.00 78.25 345 LYS A O 1
ATOM 2917 N N . THR A 1 346 ? -13.895 -2.767 21.989 1.00 75.12 346 THR A N 1
ATOM 2918 C CA . THR A 1 346 ? -14.259 -4.181 22.153 1.00 75.12 346 THR A CA 1
ATOM 2919 C C . THR A 1 346 ? -14.267 -4.941 20.830 1.00 75.12 346 THR A C 1
ATOM 2921 O O . THR A 1 346 ? -13.828 -6.085 20.796 1.00 75.12 346 THR A O 1
ATOM 2924 N N . THR A 1 347 ? -14.711 -4.308 19.741 1.00 74.19 347 THR A N 1
ATOM 2925 C CA . THR A 1 347 ? -14.822 -4.961 18.425 1.00 74.19 347 THR A CA 1
ATOM 2926 C C . THR A 1 347 ? -13.467 -5.105 17.730 1.00 74.19 347 THR A C 1
ATOM 2928 O O . THR A 1 347 ? -13.196 -6.140 17.128 1.00 74.19 347 THR A O 1
ATOM 2931 N N . PHE A 1 348 ? -12.601 -4.091 17.828 1.00 73.44 348 PHE A N 1
ATOM 2932 C CA . PHE A 1 348 ? -11.354 -4.016 17.055 1.00 73.44 348 PHE A CA 1
ATOM 2933 C C . PHE A 1 348 ? -10.081 -3.952 17.912 1.00 73.44 348 PHE A C 1
ATOM 2935 O O . PHE A 1 348 ? -8.983 -3.904 17.365 1.00 73.44 348 PHE A O 1
ATOM 2942 N N . GLY A 1 349 ? -10.188 -3.921 19.244 1.00 66.88 349 GLY A N 1
ATOM 2943 C CA . GLY A 1 349 ? -9.028 -3.799 20.139 1.00 66.88 349 GLY A CA 1
ATOM 2944 C C . GLY A 1 349 ? -8.354 -2.420 20.120 1.00 66.88 349 GLY A C 1
ATOM 2945 O O . GLY A 1 349 ? -7.250 -2.273 20.637 1.00 66.88 349 GLY A O 1
ATOM 2946 N N . LEU A 1 350 ? -8.994 -1.405 19.530 1.00 68.12 350 LEU A N 1
ATOM 2947 C CA . LEU A 1 350 ? -8.433 -0.062 19.350 1.00 68.12 350 LEU A CA 1
ATOM 2948 C C . LEU A 1 350 ? -8.633 0.756 20.620 1.00 68.12 350 LEU A C 1
ATOM 2950 O O . LEU A 1 350 ? -9.686 1.357 20.810 1.00 68.12 350 LEU A O 1
ATOM 2954 N N . SER A 1 351 ? -7.650 0.752 21.516 1.00 62.12 351 SER A N 1
ATOM 2955 C CA . SER A 1 351 ? -7.767 1.435 22.810 1.00 62.12 351 SER A CA 1
ATOM 2956 C C . SER A 1 351 ? -7.236 2.862 22.765 1.00 62.12 351 SER A C 1
ATOM 2958 O O . SER A 1 351 ? -7.962 3.783 23.147 1.00 62.12 351 SER A O 1
ATOM 2960 N N . ASN A 1 352 ? -6.032 3.053 22.227 1.00 62.56 352 ASN A N 1
ATOM 2961 C CA . ASN A 1 352 ? -5.377 4.357 22.098 1.00 62.56 352 ASN A CA 1
ATOM 2962 C C . ASN A 1 352 ? -5.294 4.827 20.635 1.00 62.56 352 ASN A C 1
ATOM 2964 O O . ASN A 1 352 ? -5.045 5.998 20.371 1.00 62.56 352 ASN A O 1
ATOM 2968 N N . GLU A 1 353 ? -5.559 3.927 19.690 1.00 69.38 353 GLU A N 1
ATOM 2969 C CA . GLU A 1 353 ? -5.392 4.102 18.245 1.00 69.38 353 GLU A CA 1
ATOM 2970 C C . GLU A 1 353 ? -6.638 4.699 17.568 1.00 69.38 353 GLU A C 1
ATOM 2972 O O . GLU A 1 353 ? -6.636 4.961 16.369 1.00 69.38 353 GLU A O 1
ATOM 2977 N N . VAL A 1 354 ? -7.733 4.924 18.306 1.00 77.06 354 VAL A N 1
ATOM 2978 C CA . VAL A 1 354 ? -8.979 5.428 17.700 1.00 77.06 354 VAL A CA 1
ATOM 2979 C C . VAL A 1 354 ? -8.817 6.849 17.159 1.00 77.06 354 VAL A C 1
ATOM 2981 O O . VAL A 1 354 ? -9.388 7.175 16.123 1.00 77.06 354 VAL A O 1
ATOM 2984 N N . ASN A 1 355 ? -8.003 7.683 17.810 1.00 77.44 355 ASN A N 1
ATOM 2985 C CA . ASN A 1 355 ? -7.712 9.034 17.320 1.00 77.44 355 ASN A CA 1
ATOM 2986 C C . ASN A 1 355 ? -6.999 9.012 15.963 1.00 77.44 355 ASN A C 1
ATOM 2988 O O . ASN A 1 355 ? -7.254 9.872 15.120 1.00 77.44 355 ASN A O 1
ATOM 2992 N N . ASP A 1 356 ? -6.139 8.019 15.752 1.00 74.62 356 ASP A N 1
ATOM 2993 C CA . ASP A 1 356 ? -5.393 7.825 14.513 1.00 74.62 356 ASP A CA 1
ATOM 2994 C C . ASP A 1 356 ? -6.338 7.421 13.378 1.00 74.62 356 ASP A C 1
ATOM 2996 O O . ASP A 1 356 ? -6.314 8.010 12.298 1.00 74.62 356 ASP A O 1
ATOM 3000 N N . VAL A 1 357 ? -7.242 6.477 13.656 1.00 81.88 357 VAL A N 1
ATOM 3001 C CA . VAL A 1 357 ? -8.285 6.056 12.712 1.00 81.88 357 VAL A CA 1
ATOM 3002 C C . VAL A 1 357 ? -9.229 7.211 12.372 1.00 81.88 357 VAL A C 1
ATOM 3004 O O . VAL A 1 357 ? -9.511 7.442 11.199 1.00 81.88 357 VAL A O 1
ATOM 3007 N N . ILE A 1 358 ? -9.674 7.979 13.371 1.00 86.50 358 ILE A N 1
ATOM 3008 C CA . ILE A 1 358 ? -10.513 9.169 13.159 1.00 86.50 358 ILE A CA 1
ATOM 3009 C C . ILE A 1 358 ? -9.776 10.200 12.303 1.00 86.50 358 ILE A C 1
ATOM 3011 O O . ILE A 1 358 ? -10.362 10.763 11.386 1.00 86.50 358 ILE A O 1
ATOM 3015 N N . SER A 1 359 ? -8.491 10.427 12.570 1.00 84.19 359 SER A N 1
ATOM 3016 C CA . SER A 1 359 ? -7.676 11.375 11.812 1.00 84.19 359 SER A CA 1
ATOM 3017 C C . SER A 1 359 ? -7.505 10.935 10.357 1.00 84.19 359 SER A C 1
ATOM 3019 O O . SER A 1 359 ? -7.632 11.763 9.461 1.00 84.19 359 SER A O 1
ATOM 3021 N N . TYR A 1 360 ? -7.287 9.641 10.105 1.00 85.88 360 TYR A N 1
ATOM 3022 C CA . TYR A 1 360 ? -7.267 9.091 8.749 1.00 85.88 360 TYR A CA 1
ATOM 3023 C C . TYR A 1 360 ? -8.611 9.273 8.030 1.00 85.88 360 TYR A C 1
ATOM 3025 O O . TYR A 1 360 ? -8.633 9.669 6.867 1.00 85.88 360 TYR A O 1
ATOM 3033 N N . ILE A 1 361 ? -9.737 9.014 8.702 1.00 89.56 361 ILE A N 1
ATOM 3034 C CA . ILE A 1 361 ? -11.064 9.231 8.109 1.00 89.56 361 ILE A CA 1
ATOM 3035 C C . ILE A 1 361 ? -11.252 10.729 7.812 1.00 89.56 361 ILE A C 1
ATOM 3037 O O . ILE A 1 361 ? -11.511 11.104 6.677 1.00 89.56 361 ILE A O 1
ATOM 3041 N N . ASN A 1 362 ? -10.985 11.623 8.758 1.00 89.88 362 ASN A N 1
ATOM 3042 C CA . ASN A 1 362 ? -11.137 13.066 8.528 1.00 89.88 362 ASN A CA 1
ATOM 3043 C C . ASN A 1 362 ? -10.233 13.608 7.403 1.00 89.88 362 ASN A C 1
ATOM 3045 O O . ASN A 1 362 ? -10.533 14.642 6.817 1.00 89.88 362 ASN A O 1
ATOM 3049 N N . GLN A 1 363 ? -9.125 12.931 7.083 1.00 87.19 363 GLN A N 1
ATOM 3050 C CA . GLN A 1 363 ? -8.277 13.287 5.942 1.00 87.19 363 GLN A CA 1
ATOM 3051 C C . GLN A 1 363 ? -8.850 12.838 4.596 1.00 87.19 363 GLN A C 1
ATOM 3053 O O . GLN A 1 363 ? -8.586 13.490 3.589 1.00 87.19 363 GLN A O 1
ATOM 3058 N N . ASN A 1 364 ? -9.585 11.727 4.547 1.00 88.00 364 ASN A N 1
ATOM 3059 C CA . ASN A 1 364 ? -10.021 11.099 3.294 1.00 88.00 364 ASN A CA 1
ATOM 3060 C C . ASN A 1 364 ? -11.472 11.409 2.909 1.00 88.00 364 ASN A C 1
ATOM 3062 O O . ASN A 1 364 ? -11.881 11.106 1.787 1.00 88.00 364 ASN A O 1
ATOM 3066 N N . TYR A 1 365 ? -12.234 12.032 3.805 1.00 90.62 365 TYR A N 1
ATOM 3067 C CA . TYR A 1 365 ? -13.640 12.357 3.597 1.00 90.62 365 TYR A CA 1
ATOM 3068 C C . TYR A 1 365 ? -13.903 13.864 3.774 1.00 90.62 365 TYR A C 1
ATOM 3070 O O . TYR A 1 365 ? -13.127 14.574 4.406 1.00 90.62 365 TYR A O 1
ATOM 3078 N N . ASN A 1 366 ? -14.996 14.361 3.192 1.00 89.19 366 ASN A N 1
ATOM 3079 C CA . ASN A 1 366 ? -15.428 15.765 3.261 1.00 89.19 366 ASN A CA 1
ATOM 3080 C C . ASN A 1 366 ? -16.211 16.100 4.546 1.00 89.19 366 ASN A C 1
ATOM 3082 O O . ASN A 1 366 ? -16.564 17.257 4.766 1.00 89.19 366 ASN A O 1
ATOM 3086 N N . PHE A 1 367 ? -16.487 15.102 5.388 1.00 91.25 367 PHE A N 1
ATOM 3087 C CA . PHE A 1 367 ? -17.068 15.270 6.721 1.00 91.25 367 PHE A CA 1
ATOM 3088 C C . PHE A 1 367 ? -16.009 15.039 7.798 1.00 91.25 367 PHE A C 1
ATOM 3090 O O . PHE A 1 367 ? -14.998 14.375 7.565 1.00 91.25 367 PHE A O 1
ATOM 3097 N N . ASN A 1 368 ? -16.273 15.538 9.005 1.00 92.50 368 ASN A N 1
ATOM 3098 C CA . ASN A 1 368 ? -15.400 15.326 10.150 1.00 92.50 368 ASN A CA 1
ATOM 3099 C C . ASN A 1 368 ? -16.094 14.525 11.240 1.00 92.50 368 ASN A C 1
ATOM 3101 O O . ASN A 1 368 ? -17.142 14.898 11.774 1.00 92.50 368 ASN A O 1
ATOM 3105 N N . LEU A 1 369 ? -15.413 13.471 11.660 1.00 92.50 369 LEU A N 1
ATOM 3106 C CA . LEU A 1 369 ? -15.682 12.768 12.892 1.00 92.50 369 LEU A CA 1
ATOM 3107 C C . LEU A 1 369 ? -15.046 13.511 14.065 1.00 92.50 369 LEU A C 1
ATOM 3109 O O . LEU A 1 369 ? -13.870 13.886 14.036 1.00 92.50 369 LEU A O 1
ATOM 3113 N N . ARG A 1 370 ? -15.825 13.695 15.127 1.00 90.50 370 ARG A N 1
ATOM 3114 C CA . ARG A 1 370 ? -15.388 14.321 16.375 1.00 90.50 370 ARG A CA 1
ATOM 3115 C C . ARG A 1 370 ? -15.534 13.339 17.518 1.00 90.50 370 ARG A C 1
ATOM 3117 O O . ARG A 1 370 ? -16.583 12.717 17.676 1.00 90.50 370 ARG A O 1
ATOM 3124 N N . LEU A 1 371 ? -14.488 13.245 18.332 1.00 88.62 371 LEU A N 1
ATOM 3125 C CA . LEU A 1 371 ? -14.542 12.543 19.603 1.00 88.62 371 LEU A CA 1
ATOM 3126 C C . LEU A 1 371 ? -15.031 13.515 20.679 1.00 88.62 371 LEU A C 1
ATOM 3128 O O . LEU A 1 371 ? -14.367 14.513 20.960 1.00 88.62 371 LEU A O 1
ATOM 3132 N N . LEU A 1 372 ? -16.182 13.222 21.274 1.00 87.62 372 LEU A N 1
ATOM 3133 C CA . LEU A 1 372 ? -16.769 14.021 22.343 1.00 87.62 372 LEU A CA 1
ATOM 3134 C C . LEU A 1 372 ? -16.621 13.308 23.684 1.00 87.62 372 LEU A C 1
ATOM 3136 O O . LEU A 1 372 ? -16.871 12.106 23.795 1.00 87.62 372 LEU A O 1
ATOM 3140 N N . ASP A 1 373 ? -16.235 14.069 24.707 1.00 88.31 373 ASP A N 1
ATOM 3141 C CA . ASP A 1 373 ? -16.310 13.638 26.099 1.00 88.31 373 ASP A CA 1
ATOM 3142 C C . ASP A 1 373 ? -17.689 14.018 26.643 1.00 88.31 373 ASP A C 1
ATOM 3144 O O . ASP A 1 373 ? -17.992 15.195 26.868 1.00 88.31 373 ASP A O 1
ATOM 3148 N N . ASN A 1 374 ? -18.546 13.015 26.827 1.00 86.75 374 ASN A N 1
ATOM 3149 C CA . ASN A 1 374 ? -19.939 13.236 27.207 1.00 86.75 374 ASN A CA 1
ATOM 3150 C C . ASN A 1 374 ? -20.074 13.903 28.575 1.00 86.75 374 ASN A C 1
ATOM 3152 O O . ASN A 1 374 ? -21.075 14.569 28.845 1.00 86.75 374 ASN A O 1
ATOM 3156 N N . ASP A 1 375 ? -19.070 13.762 29.436 1.00 87.19 375 ASP A N 1
ATOM 3157 C CA . ASP A 1 375 ? -19.059 14.365 30.757 1.00 87.19 375 ASP A CA 1
ATOM 3158 C C . ASP A 1 375 ? -18.842 15.885 30.671 1.00 87.19 375 ASP A C 1
ATOM 3160 O O . ASP A 1 375 ? -19.413 16.651 31.457 1.00 87.19 375 ASP A O 1
ATOM 3164 N N . ILE A 1 376 ? -18.053 16.336 29.690 1.00 88.25 376 ILE A N 1
ATOM 3165 C CA . ILE A 1 376 ? -17.869 17.753 29.352 1.00 88.25 376 ILE A CA 1
ATOM 3166 C C . ILE A 1 376 ? -19.117 18.295 28.646 1.00 88.25 376 ILE A C 1
ATOM 3168 O O . ILE A 1 376 ? -19.655 19.323 29.068 1.00 88.25 376 ILE A O 1
ATOM 3172 N N . GLU A 1 377 ? -19.619 17.587 27.632 1.00 88.00 377 GLU A N 1
ATOM 3173 C CA . GLU A 1 377 ? -20.808 17.996 26.871 1.00 88.00 377 GLU A CA 1
ATOM 3174 C C . GLU A 1 377 ? -22.044 18.128 27.764 1.00 88.00 377 GLU A C 1
ATOM 3176 O O . GLU A 1 377 ? -22.765 19.127 27.705 1.00 88.00 377 GLU A O 1
ATOM 3181 N N . THR A 1 378 ? -22.240 17.184 28.688 1.00 88.44 378 THR A N 1
ATOM 3182 C CA . THR A 1 378 ? -23.343 17.241 29.651 1.00 88.44 378 THR A CA 1
ATOM 3183 C C . THR A 1 378 ? -23.229 18.463 30.560 1.00 88.44 378 THR A C 1
ATOM 3185 O O . THR A 1 378 ? -24.220 19.156 30.795 1.00 88.44 378 THR A O 1
ATOM 3188 N N . LYS A 1 379 ? -22.026 18.789 31.053 1.00 89.50 379 LYS A N 1
ATOM 3189 C CA . LYS A 1 379 ? -21.813 19.990 31.881 1.00 89.50 379 LYS A CA 1
ATOM 3190 C C . LYS A 1 379 ? -22.101 21.272 31.102 1.00 89.50 379 LYS A C 1
ATOM 3192 O O . LYS A 1 379 ? -22.711 22.183 31.662 1.00 89.50 379 LYS A O 1
ATOM 3197 N N . ASN A 1 380 ? -21.694 21.347 29.837 1.00 91.31 380 ASN A N 1
ATOM 3198 C CA . ASN A 1 380 ? -21.968 22.497 28.974 1.00 91.31 380 ASN A CA 1
ATOM 3199 C C . ASN A 1 380 ? -23.467 22.650 28.697 1.00 91.31 380 ASN A C 1
ATOM 3201 O O . ASN A 1 380 ? -24.001 23.749 28.826 1.00 91.31 380 ASN A O 1
ATOM 3205 N N . TYR A 1 381 ? -24.164 21.548 28.414 1.00 92.31 381 TYR A N 1
ATOM 3206 C CA . TYR A 1 381 ? -25.617 21.545 28.256 1.00 92.31 381 TYR A CA 1
ATOM 3207 C C . TYR A 1 381 ? -26.328 22.043 29.520 1.00 92.31 381 TYR A C 1
ATOM 3209 O O . TYR A 1 381 ? -27.161 22.944 29.447 1.00 92.31 381 TYR A O 1
ATOM 3217 N N . ILE A 1 382 ? -25.955 21.514 30.691 1.00 91.94 382 ILE A N 1
ATOM 3218 C CA . ILE A 1 382 ? -26.549 21.897 31.980 1.00 91.94 382 ILE A CA 1
ATOM 3219 C C . ILE A 1 382 ? -26.333 23.388 32.275 1.00 91.94 382 ILE A C 1
ATOM 3221 O O . ILE A 1 382 ? -27.245 24.039 32.777 1.00 91.94 382 ILE A O 1
ATOM 3225 N N . ARG A 1 383 ? -25.159 23.946 31.947 1.00 90.50 383 ARG A N 1
ATOM 3226 C CA . ARG A 1 383 ? -24.844 25.376 32.140 1.00 90.50 383 ARG A CA 1
ATOM 3227 C C . ARG A 1 383 ? -25.742 26.322 31.342 1.00 90.50 383 ARG A C 1
ATOM 3229 O O . ARG A 1 383 ? -25.918 27.455 31.771 1.00 90.50 383 ARG A O 1
ATOM 3236 N N . ASN A 1 384 ? -26.296 25.863 30.223 1.00 90.88 384 ASN A N 1
ATOM 3237 C CA . ASN A 1 384 ? -27.165 26.663 29.358 1.00 90.88 384 ASN A CA 1
ATOM 3238 C C . ASN A 1 384 ? -28.652 26.566 29.742 1.00 90.88 384 ASN A C 1
ATOM 3240 O O . ASN A 1 384 ? -29.493 27.185 29.091 1.00 90.88 384 ASN A O 1
ATOM 3244 N N . LEU A 1 385 ? -28.997 25.785 30.771 1.00 90.62 385 LEU A N 1
ATOM 3245 C CA . LEU A 1 385 ? -30.359 25.709 31.292 1.00 90.62 385 LEU A CA 1
ATOM 3246 C C . LEU A 1 385 ? -30.667 26.907 32.199 1.00 90.62 385 LEU A C 1
ATOM 3248 O O . LEU A 1 385 ? -29.789 27.468 32.848 1.00 90.62 385 LEU A O 1
ATOM 3252 N N . GLU A 1 386 ? -31.950 27.248 32.307 1.00 88.56 386 GLU A N 1
ATOM 3253 C CA . GLU A 1 386 ? -32.437 28.196 33.313 1.00 88.56 386 GLU A CA 1
ATOM 3254 C C . GLU A 1 386 ? -32.067 27.730 34.729 1.00 88.56 386 GLU A C 1
ATOM 3256 O O . GLU A 1 386 ? -32.091 26.531 35.021 1.00 88.56 386 GLU A O 1
ATOM 3261 N N . LYS A 1 387 ? -31.771 28.681 35.623 1.00 85.38 387 LYS A N 1
ATOM 3262 C CA . LYS A 1 387 ? -31.150 28.437 36.935 1.00 85.38 387 LYS A CA 1
ATOM 3263 C C . LYS A 1 387 ? -31.812 27.311 37.747 1.00 85.38 387 LYS A C 1
ATOM 3265 O O . LYS A 1 387 ? -31.117 26.408 38.212 1.00 85.38 387 LYS A O 1
ATOM 3270 N N . GLY A 1 388 ? -33.144 27.292 37.854 1.00 84.38 388 GLY A N 1
ATOM 3271 C CA . GLY A 1 388 ? -33.857 26.222 38.559 1.00 84.38 388 GLY A CA 1
ATOM 3272 C C . GLY A 1 388 ? -33.668 24.840 37.927 1.00 84.38 388 GLY A C 1
ATOM 3273 O O . GLY A 1 388 ? -33.381 23.858 38.619 1.00 84.38 388 GLY A O 1
ATOM 3274 N N . ARG A 1 389 ? -33.793 24.745 36.598 1.00 88.81 389 ARG A N 1
ATOM 3275 C CA . ARG A 1 389 ? -33.596 23.488 35.853 1.00 88.81 389 ARG A CA 1
ATOM 3276 C C . ARG A 1 389 ? -32.143 23.031 35.931 1.00 88.81 389 ARG A C 1
ATOM 3278 O O . ARG A 1 389 ? -31.898 21.847 36.149 1.00 88.81 389 ARG A O 1
ATOM 3285 N N . GLN A 1 390 ? -31.198 23.959 35.810 1.00 90.62 390 GLN A N 1
ATOM 3286 C CA . GLN A 1 390 ? -29.766 23.709 35.932 1.00 90.62 390 GLN A CA 1
ATOM 3287 C C . GLN A 1 390 ? -29.431 23.020 37.258 1.00 90.62 390 GLN A C 1
ATOM 3289 O O . GLN A 1 390 ? -28.826 21.947 37.262 1.00 90.62 390 GLN A O 1
ATOM 3294 N N . GLU A 1 391 ? -29.844 23.601 38.385 1.00 88.44 391 GLU A N 1
ATOM 3295 C CA . GLU A 1 391 ? -29.555 23.062 39.715 1.00 88.44 391 GLU A CA 1
ATOM 3296 C C . GLU A 1 391 ? -30.173 21.670 39.923 1.00 88.44 391 GLU A C 1
ATOM 3298 O O . GLU A 1 391 ? -29.501 20.760 40.417 1.00 88.44 391 GLU A O 1
ATOM 3303 N N . PHE A 1 392 ? -31.426 21.467 39.489 1.00 91.19 392 PHE A N 1
ATOM 3304 C CA . PHE A 1 392 ? -32.088 20.164 39.584 1.00 91.19 392 PHE A CA 1
ATOM 3305 C C . PHE A 1 392 ? -31.368 19.096 38.753 1.00 91.19 392 PHE A C 1
ATOM 3307 O O . PHE A 1 392 ? -31.094 17.996 39.243 1.00 91.19 392 PHE A O 1
ATOM 3314 N N . ILE A 1 393 ? -31.073 19.405 37.488 1.00 92.88 393 ILE A N 1
ATOM 3315 C CA . ILE A 1 393 ? -30.462 18.457 36.554 1.00 92.88 393 ILE A CA 1
ATOM 3316 C C . ILE A 1 393 ? -29.028 18.134 36.974 1.00 92.88 393 ILE A C 1
ATOM 3318 O O . ILE A 1 393 ? -28.620 16.982 36.863 1.00 92.88 393 ILE A O 1
ATOM 3322 N N . ASN A 1 394 ? -28.290 19.086 37.547 1.00 90.50 394 ASN A N 1
ATOM 3323 C CA . ASN A 1 394 ? -26.959 18.824 38.092 1.00 90.50 394 ASN A CA 1
ATOM 3324 C C . ASN A 1 394 ? -27.000 17.817 39.261 1.00 90.50 394 ASN A C 1
ATOM 3326 O O . ASN A 1 394 ? -26.192 16.889 39.338 1.00 90.50 394 ASN A O 1
ATOM 3330 N N . LEU A 1 395 ? -27.999 17.945 40.140 1.00 89.25 395 LEU A N 1
ATOM 3331 C CA . LEU A 1 395 ? -28.256 17.003 41.236 1.00 89.25 395 LEU A CA 1
ATOM 3332 C C . LEU A 1 395 ? -28.637 15.609 40.718 1.00 89.25 395 LEU A C 1
ATOM 3334 O O . LEU A 1 395 ? -28.145 14.599 41.223 1.00 89.25 395 LEU A O 1
ATOM 3338 N N . PHE A 1 396 ? -29.489 15.555 39.693 1.00 92.06 396 PHE A N 1
ATOM 3339 C CA . PHE A 1 396 ? -29.862 14.317 39.011 1.00 92.06 396 PHE A CA 1
ATOM 3340 C C . PHE A 1 396 ? -28.654 13.634 38.355 1.00 92.06 396 PHE A C 1
ATOM 3342 O O . PHE A 1 396 ? -28.424 12.451 38.599 1.00 92.06 396 PHE A O 1
ATOM 3349 N N . TYR A 1 397 ? -27.865 14.379 37.579 1.00 89.25 397 TYR A N 1
ATOM 3350 C CA . TYR A 1 397 ? -26.697 13.861 36.871 1.00 89.25 397 TYR A CA 1
ATOM 3351 C C . TYR A 1 397 ? -25.625 13.350 37.840 1.00 89.25 397 TYR A C 1
ATOM 3353 O O . TYR A 1 397 ? -25.061 12.282 37.630 1.00 89.25 397 TYR A O 1
ATOM 3361 N N . THR A 1 398 ? -25.412 14.045 38.962 1.00 88.31 398 THR A N 1
ATOM 3362 C CA . THR A 1 398 ? -24.503 13.577 40.019 1.00 88.31 398 THR A CA 1
ATOM 3363 C C . THR A 1 398 ? -24.966 12.240 40.607 1.00 88.31 398 THR A C 1
ATOM 3365 O O . THR A 1 398 ? -24.156 11.337 40.783 1.00 88.31 398 THR A O 1
ATOM 3368 N N . GLN A 1 399 ? -26.273 12.060 40.847 1.00 89.81 399 GLN A N 1
ATOM 3369 C CA . GLN A 1 399 ? -26.792 10.771 41.326 1.00 89.81 399 GLN A CA 1
ATOM 3370 C C . GLN A 1 399 ? -26.721 9.652 40.284 1.00 89.81 399 GLN A C 1
ATOM 3372 O O . GLN A 1 399 ? -26.537 8.499 40.668 1.00 89.81 399 GLN A O 1
ATOM 3377 N N . LEU A 1 400 ? -26.853 9.962 38.991 1.00 87.88 400 LEU A N 1
ATOM 3378 C CA . LEU A 1 400 ? -26.704 8.971 37.920 1.00 87.88 400 LEU A CA 1
ATOM 3379 C C . LEU A 1 400 ? -25.300 8.364 37.853 1.00 87.88 400 LEU A C 1
ATOM 3381 O O . LEU A 1 400 ? -25.162 7.217 37.435 1.00 87.88 400 LEU A O 1
ATOM 3385 N N . LYS A 1 401 ? -24.268 9.100 38.283 1.00 83.31 401 LYS A N 1
ATOM 3386 C CA . LYS A 1 401 ? -22.892 8.580 38.346 1.00 83.31 401 LYS A CA 1
ATOM 3387 C C . LYS A 1 401 ? -22.710 7.498 39.408 1.00 83.31 401 LYS A C 1
ATOM 3389 O O . LYS A 1 401 ? -21.839 6.650 39.269 1.00 83.31 401 LYS A O 1
ATOM 3394 N N . GLU A 1 402 ? -23.533 7.518 40.452 1.00 85.56 402 GLU A N 1
ATOM 3395 C CA . GLU A 1 402 ? -23.428 6.597 41.587 1.00 85.56 402 GLU A CA 1
ATOM 3396 C C . GLU A 1 402 ? -24.478 5.479 41.546 1.00 85.56 402 GLU A C 1
ATOM 3398 O O . GLU A 1 402 ? -24.298 4.429 42.162 1.00 85.56 402 GLU A O 1
ATOM 3403 N N . LYS A 1 403 ? -25.617 5.706 40.875 1.00 88.25 403 LYS A N 1
ATOM 3404 C CA . LYS A 1 403 ? -26.792 4.828 40.943 1.00 88.25 403 LYS A CA 1
ATOM 3405 C C . LYS A 1 403 ? -27.393 4.589 39.566 1.00 88.25 403 LYS A C 1
ATOM 3407 O O . LYS A 1 403 ? -27.767 5.524 38.866 1.00 88.25 403 LYS A O 1
ATOM 3412 N N . SER A 1 404 ? -27.641 3.319 39.250 1.00 85.56 404 SER A N 1
ATOM 3413 C CA . SER A 1 404 ? -28.368 2.905 38.042 1.00 85.56 404 SER A CA 1
ATOM 3414 C C . SER A 1 404 ? -29.874 3.209 38.093 1.00 85.56 404 SER A C 1
ATOM 3416 O O . SER A 1 404 ? -30.545 3.216 37.062 1.00 85.56 404 SER A O 1
ATOM 3418 N N . ILE A 1 405 ? -30.429 3.477 39.281 1.00 90.00 405 ILE A N 1
ATOM 3419 C CA . ILE A 1 405 ? -31.837 3.849 39.471 1.00 90.00 405 ILE A CA 1
ATOM 3420 C C . ILE A 1 405 ? -31.913 5.103 40.339 1.00 90.00 405 ILE A C 1
ATOM 3422 O O . ILE A 1 405 ? -31.503 5.096 41.501 1.00 90.00 405 ILE A O 1
ATOM 3426 N N . VAL A 1 406 ? -32.506 6.165 39.797 1.00 91.38 406 VAL A N 1
ATOM 3427 C CA . VAL A 1 406 ? -32.612 7.468 40.464 1.00 91.38 406 VAL A CA 1
ATOM 3428 C C . VAL A 1 406 ? -34.080 7.854 40.651 1.00 91.38 406 VAL A C 1
ATOM 3430 O O . VAL A 1 406 ? -34.866 7.879 39.705 1.00 91.38 406 VAL A O 1
ATOM 3433 N N . SER A 1 407 ? -34.477 8.170 41.888 1.00 90.94 407 SER A N 1
ATOM 3434 C CA . SER A 1 407 ? -35.843 8.611 42.207 1.00 90.94 407 SER A CA 1
ATOM 3435 C C . SER A 1 407 ? -36.021 10.099 41.903 1.00 90.94 407 SER A C 1
ATOM 3437 O O . SER A 1 407 ? -35.675 10.960 42.715 1.00 90.94 407 SER A O 1
ATOM 3439 N N . LEU A 1 408 ? -36.620 10.413 40.751 1.00 90.31 408 LEU A N 1
ATOM 3440 C CA . LEU A 1 408 ? -36.916 11.791 40.340 1.00 90.31 408 LEU A CA 1
ATOM 3441 C C . LEU A 1 408 ? -37.895 12.471 41.307 1.00 90.31 408 LEU A C 1
ATOM 3443 O O . LEU A 1 408 ? -37.796 13.667 41.570 1.00 90.31 408 LEU A O 1
ATOM 3447 N N . SER A 1 409 ? -38.830 11.705 41.879 1.00 87.75 409 SER A N 1
ATOM 3448 C CA . SER A 1 409 ? -39.774 12.218 42.879 1.00 87.75 409 SER A CA 1
ATOM 3449 C C . SER A 1 409 ? -39.117 12.603 44.199 1.00 87.75 409 SER A C 1
ATOM 3451 O O . SER A 1 409 ? -39.541 13.581 44.813 1.00 87.75 409 SER A O 1
ATOM 3453 N N . ASP A 1 410 ? -38.112 11.852 44.648 1.00 87.44 410 ASP A N 1
ATOM 3454 C CA . ASP A 1 410 ? -37.424 12.165 45.901 1.00 87.44 410 ASP A CA 1
ATOM 3455 C C . ASP A 1 410 ? -36.407 13.305 45.694 1.00 87.44 410 ASP A C 1
ATOM 3457 O O . ASP A 1 410 ? -36.322 14.196 46.539 1.00 87.44 410 ASP A O 1
ATOM 3461 N N . LEU A 1 411 ? -35.754 13.372 44.524 1.00 88.19 411 LEU A N 1
ATOM 3462 C CA . LEU A 1 411 ? -34.962 14.538 44.106 1.00 88.19 411 LEU A CA 1
ATOM 3463 C C . LEU A 1 411 ? -35.800 15.823 44.067 1.00 88.19 411 LEU A C 1
ATOM 3465 O O . LEU A 1 411 ? -35.371 16.843 44.595 1.00 88.19 411 LEU A O 1
ATOM 3469 N N . ALA A 1 412 ? -37.021 15.778 43.522 1.00 86.19 412 ALA A N 1
ATOM 3470 C CA . ALA A 1 412 ? -37.912 16.944 43.467 1.00 86.19 412 ALA A CA 1
ATOM 3471 C C . ALA A 1 412 ? -38.339 17.448 44.845 1.00 86.19 412 ALA A C 1
ATOM 3473 O O . ALA A 1 412 ? -38.480 18.654 45.038 1.00 86.19 412 ALA A O 1
ATOM 3474 N N . LYS A 1 413 ? -38.516 16.549 45.819 1.00 84.31 413 LYS A N 1
ATOM 3475 C CA . LYS A 1 413 ? -38.757 16.955 47.209 1.00 84.31 413 LYS A CA 1
ATOM 3476 C C . LYS A 1 413 ? -37.536 17.652 47.800 1.00 84.31 413 LYS A C 1
ATOM 3478 O O . LYS A 1 413 ? -37.694 18.720 48.376 1.00 84.31 413 LYS A O 1
ATOM 3483 N N . LYS A 1 414 ? -36.345 17.071 47.615 1.00 83.56 414 LYS A N 1
ATOM 3484 C CA . LYS A 1 414 ? -35.081 17.629 48.119 1.00 83.56 414 LYS A CA 1
ATOM 3485 C C . LYS A 1 414 ? -34.783 19.006 47.514 1.00 83.56 414 LYS A C 1
ATOM 3487 O O . LYS A 1 414 ? -34.388 19.917 48.233 1.00 83.56 414 LYS A O 1
ATOM 3492 N N . PHE A 1 415 ? -35.043 19.174 46.221 1.00 84.94 415 PHE A N 1
ATOM 3493 C CA . PHE A 1 415 ? -34.888 20.450 45.530 1.00 84.94 415 PHE A CA 1
ATOM 3494 C C . PHE A 1 415 ? -35.817 21.531 46.100 1.00 84.94 415 PHE A C 1
ATOM 3496 O O . PHE A 1 415 ? -35.357 22.604 46.465 1.00 84.94 415 PHE A O 1
ATOM 3503 N N . ARG A 1 416 ? -37.113 21.230 46.274 1.00 82.06 416 ARG A N 1
ATOM 3504 C CA . ARG A 1 416 ? -38.099 22.180 46.832 1.00 82.06 416 ARG A CA 1
ATOM 3505 C C . ARG A 1 416 ? -37.800 22.612 48.264 1.00 82.06 416 ARG A C 1
ATOM 3507 O O . ARG A 1 416 ? -38.192 23.696 48.661 1.00 82.06 416 ARG A O 1
ATOM 3514 N N . THR A 1 417 ? -37.145 21.765 49.057 1.00 77.19 417 THR A N 1
ATOM 3515 C CA . THR A 1 417 ? -36.718 22.149 50.411 1.00 77.19 417 THR A CA 1
ATOM 3516 C C . THR A 1 417 ? -35.515 23.090 50.420 1.00 77.19 417 THR A C 1
ATOM 3518 O O . THR A 1 417 ? -35.273 23.734 51.432 1.00 77.19 417 THR A O 1
ATOM 3521 N N . GLN A 1 418 ? -34.752 23.147 49.326 1.00 75.06 418 GLN A N 1
ATOM 3522 C CA . GLN A 1 418 ? -33.509 23.918 49.221 1.00 75.06 418 GLN A CA 1
ATOM 3523 C C . GLN A 1 418 ? -33.664 25.182 48.363 1.00 75.06 418 GLN A C 1
ATOM 3525 O O . GLN A 1 418 ? -32.864 26.097 48.508 1.00 75.06 418 GLN A O 1
ATOM 3530 N N . ASN A 1 419 ? -34.704 25.251 47.525 1.00 73.88 419 ASN A N 1
ATOM 3531 C CA . ASN A 1 419 ? -34.926 26.320 46.557 1.00 73.88 419 ASN A CA 1
ATOM 3532 C C . ASN A 1 419 ? -36.364 26.852 46.603 1.00 73.88 419 ASN A C 1
ATOM 3534 O O . ASN A 1 419 ? -37.315 26.091 46.772 1.00 73.88 419 ASN A O 1
ATOM 3538 N N . LEU A 1 420 ? -36.517 28.165 46.398 1.00 63.53 420 LEU A N 1
ATOM 3539 C CA . LEU A 1 420 ? -37.813 28.864 46.362 1.00 63.53 420 LEU A CA 1
ATOM 3540 C C . LEU A 1 420 ? -38.631 28.557 45.092 1.00 63.53 420 LEU A C 1
ATOM 3542 O O . LEU A 1 420 ? -39.840 28.780 45.058 1.00 63.53 420 LEU A O 1
ATOM 3546 N N . GLU A 1 421 ? -37.981 28.052 44.044 1.00 71.75 421 GLU A N 1
ATOM 3547 C CA . GLU A 1 421 ? -38.580 27.844 42.728 1.00 71.75 421 GLU A CA 1
ATOM 3548 C C . GLU A 1 421 ? -39.293 26.484 42.622 1.00 71.75 421 GLU A C 1
ATOM 3550 O O . GLU A 1 421 ? -38.742 25.420 42.927 1.00 71.75 421 GLU A O 1
ATOM 3555 N N . HIS A 1 422 ? -40.550 26.502 42.172 1.00 75.81 422 HIS A N 1
ATOM 3556 C CA . HIS A 1 422 ? -41.412 25.322 42.150 1.00 75.81 422 HIS A CA 1
ATOM 3557 C C . HIS A 1 422 ? -41.422 24.637 40.776 1.00 75.81 422 HIS A C 1
ATOM 3559 O O . HIS A 1 422 ? -42.331 24.828 39.974 1.00 75.81 422 HIS A O 1
ATOM 3565 N N . LEU A 1 423 ? -40.451 23.756 40.530 1.00 82.12 423 LEU A N 1
ATOM 3566 C CA . LEU A 1 423 ? -40.407 22.967 39.292 1.00 82.12 423 LEU A CA 1
ATOM 3567 C C . LEU A 1 423 ? -41.428 21.816 39.304 1.00 82.12 423 LEU A C 1
ATOM 3569 O O . LEU A 1 423 ? -41.602 21.089 40.303 1.00 82.12 423 LEU A O 1
ATOM 3573 N N . LYS A 1 424 ? -42.093 21.610 38.165 1.00 85.94 424 LYS A N 1
ATOM 3574 C CA . LYS A 1 424 ? -42.987 20.478 37.914 1.00 85.94 424 LYS A CA 1
ATOM 3575 C C . LYS A 1 424 ? -42.256 19.406 37.114 1.00 85.94 424 LYS A C 1
ATOM 3577 O O . LYS A 1 424 ? -41.856 19.611 35.977 1.00 85.94 424 LYS A O 1
ATOM 3582 N N . LEU A 1 425 ? -42.169 18.196 37.668 1.00 85.31 425 LEU A N 1
ATOM 3583 C CA . LEU A 1 425 ? -41.423 17.090 37.050 1.00 85.31 425 LEU A CA 1
ATOM 3584 C C . LEU A 1 425 ? -41.802 16.808 35.586 1.00 85.31 425 LEU A C 1
ATOM 3586 O O . LEU A 1 425 ? -40.916 16.638 34.758 1.00 85.31 425 LEU A O 1
ATOM 3590 N N . LYS A 1 426 ? -43.098 16.755 35.258 1.00 86.50 426 LYS A N 1
ATOM 3591 C CA . LYS A 1 426 ? -43.551 16.419 33.898 1.00 86.50 426 LYS A CA 1
ATOM 3592 C C . LYS A 1 426 ? -43.348 17.541 32.880 1.00 86.50 426 LYS A C 1
ATOM 3594 O O . LYS A 1 426 ? -43.130 17.227 31.717 1.00 86.50 426 LYS A O 1
ATOM 3599 N N . GLU A 1 427 ? -43.476 18.791 33.313 1.00 86.75 427 GLU A N 1
ATOM 3600 C CA . GLU A 1 427 ? -43.467 19.972 32.438 1.00 86.75 427 GLU A CA 1
ATOM 3601 C C . GLU A 1 427 ? -42.047 20.539 32.301 1.00 86.75 427 GLU A C 1
ATOM 3603 O O . GLU A 1 427 ? -41.631 20.859 31.197 1.00 86.75 427 GLU A O 1
ATOM 3608 N N . ASP A 1 428 ? -41.270 20.574 33.388 1.00 86.56 428 ASP A N 1
ATOM 3609 C CA . ASP A 1 428 ? -39.971 21.257 33.418 1.00 86.56 428 ASP A CA 1
ATOM 3610 C C . ASP A 1 428 ? -38.764 20.321 33.357 1.00 86.56 428 ASP A C 1
ATOM 3612 O O . ASP A 1 428 ? -37.710 20.712 32.871 1.00 86.56 428 ASP A O 1
ATOM 3616 N N . ILE A 1 429 ? -38.882 19.093 33.877 1.00 91.50 429 ILE A N 1
ATOM 3617 C CA . ILE A 1 429 ? -37.729 18.192 34.063 1.00 91.50 429 ILE A CA 1
ATOM 3618 C C . ILE A 1 429 ? -37.722 17.050 33.052 1.00 91.50 429 ILE A C 1
ATOM 3620 O O . ILE A 1 429 ? -36.685 16.730 32.480 1.00 91.50 429 ILE A O 1
ATOM 3624 N N . PHE A 1 430 ? -38.865 16.401 32.821 1.00 92.94 430 PHE A N 1
ATOM 3625 C CA . PHE A 1 430 ? -38.939 15.271 31.893 1.00 92.94 430 PHE A CA 1
ATOM 3626 C C . PHE A 1 430 ? -38.565 15.654 30.463 1.00 92.94 430 PHE A C 1
ATOM 3628 O O . PHE A 1 430 ? -37.876 14.846 29.844 1.00 92.94 430 PHE A O 1
ATOM 3635 N N . PRO A 1 431 ? -38.961 16.827 29.929 1.00 93.25 431 PRO A N 1
ATOM 3636 C CA . PRO A 1 431 ? -38.500 17.252 28.614 1.00 93.25 431 PRO A CA 1
ATOM 3637 C C . PRO A 1 431 ? -36.979 17.380 28.561 1.00 93.25 431 PRO A C 1
ATOM 3639 O O . PRO A 1 431 ? -36.380 16.869 27.626 1.00 93.25 431 PRO A O 1
ATOM 3642 N N . VAL A 1 432 ? -36.353 17.938 29.604 1.00 92.69 432 VAL A N 1
ATOM 3643 C CA . VAL A 1 432 ? -34.891 18.072 29.683 1.00 92.69 432 VAL A CA 1
ATOM 3644 C C . VAL A 1 432 ? -34.214 16.703 29.737 1.00 92.69 432 VAL A C 1
ATOM 3646 O O . VAL A 1 432 ? -33.323 16.434 28.945 1.00 92.69 432 VAL A O 1
ATOM 3649 N N . ILE A 1 433 ? -34.671 15.783 30.594 1.00 91.62 433 ILE A N 1
ATOM 3650 C CA . ILE A 1 433 ? -34.103 14.423 30.662 1.00 91.62 433 ILE A CA 1
ATOM 3651 C C . ILE A 1 433 ? -34.288 13.680 29.331 1.00 91.62 433 ILE A C 1
ATOM 3653 O O . ILE A 1 433 ? -33.381 12.981 28.886 1.00 91.62 433 ILE A O 1
ATOM 3657 N N . LYS A 1 434 ? -35.448 13.814 28.679 1.00 92.00 434 LYS A N 1
ATOM 3658 C CA . LYS A 1 434 ? -35.694 13.203 27.365 1.00 92.00 434 LYS A CA 1
ATOM 3659 C C . LYS A 1 434 ? -34.804 13.808 26.280 1.00 92.00 434 LYS A C 1
ATOM 3661 O O . LYS A 1 434 ? -34.293 13.054 25.458 1.00 92.00 434 LYS A O 1
ATOM 3666 N N . ASP A 1 435 ? -34.593 15.121 26.293 1.00 91.50 435 ASP A N 1
ATOM 3667 C CA . ASP A 1 435 ? -33.666 15.798 25.383 1.00 91.50 435 ASP A CA 1
ATOM 3668 C C . ASP A 1 435 ? -32.228 15.313 25.615 1.00 91.50 435 ASP A C 1
ATOM 3670 O O . ASP A 1 435 ? -31.569 14.902 24.670 1.00 91.50 435 ASP A O 1
ATOM 3674 N N . MET A 1 436 ? -31.778 15.206 26.870 1.00 90.12 436 MET A N 1
ATOM 3675 C CA . MET A 1 436 ? -30.467 14.636 27.219 1.00 90.12 436 MET A CA 1
ATOM 3676 C C . MET A 1 436 ? -30.288 13.185 26.729 1.00 90.12 436 MET A C 1
ATOM 3678 O O . MET A 1 436 ? -29.215 12.827 26.244 1.00 90.12 436 MET A O 1
ATOM 3682 N N . VAL A 1 437 ? -31.337 12.353 26.808 1.00 88.25 437 VAL A N 1
ATOM 3683 C CA . VAL A 1 437 ? -31.330 10.982 26.253 1.00 88.25 437 VAL A CA 1
ATOM 3684 C C . VAL A 1 437 ? -31.279 10.995 24.721 1.00 88.25 437 VAL A C 1
ATOM 3686 O O . VAL A 1 437 ? -30.589 10.171 24.120 1.00 88.25 437 VAL A O 1
ATOM 3689 N N . THR A 1 438 ? -31.990 11.929 24.086 1.00 85.19 438 THR A N 1
ATOM 3690 C CA . THR A 1 438 ? -32.024 12.090 22.621 1.00 85.19 438 THR A CA 1
ATOM 3691 C C . THR A 1 438 ? -30.686 12.605 22.086 1.00 85.19 438 THR A C 1
ATOM 3693 O O . THR A 1 438 ? -30.244 12.183 21.024 1.00 85.19 438 THR A O 1
ATOM 3696 N N . ARG A 1 439 ? -29.999 13.452 22.859 1.00 84.56 439 ARG A N 1
ATOM 3697 C CA . ARG A 1 439 ? -28.642 13.958 22.597 1.00 84.56 439 ARG A CA 1
ATOM 3698 C C . ARG A 1 439 ? -27.530 12.962 22.936 1.00 84.56 439 ARG A C 1
ATOM 3700 O O . ARG A 1 439 ? -26.362 13.304 22.810 1.00 84.56 439 ARG A O 1
ATOM 3707 N N . ASN A 1 440 ? -27.877 11.739 23.344 1.00 84.19 440 ASN A N 1
ATOM 3708 C CA . ASN A 1 440 ? -26.933 10.654 23.619 1.00 84.19 440 ASN A CA 1
ATOM 3709 C C . ASN A 1 440 ? -25.932 10.938 24.756 1.00 84.19 440 ASN A C 1
ATOM 3711 O O . ASN A 1 440 ? -24.834 10.386 24.759 1.00 84.19 440 ASN A O 1
ATOM 3715 N N . PHE A 1 441 ? -26.309 11.731 25.766 1.00 85.38 441 PHE A N 1
ATOM 3716 C CA . PHE A 1 441 ? -25.478 11.881 26.972 1.00 85.38 441 PHE A CA 1
ATOM 3717 C C . PHE A 1 441 ? -25.470 10.601 27.820 1.00 85.38 441 PHE A C 1
ATOM 3719 O O . PHE A 1 441 ? -24.453 10.208 28.382 1.00 85.38 441 PHE A O 1
ATOM 3726 N N . PHE A 1 442 ? -26.616 9.925 27.891 1.00 86.44 442 PHE A N 1
ATOM 3727 C CA . PHE A 1 442 ? -26.807 8.633 28.548 1.00 86.44 442 PHE A CA 1
ATOM 3728 C C . PHE A 1 442 ? -28.073 7.969 28.002 1.00 86.44 442 PHE A C 1
ATOM 3730 O O . PHE A 1 442 ? -28.924 8.626 27.396 1.00 86.44 442 PHE A O 1
ATOM 3737 N N . LYS A 1 443 ? -28.238 6.665 28.241 1.00 86.88 443 LYS A N 1
ATOM 3738 C CA . LYS A 1 443 ? -29.422 5.923 27.790 1.00 86.88 443 LYS A CA 1
ATOM 3739 C C . LYS A 1 443 ? -30.188 5.376 28.977 1.00 86.88 443 LYS A C 1
ATOM 3741 O O . LYS A 1 443 ? -29.627 4.769 29.884 1.00 86.88 443 LYS A O 1
ATOM 3746 N N . GLY A 1 444 ? -31.496 5.591 28.975 1.00 88.62 444 GLY A N 1
ATOM 3747 C CA . GLY A 1 444 ? -32.358 5.169 30.066 1.00 88.62 444 GLY A CA 1
ATOM 3748 C C . GLY A 1 444 ? -33.804 5.574 29.850 1.00 88.62 444 GLY A C 1
ATOM 3749 O O . GLY A 1 444 ? -34.155 6.209 28.856 1.00 88.62 444 GLY A O 1
ATOM 3750 N N . THR A 1 445 ? -34.666 5.180 30.781 1.00 92.31 445 THR A N 1
ATOM 3751 C CA . THR A 1 445 ? -36.109 5.418 30.675 1.00 92.31 445 THR A CA 1
ATOM 3752 C C . THR A 1 445 ? -36.708 5.876 31.993 1.00 92.31 445 THR A C 1
ATOM 3754 O O . THR A 1 445 ? -36.341 5.410 33.074 1.00 92.31 445 THR A O 1
ATOM 3757 N N . ILE A 1 446 ? -37.678 6.787 31.903 1.00 91.06 446 ILE A N 1
ATOM 3758 C CA . ILE A 1 446 ? -38.487 7.186 33.053 1.00 91.06 446 ILE A CA 1
ATOM 3759 C C . ILE A 1 446 ? -39.612 6.166 33.213 1.00 91.06 446 ILE A C 1
ATOM 3761 O O . ILE A 1 446 ? -40.468 6.032 32.340 1.00 91.06 446 ILE A O 1
ATOM 3765 N N . LYS A 1 447 ? -39.637 5.473 34.350 1.00 90.94 447 LYS A N 1
ATOM 3766 C CA . LYS A 1 447 ? -40.700 4.540 34.728 1.00 90.94 447 LYS A CA 1
ATOM 3767 C C . LYS A 1 447 ? -41.497 5.087 35.905 1.00 90.94 447 LYS A C 1
ATOM 3769 O O . LYS A 1 447 ? -41.001 5.848 36.739 1.00 90.94 447 LYS A O 1
ATOM 3774 N N . THR A 1 448 ? -42.761 4.687 35.971 1.00 88.00 448 THR A N 1
ATOM 3775 C CA . THR A 1 448 ? -43.664 5.060 37.061 1.00 88.00 448 THR A CA 1
ATOM 3776 C C . THR A 1 448 ? -43.890 3.880 37.990 1.00 88.00 448 THR A C 1
ATOM 3778 O O . THR A 1 448 ? -44.004 2.740 37.549 1.00 88.00 448 THR A O 1
ATOM 3781 N N . LYS A 1 449 ? -43.971 4.158 39.291 1.00 82.62 449 LYS A N 1
ATOM 3782 C CA . LYS A 1 449 ? -44.394 3.185 40.299 1.00 82.62 449 LYS A CA 1
ATOM 3783 C C . LYS A 1 449 ? -45.525 3.794 41.121 1.00 82.62 449 LYS A C 1
ATOM 3785 O O . LYS A 1 449 ? -45.355 4.856 41.728 1.00 82.62 449 LYS A O 1
ATOM 3790 N N . LYS A 1 450 ? -46.691 3.142 41.126 1.00 73.81 450 LYS A N 1
ATOM 3791 C CA . LYS A 1 450 ? -47.798 3.504 42.022 1.00 73.81 450 LYS A CA 1
ATOM 3792 C C . LYS A 1 450 ? -47.432 3.060 43.435 1.00 73.81 450 LYS A C 1
ATOM 3794 O O . LYS A 1 450 ? -47.072 1.906 43.635 1.00 73.81 450 LYS A O 1
ATOM 3799 N N . VAL A 1 451 ? -47.481 3.989 44.387 1.00 62.06 451 VAL A N 1
ATOM 3800 C CA . VAL A 1 451 ? -47.127 3.710 45.789 1.00 62.06 451 VAL A CA 1
ATOM 3801 C C . VAL A 1 451 ? -48.379 3.656 46.671 1.00 62.06 451 VAL A C 1
ATOM 3803 O O . VAL A 1 451 ? -48.436 2.815 47.552 1.00 62.06 451 VAL A O 1
ATOM 3806 N N . PHE A 1 452 ? -49.399 4.485 46.404 1.00 56.28 452 PHE A N 1
ATOM 3807 C CA . PHE A 1 452 ? -50.732 4.445 47.040 1.00 56.28 452 PHE A CA 1
ATOM 3808 C C . PHE A 1 452 ? -51.779 5.115 46.122 1.00 56.28 452 PHE A C 1
ATOM 3810 O O . PHE A 1 452 ? -51.380 5.836 45.204 1.00 56.28 452 PHE A O 1
ATOM 3817 N N . LEU A 1 453 ? -53.084 4.915 46.385 1.00 52.44 453 LEU A N 1
ATOM 3818 C CA . LEU A 1 453 ? -54.268 5.247 45.548 1.00 52.44 453 LEU A CA 1
ATOM 3819 C C . LEU A 1 453 ? -54.256 6.588 44.768 1.00 52.44 453 LEU A C 1
ATOM 3821 O O . LEU A 1 453 ? -54.899 6.664 43.727 1.00 52.44 453 LEU A O 1
ATOM 3825 N N . ALA A 1 454 ? -53.492 7.608 45.185 1.00 58.44 454 ALA A N 1
ATOM 3826 C CA . ALA A 1 454 ? -53.380 8.895 44.481 1.00 58.44 454 ALA A CA 1
ATOM 3827 C C . ALA A 1 454 ? -51.940 9.425 44.256 1.00 58.44 454 ALA A C 1
ATOM 3829 O O . ALA A 1 454 ? -51.769 10.525 43.731 1.00 58.44 454 ALA A O 1
ATOM 3830 N N . LYS A 1 455 ? -50.876 8.692 44.632 1.00 66.25 455 LYS A N 1
ATOM 3831 C CA . LYS A 1 455 ? -49.475 9.164 44.507 1.00 66.25 455 LYS A CA 1
ATOM 3832 C C . LYS A 1 455 ? -48.635 8.251 43.611 1.00 66.25 455 LYS A C 1
ATOM 3834 O O . LYS A 1 455 ? -48.351 7.100 43.947 1.00 66.25 455 LYS A O 1
ATOM 3839 N N . THR A 1 456 ? -48.186 8.812 42.488 1.00 78.81 456 THR A N 1
ATOM 3840 C CA . THR A 1 456 ? -47.257 8.170 41.544 1.00 78.81 456 THR A CA 1
ATOM 3841 C C . THR A 1 456 ? -45.839 8.666 41.807 1.00 78.81 456 THR A C 1
ATOM 3843 O O . THR A 1 456 ? -45.610 9.876 41.803 1.00 78.81 456 THR A O 1
ATOM 3846 N N . LYS A 1 457 ? -44.891 7.746 42.024 1.00 87.44 457 LYS A N 1
ATOM 3847 C CA . LYS A 1 457 ? -43.459 8.065 42.031 1.00 87.44 457 LYS A CA 1
ATOM 3848 C C . LYS A 1 457 ? -42.855 7.824 40.651 1.00 87.44 457 LYS A C 1
ATOM 3850 O O . LYS A 1 457 ? -43.232 6.882 39.953 1.00 87.44 457 LYS A O 1
ATOM 3855 N N . TYR A 1 458 ? -41.897 8.667 40.297 1.00 90.50 458 TYR A N 1
ATOM 3856 C CA . TYR A 1 458 ? -41.160 8.618 39.043 1.00 90.50 458 TYR A CA 1
ATOM 3857 C C . TYR A 1 458 ? -39.707 8.254 39.317 1.00 90.50 458 TYR A C 1
ATOM 3859 O O . TYR A 1 458 ? -39.063 8.862 40.176 1.00 90.50 458 TYR A O 1
ATOM 3867 N N . TYR A 1 459 ? -39.212 7.281 38.564 1.00 90.69 459 TYR A N 1
ATOM 3868 C CA . TYR A 1 459 ? -37.847 6.783 38.636 1.00 90.69 459 TYR A CA 1
ATOM 3869 C C . TYR A 1 459 ? -37.227 6.842 37.250 1.00 90.69 459 TYR A C 1
ATOM 3871 O O . TYR A 1 459 ? -37.885 6.504 36.269 1.00 90.69 459 TYR A O 1
ATOM 3879 N N . PHE A 1 460 ? -35.967 7.240 37.174 1.00 92.31 460 PHE A N 1
ATOM 3880 C CA . PHE A 1 460 ? -35.157 7.057 35.983 1.00 92.31 460 PHE A CA 1
ATOM 3881 C C . PHE A 1 460 ? -34.327 5.785 36.144 1.00 92.31 460 PHE A C 1
ATOM 3883 O O . PHE A 1 460 ? -33.655 5.614 37.161 1.00 92.31 460 PHE A O 1
ATOM 3890 N N . TYR A 1 461 ? -34.404 4.903 35.154 1.00 91.62 461 TYR A N 1
ATOM 3891 C CA . TYR A 1 461 ? -33.600 3.691 35.056 1.00 91.62 461 TYR A CA 1
ATOM 3892 C C . TYR A 1 461 ? -32.538 3.913 33.987 1.00 91.62 461 TYR A C 1
ATOM 3894 O O . TYR A 1 461 ? -32.884 4.090 32.818 1.00 91.62 461 TYR A O 1
ATOM 3902 N N . LEU A 1 462 ? -31.276 3.923 34.400 1.00 88.88 462 LEU A N 1
ATOM 3903 C CA . LEU A 1 462 ? -30.123 3.992 33.516 1.00 88.88 462 LEU A CA 1
ATOM 3904 C C . LEU A 1 462 ? -29.871 2.606 32.911 1.00 88.88 462 LEU A C 1
ATOM 3906 O O . LEU A 1 462 ? -29.786 1.620 33.642 1.00 88.88 462 LEU A O 1
ATOM 3910 N N . ASN A 1 463 ? -29.750 2.542 31.588 1.00 83.62 463 ASN A N 1
ATOM 3911 C CA . ASN A 1 463 ? -29.386 1.323 30.872 1.00 83.62 463 ASN A CA 1
ATOM 3912 C C . ASN A 1 463 ? -27.860 1.223 30.736 1.00 83.62 463 ASN A C 1
ATOM 3914 O O . ASN A 1 463 ? -27.284 0.200 31.083 1.00 83.62 463 ASN A O 1
ATOM 3918 N N . TYR A 1 464 ? -27.214 2.287 30.252 1.00 79.69 464 TYR A N 1
ATOM 3919 C CA . TYR A 1 464 ? -25.759 2.400 30.134 1.00 79.69 464 TYR A CA 1
ATOM 3920 C C . TYR A 1 464 ? -25.336 3.873 30.058 1.00 79.69 464 TYR A C 1
ATOM 3922 O O . TYR A 1 464 ? -26.092 4.726 29.574 1.00 79.69 464 TYR A O 1
ATOM 3930 N N . ASN A 1 465 ? -24.127 4.154 30.548 1.00 77.06 465 ASN A N 1
ATOM 3931 C CA . ASN A 1 465 ? -23.467 5.449 30.405 1.00 77.06 465 ASN A CA 1
ATOM 3932 C C . ASN A 1 465 ? -22.608 5.453 29.145 1.00 77.06 465 ASN A C 1
ATOM 3934 O O . ASN A 1 465 ? -21.965 4.458 28.824 1.00 77.06 465 ASN A O 1
ATOM 3938 N N . LEU A 1 466 ? -22.593 6.591 28.464 1.00 81.44 466 LEU A N 1
ATOM 3939 C CA . LEU A 1 466 ? -21.739 6.838 27.314 1.00 81.44 466 LEU A CA 1
ATOM 3940 C C . LEU A 1 466 ? -20.633 7.781 27.783 1.00 81.44 466 LEU A C 1
ATOM 3942 O O . LEU A 1 466 ? -20.922 8.932 28.091 1.00 81.44 466 LEU A O 1
ATOM 3946 N N . GLU A 1 467 ? -19.399 7.291 27.901 1.00 82.56 467 GLU A N 1
ATOM 3947 C CA . GLU A 1 467 ? -18.269 8.105 28.381 1.00 82.56 467 GLU A CA 1
ATOM 3948 C C . GLU A 1 467 ? -17.699 8.982 27.267 1.00 82.56 467 GLU A C 1
ATOM 3950 O O . GLU A 1 467 ? -17.564 10.197 27.414 1.00 82.56 467 GLU A O 1
ATOM 3955 N N . ARG A 1 468 ? -17.387 8.362 26.127 1.00 87.38 468 ARG A N 1
ATOM 3956 C CA . ARG A 1 468 ? -16.908 9.049 24.932 1.00 87.38 468 ARG A CA 1
ATOM 3957 C C . ARG A 1 468 ? -17.625 8.518 23.715 1.00 87.38 468 ARG A C 1
ATOM 3959 O O . ARG A 1 468 ? -17.727 7.305 23.535 1.00 87.38 468 ARG A O 1
ATOM 3966 N N . ILE A 1 469 ? -18.080 9.435 22.879 1.00 88.12 469 ILE A N 1
ATOM 3967 C CA . ILE A 1 469 ? -18.795 9.105 21.653 1.00 88.12 469 ILE A CA 1
ATOM 3968 C C . ILE A 1 469 ? -18.099 9.723 20.453 1.00 88.12 469 ILE A C 1
ATOM 3970 O O . ILE A 1 469 ? -17.467 10.775 20.551 1.00 88.12 469 ILE A O 1
ATOM 3974 N N . ILE A 1 470 ? -18.232 9.060 19.315 1.00 89.81 470 ILE A N 1
ATOM 3975 C CA . ILE A 1 470 ? -17.861 9.599 18.015 1.00 89.81 470 ILE A CA 1
ATOM 3976 C C . ILE A 1 470 ? -19.137 10.087 17.352 1.00 89.81 470 ILE A C 1
ATOM 3978 O O . ILE A 1 470 ? -20.119 9.349 17.284 1.00 89.81 470 ILE A O 1
ATOM 3982 N N . VAL A 1 471 ? -19.117 11.319 16.864 1.00 90.31 471 VAL A N 1
ATOM 3983 C CA . VAL A 1 471 ? -20.206 11.907 16.082 1.00 90.31 471 VAL A CA 1
ATOM 3984 C C . VAL A 1 471 ? -19.658 12.450 14.772 1.00 90.31 471 VAL A C 1
ATOM 3986 O O . VAL A 1 471 ? -18.486 12.815 14.695 1.00 90.31 471 VAL A O 1
ATOM 3989 N N . SER A 1 472 ? -20.508 12.514 13.754 1.00 92.06 472 SER A N 1
ATOM 3990 C CA . SER A 1 472 ? -20.201 13.180 12.489 1.00 92.06 472 SER A CA 1
ATOM 3991 C C . SER A 1 472 ? -20.783 14.594 12.495 1.00 92.06 472 SER A C 1
ATOM 3993 O O . SER A 1 472 ? -21.861 14.819 13.048 1.00 92.06 472 SER A O 1
ATOM 3995 N N . ASP A 1 473 ? -20.085 15.550 11.885 1.00 89.94 473 ASP A N 1
ATOM 3996 C CA . ASP A 1 473 ? -20.621 16.893 11.631 1.00 89.94 473 ASP A CA 1
ATOM 3997 C C . ASP A 1 473 ? -21.665 16.928 10.499 1.00 89.94 473 ASP A C 1
ATOM 3999 O O . ASP A 1 473 ? -22.396 17.909 10.367 1.00 89.94 473 ASP A O 1
ATOM 4003 N N . THR A 1 474 ? -21.768 15.839 9.736 1.00 89.50 474 THR A N 1
ATOM 4004 C CA . THR A 1 474 ? -22.674 15.665 8.596 1.00 89.50 474 THR A CA 1
ATOM 4005 C C . THR A 1 474 ? -23.472 14.369 8.742 1.00 89.50 474 THR A C 1
ATOM 4007 O O . THR A 1 474 ? -22.980 13.388 9.303 1.00 89.50 474 THR A O 1
ATOM 4010 N N . GLU A 1 475 ? -24.705 14.333 8.231 1.00 90.62 475 GLU A N 1
ATOM 4011 C CA . GLU A 1 475 ? -25.497 13.101 8.202 1.00 90.62 475 GLU A CA 1
ATOM 4012 C C . GLU A 1 475 ? -24.842 12.063 7.280 1.00 90.62 475 GLU A C 1
ATOM 4014 O O . GLU A 1 475 ? -24.454 12.365 6.148 1.00 90.62 475 GLU A O 1
ATOM 4019 N N . ILE A 1 476 ? -24.685 10.842 7.791 1.00 93.12 476 ILE A N 1
ATOM 4020 C CA . ILE A 1 476 ? -23.983 9.758 7.108 1.00 93.12 476 ILE A CA 1
ATOM 4021 C C . ILE A 1 476 ? -24.999 8.848 6.425 1.00 93.12 476 ILE A C 1
ATOM 4023 O O . ILE A 1 476 ? -25.857 8.277 7.091 1.00 93.12 476 ILE A O 1
ATOM 4027 N N . ASN A 1 477 ? -24.850 8.684 5.112 1.00 93.56 477 ASN A N 1
ATOM 4028 C CA . ASN A 1 477 ? -25.463 7.607 4.343 1.00 93.56 477 ASN A CA 1
ATOM 4029 C C . ASN A 1 477 ? -24.359 6.614 3.965 1.00 93.56 477 ASN A C 1
ATOM 4031 O O . ASN A 1 477 ? -23.497 6.922 3.137 1.00 93.56 477 ASN A O 1
ATOM 4035 N N . ALA A 1 478 ? -24.353 5.445 4.606 1.00 91.88 478 ALA A N 1
ATOM 4036 C CA . ALA A 1 478 ? -23.251 4.499 4.464 1.00 91.88 478 ALA A CA 1
ATOM 4037 C C . ALA A 1 478 ? -23.213 3.867 3.062 1.00 91.88 478 ALA A C 1
ATOM 4039 O O . ALA A 1 478 ? -22.133 3.660 2.515 1.00 91.88 478 ALA A O 1
ATOM 4040 N N . GLU A 1 479 ? -24.377 3.591 2.469 1.00 91.62 479 GLU A N 1
ATOM 4041 C CA . GLU A 1 479 ? -24.491 2.993 1.133 1.00 91.62 479 GLU A CA 1
ATOM 4042 C C . GLU A 1 479 ? -23.882 3.902 0.061 1.00 91.62 479 GLU A C 1
ATOM 4044 O O . GLU A 1 479 ? -22.997 3.472 -0.677 1.00 91.62 479 GLU A O 1
ATOM 4049 N N . ARG A 1 480 ? -24.237 5.191 0.073 1.00 91.81 480 ARG A N 1
ATOM 4050 C CA . ARG A 1 480 ? -23.660 6.191 -0.832 1.00 91.81 480 ARG A CA 1
ATOM 4051 C C . ARG A 1 480 ? -22.144 6.314 -0.672 1.00 91.81 480 ARG A C 1
ATOM 4053 O O . ARG A 1 480 ? -21.445 6.443 -1.671 1.00 91.81 480 ARG A O 1
ATOM 4060 N N . ILE A 1 481 ? -21.622 6.264 0.558 1.00 90.81 481 ILE A N 1
ATOM 4061 C CA . ILE A 1 481 ? -20.168 6.281 0.790 1.00 90.81 481 ILE A CA 1
ATOM 4062 C C . ILE A 1 481 ? -19.495 5.088 0.100 1.00 90.81 481 ILE A C 1
ATOM 4064 O O . ILE A 1 481 ? -18.464 5.261 -0.550 1.00 90.81 481 ILE A O 1
ATOM 4068 N N . PHE A 1 482 ? -20.059 3.882 0.213 1.00 89.62 482 PHE A N 1
ATOM 4069 C CA . PHE A 1 482 ? -19.478 2.700 -0.429 1.00 89.62 482 PHE A CA 1
ATOM 4070 C C 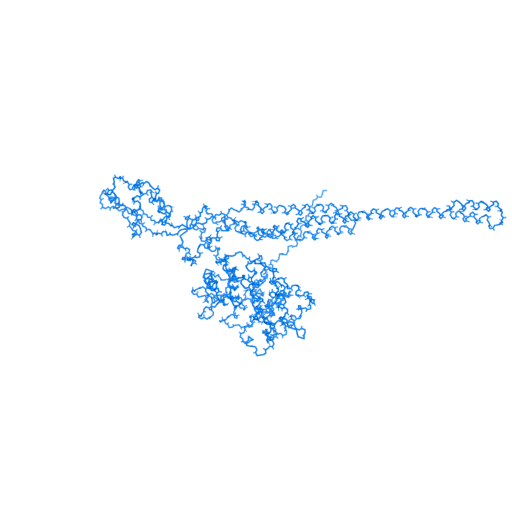. PHE A 1 482 ? -19.560 2.769 -1.960 1.00 89.62 482 PHE A C 1
ATOM 4072 O O . PHE A 1 482 ? -18.569 2.456 -2.615 1.00 89.62 482 PHE A O 1
ATOM 4079 N N . GLU A 1 483 ? -20.665 3.260 -2.526 1.00 89.19 483 GLU A N 1
ATOM 4080 C CA . GLU A 1 483 ? -20.783 3.501 -3.974 1.00 89.19 483 GLU A CA 1
ATOM 4081 C C . GLU A 1 483 ? -19.755 4.526 -4.483 1.00 89.19 483 GLU A C 1
ATOM 4083 O O . GLU A 1 483 ? -19.167 4.362 -5.553 1.00 89.19 483 GLU A O 1
ATOM 4088 N N . GLU A 1 484 ? -19.517 5.600 -3.726 1.00 89.06 484 GLU A N 1
ATOM 4089 C CA . GLU A 1 484 ? -18.502 6.603 -4.060 1.00 89.06 484 GLU A CA 1
ATOM 4090 C C . GLU A 1 484 ? -17.079 6.021 -4.006 1.00 89.06 484 GLU A C 1
ATOM 4092 O O . GLU A 1 484 ? -16.247 6.364 -4.849 1.00 89.06 484 GLU A O 1
ATOM 4097 N N . LYS A 1 485 ? -16.803 5.093 -3.078 1.00 86.81 485 LYS A N 1
ATOM 4098 C CA . LYS A 1 485 ? -15.522 4.368 -3.021 1.00 86.81 485 LYS A CA 1
ATOM 4099 C C . LYS A 1 485 ? -15.300 3.452 -4.220 1.00 86.81 485 LYS A C 1
ATOM 4101 O O . LYS A 1 485 ? -14.177 3.393 -4.704 1.00 86.81 485 LYS A O 1
ATOM 4106 N N . GLU A 1 486 ? -16.333 2.784 -4.723 1.00 84.25 486 GLU A N 1
ATOM 4107 C CA . GLU A 1 486 ? -16.212 1.982 -5.948 1.00 84.25 486 GLU A CA 1
ATOM 4108 C C . GLU A 1 486 ? -15.912 2.871 -7.168 1.00 84.25 486 GLU A C 1
ATOM 4110 O O . GLU A 1 486 ? -15.008 2.576 -7.947 1.00 84.25 486 GLU A O 1
ATOM 4115 N N . LYS A 1 487 ? -16.580 4.028 -7.285 1.00 83.50 487 LYS A N 1
ATOM 4116 C CA . LYS A 1 487 ? -16.324 5.003 -8.366 1.00 83.50 487 LYS A CA 1
ATOM 4117 C C . LYS A 1 487 ? -14.918 5.610 -8.324 1.00 83.50 487 LYS A C 1
ATOM 4119 O O . LYS A 1 487 ? -14.390 6.003 -9.364 1.00 83.50 487 LYS A O 1
ATOM 4124 N N . LEU A 1 488 ? -14.300 5.717 -7.145 1.00 81.88 488 LEU A N 1
ATOM 4125 C CA . LEU A 1 488 ? -12.934 6.236 -7.011 1.00 81.88 488 LEU A CA 1
ATOM 4126 C C . LEU A 1 488 ? -11.905 5.385 -7.764 1.00 81.88 488 LEU A C 1
ATOM 4128 O O . LEU A 1 488 ? -10.955 5.945 -8.318 1.00 81.88 488 LEU A O 1
ATOM 4132 N N . ASP A 1 489 ? -12.093 4.065 -7.814 1.00 76.25 489 ASP A N 1
ATOM 4133 C CA . ASP A 1 489 ? -11.196 3.174 -8.552 1.00 76.25 489 ASP A CA 1
ATOM 4134 C C . ASP A 1 489 ? -11.278 3.421 -10.066 1.00 76.25 489 ASP A C 1
ATOM 4136 O O . ASP A 1 489 ? -10.246 3.447 -10.747 1.00 76.25 489 ASP A O 1
ATOM 4140 N N . ASP A 1 490 ? -12.474 3.699 -10.589 1.00 76.81 49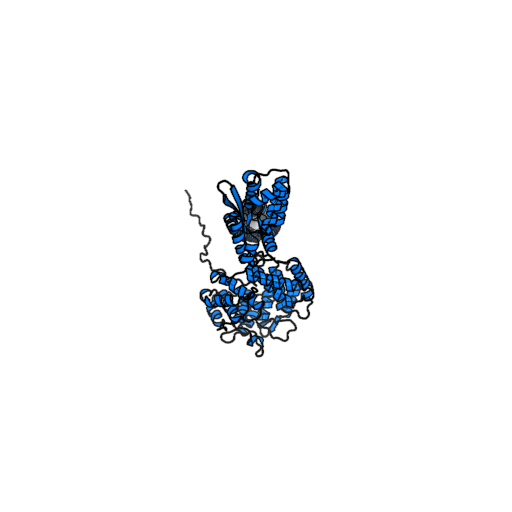0 ASP A N 1
ATOM 4141 C CA . ASP A 1 490 ? -12.675 4.073 -11.993 1.00 76.81 490 ASP A CA 1
ATOM 4142 C C . ASP A 1 490 ? -11.995 5.410 -12.317 1.00 76.81 490 ASP A C 1
ATOM 4144 O O . ASP A 1 490 ? -11.200 5.492 -13.256 1.00 76.81 490 ASP A O 1
ATOM 4148 N N . ILE A 1 491 ? -12.193 6.434 -11.477 1.00 77.44 491 ILE A N 1
ATOM 4149 C CA . ILE A 1 491 ? -11.548 7.749 -11.639 1.00 77.44 491 ILE A CA 1
ATOM 4150 C C . ILE A 1 491 ? -10.019 7.611 -11.623 1.00 77.44 491 ILE A C 1
ATOM 4152 O O . ILE A 1 491 ? -9.312 8.189 -12.455 1.00 77.44 491 ILE A O 1
ATOM 4156 N N . LYS A 1 492 ? -9.480 6.812 -10.697 1.00 76.88 492 LYS A N 1
ATOM 4157 C CA . LYS A 1 492 ? -8.043 6.532 -10.602 1.00 76.88 492 LYS A CA 1
ATOM 4158 C C . LYS A 1 492 ? -7.508 5.875 -11.877 1.00 76.88 492 LYS A C 1
ATOM 4160 O O . LYS A 1 492 ? -6.431 6.249 -12.362 1.00 76.88 492 LYS A O 1
ATOM 4165 N N . ASN A 1 493 ? -8.252 4.922 -12.434 1.00 75.75 493 ASN A N 1
ATOM 4166 C CA . ASN A 1 493 ? -7.911 4.268 -13.693 1.00 75.75 493 ASN A CA 1
ATOM 4167 C C . ASN A 1 493 ? -7.967 5.237 -14.881 1.00 75.75 493 ASN A C 1
ATOM 4169 O O . ASN A 1 493 ? -7.066 5.213 -15.724 1.00 75.75 493 ASN A O 1
ATOM 4173 N N . ASP A 1 494 ? -8.948 6.133 -14.924 1.00 73.12 494 ASP A N 1
ATOM 4174 C CA . ASP A 1 494 ? -9.081 7.142 -15.976 1.00 73.12 494 ASP A CA 1
ATOM 4175 C C . ASP A 1 494 ? -7.917 8.136 -15.970 1.00 73.12 494 ASP A C 1
ATOM 4177 O O . ASP A 1 494 ? -7.260 8.327 -17.003 1.00 73.12 494 ASP A O 1
ATOM 4181 N N . ILE A 1 495 ? -7.572 8.692 -14.799 1.00 73.62 495 ILE A N 1
ATOM 4182 C CA . ILE A 1 495 ? -6.401 9.572 -14.636 1.00 73.62 495 ILE A CA 1
ATOM 4183 C C . ILE A 1 495 ? -5.137 8.858 -15.127 1.00 73.62 495 ILE A C 1
ATOM 4185 O O . ILE A 1 495 ? -4.297 9.438 -15.830 1.00 73.62 495 ILE A O 1
ATOM 4189 N N . TYR A 1 496 ? -4.991 7.576 -14.797 1.00 75.38 496 TYR A N 1
ATOM 4190 C CA . TYR A 1 496 ? -3.846 6.782 -15.214 1.00 75.38 496 TYR A CA 1
ATOM 4191 C C . TYR A 1 496 ? -3.786 6.553 -16.731 1.00 75.38 496 TYR A C 1
ATOM 4193 O O . TYR A 1 496 ? -2.739 6.792 -17.350 1.00 75.38 496 TYR A O 1
ATOM 4201 N N . ASN A 1 497 ? -4.884 6.098 -17.331 1.00 75.50 497 ASN A N 1
ATOM 4202 C CA . ASN A 1 497 ? -4.971 5.800 -18.758 1.00 75.50 497 ASN A CA 1
ATOM 4203 C C . ASN A 1 497 ? -4.711 7.051 -19.600 1.00 75.50 497 ASN A C 1
ATOM 4205 O O . ASN A 1 497 ? -3.939 7.004 -20.563 1.00 75.50 497 ASN A O 1
ATOM 4209 N N . LEU A 1 498 ? -5.260 8.191 -19.185 1.00 71.12 498 LEU A N 1
ATOM 4210 C CA . LEU A 1 498 ? -5.016 9.470 -19.842 1.00 71.12 498 LEU A CA 1
ATOM 4211 C C . LEU A 1 498 ? -3.566 9.922 -19.664 1.00 71.12 498 LEU A C 1
ATOM 4213 O O . LEU A 1 498 ? -2.908 10.260 -20.647 1.00 71.12 498 LEU A O 1
ATOM 4217 N N . THR A 1 499 ? -2.994 9.804 -18.462 1.00 72.69 499 THR A N 1
ATOM 4218 C CA . THR A 1 499 ? -1.562 10.076 -18.236 1.00 72.69 499 THR A CA 1
ATOM 4219 C C . THR A 1 499 ? -0.665 9.242 -19.162 1.00 72.69 499 THR A C 1
ATOM 4221 O O . THR A 1 499 ? 0.340 9.741 -19.679 1.00 72.69 499 THR A O 1
ATOM 4224 N N . LEU A 1 500 ? -0.994 7.965 -19.390 1.00 74.94 500 LEU A N 1
ATOM 4225 C CA . LEU A 1 500 ? -0.259 7.105 -20.323 1.00 74.94 500 LEU A CA 1
ATOM 4226 C C . LEU A 1 500 ? -0.421 7.535 -21.781 1.00 74.94 500 LEU A C 1
ATOM 4228 O O . LEU A 1 500 ? 0.580 7.586 -22.501 1.00 74.94 500 LEU A O 1
ATOM 4232 N N . LYS A 1 501 ? -1.657 7.821 -22.210 1.00 74.12 501 LYS A N 1
ATOM 4233 C CA . LYS A 1 501 ? -1.966 8.296 -23.564 1.00 74.12 501 LYS A CA 1
ATOM 4234 C C . LYS A 1 501 ? -1.152 9.552 -23.872 1.00 74.12 501 LYS A C 1
ATOM 4236 O O . LYS A 1 501 ? -0.430 9.596 -24.866 1.00 74.12 501 LYS A O 1
ATOM 4241 N N . LEU A 1 502 ? -1.155 10.513 -22.951 1.00 70.62 502 LEU A N 1
ATOM 4242 C CA . LEU A 1 502 ? -0.435 11.775 -23.095 1.00 70.62 502 LEU A CA 1
ATOM 4243 C C . LEU A 1 502 ? 1.084 11.604 -23.151 1.00 70.62 502 LEU A C 1
ATOM 4245 O O . LEU A 1 502 ? 1.743 12.253 -23.954 1.00 70.62 502 LEU A O 1
ATOM 4249 N N . LYS A 1 503 ? 1.670 10.681 -22.382 1.00 73.19 503 LYS A N 1
ATOM 4250 C CA . LYS A 1 503 ? 3.119 10.407 -22.474 1.00 73.19 503 LYS A CA 1
ATOM 4251 C C . LYS A 1 503 ? 3.561 9.890 -23.843 1.00 73.19 503 LYS A C 1
ATOM 4253 O O . LYS A 1 503 ? 4.731 10.028 -24.188 1.00 73.19 503 LYS A O 1
ATOM 4258 N N . ARG A 1 504 ? 2.660 9.262 -24.601 1.00 77.38 504 ARG A N 1
ATOM 4259 C CA . ARG A 1 504 ? 2.957 8.679 -25.919 1.00 77.38 504 ARG A CA 1
ATOM 4260 C C . ARG A 1 504 ? 2.624 9.611 -27.076 1.00 77.38 504 ARG A C 1
ATOM 4262 O O . ARG A 1 504 ? 3.226 9.471 -28.138 1.00 77.38 504 ARG A O 1
ATOM 4269 N N . ILE A 1 505 ? 1.721 10.565 -26.861 1.00 80.50 505 ILE A N 1
ATOM 4270 C CA . ILE A 1 505 ? 1.164 11.397 -27.928 1.00 80.50 505 ILE A CA 1
ATOM 4271 C C . ILE A 1 505 ? 2.247 12.178 -28.680 1.00 80.50 505 ILE A C 1
ATOM 4273 O O . ILE A 1 505 ? 2.189 12.281 -29.897 1.00 80.50 505 ILE A O 1
ATOM 4277 N N . GLY A 1 506 ? 3.291 12.645 -27.985 1.00 79.69 506 GLY A N 1
ATOM 4278 C CA . GLY A 1 506 ? 4.371 13.397 -28.620 1.00 79.69 506 GLY A CA 1
ATOM 4279 C C . GLY A 1 506 ? 5.174 12.576 -29.638 1.00 79.69 506 GLY A C 1
ATOM 4280 O O . GLY A 1 506 ? 5.485 13.067 -30.720 1.00 79.69 506 GLY A O 1
ATOM 4281 N N . TYR A 1 507 ? 5.469 11.312 -29.322 1.00 82.56 507 TYR A N 1
ATOM 4282 C CA . TYR A 1 507 ? 6.134 10.402 -30.261 1.00 82.56 507 TYR A CA 1
ATOM 4283 C C . TYR A 1 507 ? 5.211 10.034 -31.422 1.00 82.56 507 TYR A C 1
ATOM 4285 O O . TYR A 1 507 ? 5.623 10.113 -32.572 1.00 82.56 507 TYR A O 1
ATOM 4293 N N . GLN A 1 508 ? 3.945 9.727 -31.129 1.00 82.94 508 GLN A N 1
ATOM 4294 C CA . GLN A 1 508 ? 2.959 9.368 -32.151 1.00 82.94 508 GLN A CA 1
ATOM 4295 C C . GLN A 1 508 ? 2.735 10.495 -33.164 1.00 82.94 508 GLN A C 1
ATOM 4297 O O . GLN A 1 508 ? 2.732 10.234 -34.360 1.00 82.94 508 GLN A O 1
ATOM 4302 N N . ILE A 1 509 ? 2.621 11.746 -32.702 1.00 85.19 509 ILE A N 1
ATOM 4303 C CA . ILE A 1 509 ? 2.493 12.916 -33.582 1.00 85.19 509 ILE A CA 1
ATOM 4304 C C . ILE A 1 509 ? 3.724 13.052 -34.480 1.00 85.19 509 ILE A C 1
ATOM 4306 O O . ILE A 1 509 ? 3.584 13.281 -35.678 1.00 85.19 509 ILE A O 1
ATOM 4310 N N . ARG A 1 510 ? 4.933 12.909 -33.920 1.00 85.81 510 ARG A N 1
ATOM 4311 C CA . ARG A 1 510 ? 6.172 12.990 -34.706 1.00 85.81 510 ARG A CA 1
ATOM 4312 C C . ARG A 1 510 ? 6.216 11.920 -35.788 1.00 85.81 510 ARG A C 1
ATOM 4314 O O . ARG A 1 510 ? 6.430 12.266 -36.944 1.00 85.81 510 ARG A O 1
ATOM 4321 N N . ASP A 1 511 ? 5.998 10.663 -35.421 1.00 86.38 511 ASP A N 1
ATOM 4322 C CA . ASP A 1 511 ? 6.079 9.538 -36.354 1.00 86.38 511 ASP A CA 1
ATOM 4323 C C . ASP A 1 511 ? 5.012 9.648 -37.451 1.00 86.38 511 ASP A C 1
ATOM 4325 O O . ASP A 1 511 ? 5.319 9.491 -38.632 1.00 86.38 511 ASP A O 1
ATOM 4329 N N . GLU A 1 512 ? 3.776 9.997 -37.080 1.00 88.56 512 GLU A N 1
ATOM 4330 C CA . GLU A 1 512 ? 2.670 10.164 -38.022 1.00 88.56 512 GLU A CA 1
ATOM 4331 C C . GLU A 1 512 ? 2.951 11.296 -39.024 1.00 88.56 512 GLU A C 1
ATOM 4333 O O . GLU A 1 512 ? 2.887 11.078 -40.233 1.00 88.56 512 GLU A O 1
ATOM 4338 N N . ILE A 1 513 ? 3.339 12.489 -38.565 1.00 90.06 513 ILE A N 1
ATOM 4339 C CA . ILE A 1 513 ? 3.594 13.623 -39.469 1.00 90.06 513 ILE A CA 1
ATOM 4340 C C . ILE A 1 513 ? 4.833 13.400 -40.336 1.00 90.06 513 ILE A C 1
ATOM 4342 O O . ILE A 1 513 ? 4.801 13.688 -41.533 1.00 90.06 513 ILE A O 1
ATOM 4346 N N . VAL A 1 514 ? 5.908 12.839 -39.776 1.00 85.38 514 VAL A N 1
ATOM 4347 C CA . VAL A 1 514 ? 7.100 12.490 -40.562 1.00 85.38 514 VAL A CA 1
ATOM 4348 C C . VAL A 1 514 ? 6.759 11.454 -41.634 1.00 85.38 514 VAL A C 1
ATOM 4350 O O . VAL A 1 514 ? 7.261 11.571 -42.748 1.00 85.38 514 VAL A O 1
ATOM 4353 N N . SER A 1 515 ? 5.868 10.496 -41.356 1.00 87.69 515 SER A N 1
ATOM 4354 C CA . SER A 1 515 ? 5.444 9.513 -42.359 1.00 87.69 515 SER A CA 1
ATOM 4355 C C . SER A 1 515 ? 4.749 10.155 -43.568 1.00 87.69 515 SER A C 1
ATOM 4357 O O . SER A 1 515 ? 5.086 9.812 -44.700 1.00 87.69 515 SER A O 1
ATOM 4359 N N . TYR A 1 516 ? 3.881 11.154 -43.360 1.00 87.81 516 TYR A N 1
ATOM 4360 C CA . TYR A 1 516 ? 3.253 11.897 -44.462 1.00 87.81 516 TYR A CA 1
ATOM 4361 C C . TYR A 1 516 ? 4.269 12.715 -45.265 1.00 87.81 516 TYR A C 1
ATOM 4363 O O . TYR A 1 516 ? 4.205 12.763 -46.493 1.00 87.81 516 TYR A O 1
ATOM 4371 N N . LEU A 1 517 ? 5.264 13.300 -44.592 1.00 85.31 517 LEU A N 1
ATOM 4372 C CA . LEU A 1 517 ? 6.350 14.016 -45.264 1.00 85.31 517 LEU A CA 1
ATOM 4373 C C . LEU A 1 517 ? 7.240 13.093 -46.108 1.00 85.31 517 LEU A C 1
ATOM 4375 O O . LEU A 1 517 ? 7.764 13.535 -47.131 1.00 85.31 517 LEU A O 1
ATOM 4379 N N . LEU A 1 518 ? 7.410 11.824 -45.719 1.00 85.62 518 LEU A N 1
ATOM 4380 C CA . LEU A 1 518 ? 8.168 10.839 -46.502 1.00 85.62 518 LEU A CA 1
ATOM 4381 C C . LEU A 1 518 ? 7.475 10.487 -47.823 1.00 85.62 518 LEU A C 1
ATOM 4383 O O . LEU A 1 518 ? 8.160 10.298 -48.825 1.00 85.62 518 LEU A O 1
ATOM 4387 N N . ILE A 1 519 ? 6.141 10.447 -47.838 1.00 87.31 519 ILE A N 1
ATOM 4388 C CA . ILE A 1 519 ? 5.340 10.182 -49.045 1.00 87.31 519 ILE A CA 1
ATOM 4389 C C . ILE A 1 519 ? 4.939 11.461 -49.804 1.00 87.31 519 ILE A C 1
ATOM 4391 O O . ILE A 1 519 ? 4.126 11.397 -50.716 1.00 87.31 519 ILE A O 1
ATOM 4395 N N . ASN A 1 520 ? 5.535 12.613 -49.462 1.00 81.56 520 ASN A N 1
ATOM 4396 C CA . ASN A 1 520 ? 5.292 13.935 -50.066 1.00 81.56 520 ASN A CA 1
ATOM 4397 C C . ASN A 1 520 ? 3.845 14.473 -49.947 1.00 81.56 520 ASN A C 1
ATOM 4399 O O . ASN A 1 520 ? 3.464 15.385 -50.681 1.00 81.56 520 ASN A O 1
ATOM 4403 N N . GLU A 1 521 ? 3.068 13.997 -48.973 1.00 88.44 521 GLU A N 1
ATOM 4404 C CA . GLU A 1 521 ? 1.704 14.468 -48.672 1.00 88.44 521 GLU A CA 1
ATOM 4405 C C . GLU A 1 521 ? 1.732 15.707 -47.749 1.00 88.44 521 GLU A C 1
ATOM 4407 O O . GLU A 1 521 ? 1.325 15.667 -46.586 1.00 88.44 521 GLU A O 1
ATOM 4412 N N . ILE A 1 522 ? 2.287 16.820 -48.246 1.00 86.56 522 ILE A N 1
ATOM 4413 C CA . ILE A 1 522 ? 2.606 18.022 -47.445 1.00 86.56 522 ILE A CA 1
ATOM 4414 C C . ILE A 1 522 ? 1.344 18.721 -46.914 1.00 86.56 522 ILE A C 1
ATOM 4416 O O . ILE A 1 522 ? 1.267 19.050 -45.727 1.00 86.56 522 ILE A O 1
ATOM 4420 N N . ASP A 1 523 ? 0.344 18.927 -47.772 1.00 85.88 523 ASP A N 1
ATOM 4421 C CA . ASP A 1 523 ? -0.889 19.636 -47.413 1.00 85.88 523 ASP A CA 1
ATOM 4422 C C . ASP A 1 523 ? -1.697 18.846 -46.372 1.00 85.88 523 ASP A C 1
ATOM 4424 O O . ASP A 1 523 ? -2.145 19.398 -45.361 1.00 85.88 523 ASP A O 1
ATOM 4428 N N . TYR A 1 524 ? -1.762 17.522 -46.541 1.00 87.12 524 TYR A N 1
ATOM 4429 C CA . TYR A 1 524 ? -2.372 16.622 -45.567 1.00 87.12 524 TYR A CA 1
ATOM 4430 C C . TYR A 1 524 ? -1.610 16.617 -44.233 1.00 87.12 524 TYR A C 1
ATOM 4432 O O . TYR A 1 524 ? -2.226 16.718 -43.171 1.00 87.12 524 TYR A O 1
ATOM 4440 N N . ALA A 1 525 ? -0.271 16.569 -44.257 1.00 87.31 525 ALA A N 1
ATOM 4441 C CA . ALA A 1 525 ? 0.551 16.641 -43.047 1.00 87.31 525 ALA A CA 1
ATOM 4442 C C . ALA A 1 525 ? 0.278 17.925 -42.239 1.00 87.31 525 ALA A C 1
ATOM 4444 O O . ALA A 1 525 ? 0.187 17.884 -41.009 1.00 87.31 525 ALA A O 1
ATOM 4445 N N . LYS A 1 526 ? 0.085 19.059 -42.921 1.00 88.44 526 LYS A N 1
ATOM 4446 C CA . LYS A 1 526 ? -0.204 20.363 -42.307 1.00 88.44 526 LYS A CA 1
ATOM 4447 C C . LYS A 1 526 ? -1.569 20.396 -41.618 1.00 88.44 526 LYS A C 1
ATOM 4449 O O . LYS A 1 526 ? -1.662 20.813 -40.458 1.00 88.44 526 LYS A O 1
ATOM 4454 N N . GLU A 1 527 ? -2.621 19.930 -42.290 1.00 89.62 527 GLU A N 1
ATOM 4455 C CA . GLU A 1 527 ? -3.958 19.839 -41.690 1.00 89.62 527 GLU A CA 1
ATOM 4456 C C . GLU A 1 527 ? -3.990 18.840 -40.531 1.00 89.62 527 GLU A C 1
ATOM 4458 O O . GLU A 1 527 ? -4.546 19.120 -39.461 1.00 89.62 527 GLU A O 1
ATOM 4463 N N . ARG A 1 528 ? -3.329 17.694 -40.714 1.00 89.62 528 ARG A N 1
ATOM 4464 C CA . ARG A 1 528 ? -3.282 16.625 -39.724 1.00 89.62 528 ARG A CA 1
ATOM 4465 C C . ARG A 1 528 ? -2.540 17.043 -38.458 1.00 89.62 528 ARG A C 1
ATOM 4467 O O . ARG A 1 528 ? -3.044 16.785 -37.365 1.00 89.62 528 ARG A O 1
ATOM 4474 N N . LEU A 1 529 ? -1.413 17.750 -38.580 1.00 89.94 529 LEU A N 1
ATOM 4475 C CA . LEU A 1 529 ? -0.675 18.296 -37.435 1.00 89.94 529 LEU A CA 1
ATOM 4476 C C . LEU A 1 529 ? -1.563 19.233 -36.606 1.00 89.94 529 LEU A C 1
ATOM 4478 O O . LEU A 1 529 ? -1.681 19.064 -35.391 1.00 89.94 529 LEU A O 1
ATOM 4482 N N . LYS A 1 530 ? -2.255 20.170 -37.268 1.00 88.56 530 LYS A N 1
ATOM 4483 C CA . LYS A 1 530 ? -3.168 21.116 -36.607 1.00 88.56 530 LYS A CA 1
ATOM 4484 C C . LYS A 1 530 ? -4.294 20.393 -35.862 1.00 88.56 530 LYS A C 1
ATOM 4486 O O . LYS A 1 530 ? -4.623 20.770 -34.736 1.00 88.56 530 LYS A O 1
ATOM 4491 N N . PHE A 1 531 ? -4.876 19.362 -36.476 1.00 89.12 531 PHE A N 1
ATOM 4492 C CA . PHE A 1 531 ? -5.936 18.565 -35.864 1.00 89.12 531 PHE A CA 1
ATOM 4493 C C . PHE A 1 531 ? -5.447 17.796 -34.630 1.00 89.12 531 PHE A C 1
ATOM 4495 O O . PHE A 1 531 ? -6.050 17.922 -33.563 1.00 89.12 531 PHE A O 1
ATOM 4502 N N . ILE A 1 532 ? -4.351 17.034 -34.743 1.00 86.19 532 ILE A N 1
ATOM 4503 C CA . ILE A 1 532 ? -3.896 16.168 -33.645 1.00 86.19 532 ILE A CA 1
ATOM 4504 C C . ILE A 1 532 ? -3.406 17.000 -32.455 1.00 86.19 532 ILE A C 1
ATOM 4506 O O . ILE A 1 532 ? -3.748 16.675 -31.318 1.00 86.19 532 ILE A O 1
ATOM 4510 N N . ILE A 1 533 ? -2.676 18.099 -32.689 1.00 85.69 533 ILE A N 1
ATOM 4511 C CA . ILE A 1 533 ? -2.238 19.000 -31.610 1.00 85.69 533 ILE A CA 1
ATOM 4512 C C . ILE A 1 533 ? -3.450 19.583 -30.874 1.00 85.69 533 ILE A C 1
ATOM 4514 O O . ILE A 1 533 ? -3.501 19.533 -29.646 1.00 85.69 533 ILE A O 1
ATOM 4518 N N . ARG A 1 534 ? -4.461 20.082 -31.603 1.00 86.62 534 ARG A N 1
ATOM 4519 C CA . ARG A 1 534 ? -5.680 20.628 -30.987 1.00 86.62 534 ARG A CA 1
ATOM 4520 C C . ARG A 1 534 ? -6.434 19.569 -30.182 1.00 86.62 534 ARG A C 1
ATOM 4522 O O . ARG A 1 534 ? -6.837 19.851 -29.058 1.00 86.62 534 ARG A O 1
ATOM 4529 N N . SER A 1 535 ? -6.600 18.367 -30.734 1.00 84.38 535 SER A N 1
ATOM 4530 C CA . SER A 1 535 ? -7.273 17.258 -30.050 1.00 84.38 535 SER A CA 1
ATOM 4531 C C . SER A 1 535 ? -6.540 16.861 -28.767 1.00 84.38 535 SER A C 1
ATOM 4533 O O . SER A 1 535 ? -7.172 16.698 -27.729 1.00 84.38 535 SER A O 1
ATOM 4535 N N . ALA A 1 536 ? -5.209 16.757 -28.819 1.00 80.69 536 ALA A N 1
ATOM 4536 C CA . ALA A 1 536 ? -4.373 16.421 -27.669 1.00 80.69 536 ALA A CA 1
ATOM 4537 C C . ALA A 1 536 ? -4.494 17.453 -26.538 1.00 80.69 536 ALA A C 1
ATOM 4539 O O . ALA A 1 536 ? -4.583 17.081 -25.369 1.00 80.69 536 ALA A O 1
ATOM 4540 N N . VAL A 1 537 ? -4.510 18.744 -26.885 1.00 83.19 537 VAL A N 1
ATOM 4541 C CA . VAL A 1 537 ? -4.679 19.834 -25.915 1.00 83.19 537 VAL A CA 1
ATOM 4542 C C . VAL A 1 537 ? -6.087 19.825 -25.323 1.00 83.19 537 VAL A C 1
ATOM 4544 O O . VAL A 1 537 ? -6.212 19.883 -24.106 1.00 83.19 537 VAL A O 1
ATOM 4547 N N . MET A 1 538 ? -7.132 19.686 -26.147 1.00 83.75 538 MET A N 1
ATOM 4548 C CA . MET A 1 538 ? -8.520 19.653 -25.666 1.00 83.75 538 MET A CA 1
ATOM 4549 C C . MET A 1 538 ? -8.782 18.485 -24.711 1.00 83.75 538 MET A C 1
ATOM 4551 O O . MET A 1 538 ? -9.388 18.685 -23.665 1.00 83.75 538 MET A O 1
ATOM 4555 N N . GLU A 1 539 ? -8.311 17.279 -25.036 1.00 76.38 539 GLU A N 1
ATOM 4556 C CA . GLU A 1 539 ? -8.452 16.122 -24.142 1.00 76.38 539 GLU A CA 1
ATOM 4557 C C . GLU A 1 539 ? -7.713 16.327 -22.811 1.00 76.38 539 GLU A C 1
ATOM 4559 O O . GLU A 1 539 ? -8.223 15.965 -21.750 1.00 76.38 539 GLU A O 1
ATOM 4564 N N . ALA A 1 540 ? -6.510 16.907 -22.861 1.00 76.50 540 ALA A N 1
ATOM 4565 C CA . ALA A 1 540 ? -5.724 17.191 -21.670 1.00 76.50 540 ALA A CA 1
ATOM 4566 C C . ALA A 1 540 ? -6.375 18.280 -20.800 1.00 76.50 540 ALA A C 1
ATOM 4568 O O . ALA A 1 540 ? -6.415 18.142 -19.582 1.00 76.50 540 ALA A O 1
ATOM 4569 N N . ASP A 1 541 ? -6.903 19.342 -21.409 1.00 82.56 541 ASP A N 1
ATOM 4570 C CA . ASP A 1 541 ? -7.587 20.423 -20.697 1.00 82.56 541 ASP A CA 1
ATOM 4571 C C . ASP A 1 541 ? -8.907 19.935 -20.073 1.00 82.56 541 ASP A C 1
ATOM 4573 O O . ASP A 1 541 ? -9.150 20.215 -18.903 1.00 82.56 541 ASP A O 1
ATOM 4577 N N . PHE A 1 542 ? -9.690 19.116 -20.787 1.00 80.06 542 PHE A N 1
ATOM 4578 C CA . PHE A 1 542 ? -10.932 18.525 -20.270 1.00 80.06 542 PHE A CA 1
ATOM 4579 C C . PHE A 1 542 ? -10.707 17.680 -19.009 1.00 80.06 542 PHE A C 1
ATOM 4581 O O . PHE A 1 542 ? -11.438 17.810 -18.028 1.00 80.06 542 PHE A O 1
ATOM 4588 N N . LEU A 1 543 ? -9.686 16.812 -18.995 1.00 74.12 543 LEU A N 1
ATOM 4589 C CA . LEU A 1 543 ? -9.398 16.027 -17.792 1.00 74.12 543 LEU A CA 1
ATOM 4590 C C . LEU A 1 543 ? -8.890 16.910 -16.647 1.00 74.12 543 LEU A C 1
ATOM 4592 O O . LEU A 1 543 ? -9.249 16.668 -15.497 1.00 74.12 543 LEU A O 1
ATOM 4596 N N . ASN A 1 544 ? -8.071 17.921 -16.948 1.00 81.12 544 ASN A N 1
ATOM 4597 C CA . ASN A 1 544 ? -7.589 18.844 -15.925 1.00 81.12 544 ASN A CA 1
ATOM 4598 C C . ASN A 1 544 ? -8.752 19.590 -15.261 1.00 81.12 544 ASN A C 1
ATOM 4600 O O . ASN A 1 544 ? -8.811 19.658 -14.039 1.00 81.12 544 ASN A O 1
ATOM 4604 N N . GLU A 1 545 ? -9.707 20.063 -16.059 1.00 80.12 545 GLU A N 1
ATOM 4605 C CA . GLU A 1 545 ? -10.921 20.718 -15.572 1.00 80.12 545 GLU A CA 1
ATOM 4606 C C . GLU A 1 545 ? -11.786 19.774 -14.722 1.00 80.12 545 GLU A C 1
ATOM 4608 O O . GLU A 1 545 ? -12.273 20.173 -13.666 1.00 80.12 545 GLU A O 1
ATOM 4613 N N . ASN A 1 546 ? -11.911 18.497 -15.103 1.00 73.56 546 ASN A N 1
ATOM 4614 C CA . ASN A 1 546 ? -12.632 17.510 -14.291 1.00 73.56 546 ASN A CA 1
ATOM 4615 C C . ASN A 1 546 ? -11.941 17.202 -12.953 1.00 73.56 546 ASN A C 1
ATOM 4617 O O . ASN A 1 546 ? -12.624 17.016 -11.947 1.00 73.56 546 ASN A O 1
ATOM 4621 N N . ILE A 1 547 ? -10.605 17.162 -12.930 1.00 71.50 547 ILE A N 1
ATOM 4622 C CA . ILE A 1 547 ? -9.817 16.985 -11.700 1.00 71.50 547 ILE A CA 1
ATOM 4623 C C . ILE A 1 547 ? -9.950 18.196 -10.772 1.00 71.50 547 ILE A C 1
ATOM 4625 O O . ILE A 1 547 ? -10.005 18.029 -9.553 1.00 71.50 547 ILE A O 1
ATOM 4629 N N . GLU A 1 548 ? -9.990 19.404 -11.332 1.00 71.06 548 GLU A N 1
ATOM 4630 C CA . GLU A 1 548 ? -10.095 20.643 -10.559 1.00 71.06 548 GLU A CA 1
ATOM 4631 C C . GLU A 1 548 ? -11.523 20.897 -10.050 1.00 71.06 548 GLU A C 1
ATOM 4633 O O . GLU A 1 548 ? -11.686 21.290 -8.894 1.00 71.06 548 GLU A O 1
ATOM 4638 N N . ASN A 1 549 ? -12.545 20.623 -10.868 1.00 68.25 549 ASN A N 1
ATOM 4639 C CA . ASN A 1 549 ? -13.921 21.060 -10.613 1.00 68.25 549 ASN A CA 1
ATOM 4640 C C . ASN A 1 549 ? -14.923 19.894 -10.528 1.00 68.25 549 ASN A C 1
ATOM 4642 O O . ASN A 1 549 ? -15.579 19.716 -9.503 1.00 68.25 549 ASN A O 1
ATOM 4646 N N . SER A 1 550 ? -15.033 19.074 -11.576 1.00 58.69 550 SER A N 1
ATOM 4647 C CA . SER A 1 550 ? -16.185 18.173 -11.757 1.00 58.69 550 SER A CA 1
ATOM 4648 C C . SER A 1 550 ? -16.219 16.968 -10.815 1.00 58.69 550 SER A C 1
ATOM 4650 O O . SER A 1 550 ? -17.299 16.542 -10.409 1.00 58.69 550 SER A O 1
ATOM 4652 N N . PHE A 1 551 ? -15.077 16.379 -10.440 1.00 64.00 551 PHE A N 1
ATOM 4653 C CA . PHE A 1 551 ? -15.133 15.191 -9.582 1.00 64.00 551 PHE A CA 1
ATOM 4654 C C . PHE A 1 551 ? -15.606 15.513 -8.157 1.00 64.00 551 PHE A C 1
ATOM 4656 O O . PHE A 1 551 ? -16.295 14.690 -7.556 1.00 64.00 551 PHE A O 1
ATOM 4663 N N . ASN A 1 552 ? -15.316 16.715 -7.644 1.00 60.38 552 ASN A N 1
ATOM 4664 C CA . ASN A 1 552 ? -15.806 17.161 -6.335 1.00 60.38 552 ASN A CA 1
ATOM 4665 C C . ASN A 1 552 ? -17.336 17.330 -6.311 1.00 60.38 552 ASN A C 1
ATOM 4667 O O . ASN A 1 552 ? -17.943 17.258 -5.248 1.00 60.38 552 ASN A O 1
ATOM 4671 N N . GLU A 1 553 ? -17.970 17.533 -7.471 1.00 63.28 553 GLU A N 1
ATOM 4672 C CA . GLU A 1 553 ? -19.433 17.570 -7.592 1.00 63.28 553 GLU A CA 1
ATOM 4673 C C . GLU A 1 553 ? -20.048 16.160 -7.656 1.00 63.28 553 GLU A C 1
ATOM 4675 O O . GLU A 1 553 ? -21.194 15.958 -7.254 1.00 63.28 553 GLU A O 1
ATOM 4680 N N . ILE A 1 554 ? -19.283 15.170 -8.134 1.00 69.31 554 ILE A N 1
ATOM 4681 C CA . ILE A 1 554 ? -19.719 13.772 -8.287 1.00 69.31 554 ILE A CA 1
ATOM 4682 C C . ILE A 1 554 ? -19.581 12.987 -6.973 1.00 69.31 554 ILE A C 1
ATOM 4684 O O . ILE A 1 554 ? -20.429 12.139 -6.679 1.00 69.31 554 ILE A O 1
ATOM 4688 N N . LEU A 1 555 ? -18.533 13.254 -6.187 1.00 81.25 555 LEU A N 1
ATOM 4689 C CA . LEU A 1 555 ? -18.255 12.572 -4.921 1.00 81.25 555 LEU A CA 1
ATOM 4690 C C . LEU A 1 555 ? -18.537 13.509 -3.741 1.00 81.25 555 LEU A C 1
ATOM 4692 O O . LEU A 1 555 ? -17.769 14.424 -3.457 1.00 81.25 555 LEU A O 1
ATOM 4696 N N . TYR A 1 556 ? -19.651 13.281 -3.045 1.00 85.06 556 TYR A N 1
ATOM 4697 C CA . TYR A 1 556 ? -20.098 14.148 -1.956 1.00 85.06 556 TYR A CA 1
ATOM 4698 C C . TYR A 1 556 ? -19.309 13.912 -0.669 1.00 85.06 556 TYR A C 1
ATOM 4700 O O . TYR A 1 556 ? -18.915 14.865 0.004 1.00 85.06 556 TYR A O 1
ATOM 4708 N N . TYR A 1 557 ? -19.051 12.649 -0.330 1.00 88.25 557 TYR A N 1
ATOM 4709 C CA . TYR A 1 557 ? -18.395 12.280 0.919 1.00 88.25 557 TYR A CA 1
ATOM 4710 C C . TYR A 1 557 ? -16.881 12.140 0.785 1.00 88.25 557 TYR A C 1
ATOM 4712 O O . TYR A 1 557 ? -16.197 12.278 1.795 1.00 88.25 557 TYR A O 1
ATOM 4720 N N . MET A 1 558 ? -16.340 11.877 -0.407 1.00 87.12 558 MET A N 1
ATOM 4721 C CA . MET A 1 558 ? -14.904 11.620 -0.584 1.00 87.12 558 MET A CA 1
ATOM 4722 C C . MET A 1 558 ? -14.099 12.900 -0.827 1.00 87.12 558 MET A C 1
ATOM 4724 O O . MET A 1 558 ? -14.411 13.692 -1.717 1.00 87.12 558 MET A O 1
ATOM 4728 N N . ASN A 1 559 ? -12.989 13.058 -0.103 1.00 85.44 559 ASN A N 1
ATOM 4729 C CA . ASN A 1 559 ? -12.034 14.133 -0.358 1.00 85.44 559 ASN A CA 1
ATOM 4730 C C . ASN A 1 559 ? -11.040 13.709 -1.446 1.00 85.44 559 ASN A C 1
ATOM 4732 O O . ASN A 1 559 ? -10.003 13.100 -1.176 1.00 85.44 559 ASN A O 1
ATOM 4736 N N . ILE A 1 560 ? -11.349 14.053 -2.692 1.00 79.81 560 ILE A N 1
ATOM 4737 C CA . ILE A 1 560 ? -10.583 13.632 -3.873 1.00 79.81 560 ILE A CA 1
ATOM 4738 C C . ILE A 1 560 ? -9.150 14.154 -3.855 1.00 79.81 560 ILE A C 1
ATOM 4740 O O . ILE A 1 560 ? -8.224 13.424 -4.208 1.00 79.81 560 ILE A O 1
ATOM 4744 N N . GLN A 1 561 ? -8.955 15.399 -3.417 1.00 78.62 561 GLN A N 1
ATOM 4745 C CA . GLN A 1 561 ? -7.630 16.020 -3.371 1.00 78.62 561 GLN A CA 1
ATOM 4746 C C . GLN A 1 561 ? -6.686 15.277 -2.425 1.00 78.62 561 GLN A C 1
ATOM 4748 O O . GLN A 1 561 ? -5.485 15.202 -2.686 1.00 78.62 561 GLN A O 1
ATOM 4753 N N . SER A 1 562 ? -7.232 14.707 -1.352 1.00 80.50 562 SER A N 1
ATOM 4754 C CA . SER A 1 562 ? -6.494 13.876 -0.404 1.00 80.50 562 SER A CA 1
ATOM 4755 C C . SER A 1 562 ? -6.326 12.440 -0.911 1.00 80.50 562 SER A C 1
ATOM 4757 O O . SER A 1 562 ? -5.204 11.941 -1.027 1.00 80.50 562 SER A O 1
ATOM 4759 N N . VAL A 1 563 ? -7.428 11.793 -1.304 1.00 81.69 563 VAL A N 1
ATOM 4760 C CA . VAL A 1 563 ? -7.448 10.372 -1.688 1.00 81.69 563 VAL A CA 1
ATOM 4761 C C . VAL A 1 563 ? -6.637 10.106 -2.958 1.00 81.69 563 VAL A C 1
ATOM 4763 O O . VAL A 1 563 ? -5.878 9.138 -3.007 1.00 81.69 563 VAL A O 1
ATOM 4766 N N . LEU A 1 564 ? -6.743 10.984 -3.961 1.00 77.69 564 LEU A N 1
ATOM 4767 C CA . LEU A 1 564 ? -6.044 10.881 -5.247 1.00 77.69 564 LEU A CA 1
ATOM 4768 C C . LEU A 1 564 ? -4.842 11.832 -5.345 1.00 77.69 564 LEU A C 1
ATOM 4770 O O . LEU A 1 564 ? -4.375 12.134 -6.445 1.00 77.69 564 LEU A O 1
ATOM 4774 N N . HIS A 1 565 ? -4.311 12.311 -4.213 1.00 78.62 565 HIS A N 1
ATOM 4775 C CA . HIS A 1 565 ? -3.225 13.297 -4.187 1.00 78.62 565 HIS A CA 1
ATOM 4776 C C . HIS A 1 565 ? -2.033 12.912 -5.080 1.00 78.62 565 HIS A C 1
ATOM 4778 O O . HIS A 1 565 ? -1.479 13.742 -5.808 1.00 78.62 565 HIS A O 1
ATOM 4784 N N . ALA A 1 566 ? -1.621 11.641 -5.037 1.00 74.31 566 ALA A N 1
ATOM 4785 C CA . ALA A 1 566 ? -0.462 11.153 -5.780 1.00 74.31 566 ALA A CA 1
ATOM 4786 C C . ALA A 1 566 ? -0.723 11.117 -7.295 1.00 74.31 566 ALA A C 1
ATOM 4788 O O . ALA A 1 566 ? 0.146 11.491 -8.090 1.00 74.31 566 ALA A O 1
ATOM 4789 N N . GLU A 1 567 ? -1.913 10.674 -7.690 1.00 76.38 567 GLU A N 1
ATOM 4790 C CA . GLU A 1 567 ? -2.397 10.609 -9.063 1.00 76.38 567 GLU A CA 1
ATOM 4791 C C . GLU A 1 567 ? -2.538 12.011 -9.655 1.00 76.38 567 GLU A C 1
ATOM 4793 O O . GLU A 1 567 ? -1.998 12.268 -10.731 1.00 76.38 567 GLU A O 1
ATOM 4798 N N . ILE A 1 568 ? -3.162 12.930 -8.915 1.00 79.25 568 ILE A N 1
ATOM 4799 C CA . ILE A 1 568 ? -3.333 14.335 -9.300 1.00 79.25 568 ILE A CA 1
ATOM 4800 C C . ILE A 1 568 ? -1.968 15.009 -9.447 1.00 79.25 568 ILE A C 1
ATOM 4802 O O . ILE A 1 568 ? -1.675 15.596 -10.482 1.00 79.25 568 ILE A O 1
ATOM 4806 N N . THR A 1 569 ? -1.066 14.842 -8.478 1.00 79.31 569 THR A N 1
ATOM 4807 C CA . THR A 1 569 ? 0.287 15.420 -8.553 1.00 79.31 569 THR A CA 1
ATOM 4808 C C . THR A 1 569 ? 1.059 14.906 -9.774 1.00 79.31 569 THR A C 1
ATOM 4810 O O . THR A 1 569 ? 1.749 15.664 -10.468 1.00 79.31 569 THR A O 1
ATOM 4813 N N . LEU A 1 570 ? 0.955 13.605 -10.071 1.00 76.88 570 LEU A N 1
ATOM 4814 C CA . LEU A 1 570 ? 1.571 13.013 -11.257 1.00 76.88 570 LEU A CA 1
ATOM 4815 C C . LEU A 1 570 ? 0.947 13.553 -12.548 1.00 76.88 570 LEU A C 1
ATOM 4817 O O . LEU A 1 570 ? 1.682 13.815 -13.509 1.00 76.88 570 LEU A O 1
ATOM 4821 N N . TRP A 1 571 ? -0.374 13.702 -12.570 1.00 81.19 571 TRP A N 1
ATOM 4822 C CA . TRP A 1 571 ? -1.117 14.294 -13.670 1.00 81.19 571 TRP A CA 1
ATOM 4823 C C . TRP A 1 571 ? -0.657 15.728 -13.924 1.00 81.19 571 TRP A C 1
ATOM 4825 O O . TRP A 1 571 ? -0.140 15.992 -15.004 1.00 81.19 571 TRP A O 1
ATOM 4835 N N . THR A 1 572 ? -0.699 16.614 -12.925 1.00 81.75 572 THR A N 1
ATOM 4836 C CA . THR A 1 572 ? -0.291 18.024 -13.044 1.00 81.75 572 THR A CA 1
ATOM 4837 C C . THR A 1 572 ? 1.142 18.151 -13.568 1.00 81.75 572 THR A C 1
ATOM 4839 O O . THR A 1 572 ? 1.449 18.961 -14.453 1.00 81.75 572 THR A O 1
ATOM 4842 N N . LYS A 1 573 ? 2.048 17.288 -13.092 1.00 82.62 573 LYS A N 1
ATOM 4843 C CA . LYS A 1 573 ? 3.421 17.227 -13.605 1.00 82.62 573 LYS A CA 1
ATOM 4844 C C . LYS A 1 573 ? 3.487 16.752 -15.059 1.00 82.62 573 LYS A C 1
ATOM 4846 O O . LYS A 1 573 ? 4.259 17.292 -15.844 1.00 82.62 573 LYS A O 1
ATOM 4851 N N . THR A 1 574 ? 2.726 15.725 -15.425 1.00 78.19 574 THR A N 1
ATOM 4852 C CA . THR A 1 574 ? 2.736 15.182 -16.792 1.00 78.19 574 THR A CA 1
ATOM 4853 C C . THR A 1 574 ? 2.105 16.166 -17.772 1.00 78.19 574 THR A C 1
ATOM 4855 O O . THR A 1 574 ? 2.666 16.411 -18.833 1.00 78.19 574 THR A O 1
ATOM 4858 N N . TYR A 1 575 ? 0.995 16.781 -17.385 1.00 82.81 575 TYR A N 1
ATOM 4859 C CA . TYR A 1 575 ? 0.268 17.796 -18.131 1.00 82.81 575 TYR A CA 1
ATOM 4860 C C . TYR A 1 575 ? 1.129 19.035 -18.420 1.00 82.81 575 TYR A C 1
ATOM 4862 O O . TYR A 1 575 ? 1.228 19.474 -19.567 1.00 82.81 575 TYR A O 1
ATOM 4870 N N . SER A 1 576 ? 1.843 19.554 -17.415 1.00 81.44 576 SER A N 1
ATOM 4871 C CA . SER A 1 576 ? 2.748 20.700 -17.606 1.00 81.44 576 SER A CA 1
ATOM 4872 C C . SER A 1 576 ? 3.923 20.392 -18.545 1.00 81.44 576 SER A C 1
ATOM 4874 O O . SER A 1 576 ? 4.304 21.239 -19.356 1.00 81.44 576 SER A O 1
ATOM 4876 N N . VAL A 1 577 ? 4.486 19.179 -18.479 1.00 82.56 577 VAL A N 1
ATOM 4877 C CA . VAL A 1 577 ? 5.525 18.721 -19.418 1.00 82.56 577 VAL A CA 1
ATOM 4878 C C . VAL A 1 577 ? 4.954 18.551 -20.823 1.00 82.56 577 VAL A C 1
ATOM 4880 O O . VAL A 1 577 ? 5.566 19.008 -21.787 1.00 82.56 577 VAL A O 1
ATOM 4883 N N . LEU A 1 578 ? 3.773 17.946 -20.940 1.00 80.75 578 LEU A N 1
ATOM 4884 C CA . LEU A 1 578 ? 3.100 17.726 -22.212 1.00 80.75 578 LEU A CA 1
ATOM 4885 C C . LEU A 1 578 ? 2.845 19.041 -22.945 1.00 80.75 578 LEU A C 1
ATOM 4887 O O . LEU A 1 578 ? 3.180 19.131 -24.120 1.00 80.75 578 LEU A O 1
ATOM 4891 N N . LYS A 1 579 ? 2.280 20.059 -22.281 1.00 80.62 579 LYS A N 1
ATOM 4892 C CA . LYS A 1 579 ? 1.993 21.349 -22.932 1.00 80.62 579 LYS A CA 1
ATOM 4893 C C . LYS A 1 579 ? 3.243 21.942 -23.580 1.00 80.62 579 LYS A C 1
ATOM 4895 O O . LYS A 1 579 ? 3.192 22.371 -24.728 1.00 80.62 579 LYS A O 1
ATOM 4900 N N . LYS A 1 580 ? 4.382 21.888 -22.883 1.00 84.25 580 LYS A N 1
ATOM 4901 C CA . LYS A 1 580 ? 5.673 22.329 -23.432 1.00 84.25 580 LYS A CA 1
ATOM 4902 C C . LYS A 1 580 ? 6.118 21.465 -24.613 1.00 84.25 580 LYS A C 1
ATOM 4904 O O . LYS A 1 580 ? 6.494 22.008 -25.645 1.00 84.25 580 LYS A O 1
ATOM 4909 N N . GLN A 1 581 ? 6.030 20.140 -24.481 1.00 83.31 581 GLN A N 1
ATOM 4910 C CA . GLN A 1 581 ? 6.407 19.209 -25.548 1.00 83.31 581 GLN A CA 1
ATOM 4911 C C . GLN A 1 581 ? 5.545 19.369 -26.803 1.00 83.31 581 GLN A C 1
ATOM 4913 O O . GLN A 1 581 ? 6.083 19.340 -27.901 1.00 83.31 581 GLN A O 1
ATOM 4918 N N . LEU A 1 582 ? 4.230 19.557 -26.670 1.00 84.50 582 LEU A N 1
ATOM 4919 C CA . LEU A 1 582 ? 3.329 19.749 -27.808 1.00 84.50 582 LEU A CA 1
ATOM 4920 C C . LEU A 1 582 ? 3.641 21.043 -28.564 1.00 84.50 582 LEU A C 1
ATOM 4922 O O . LEU A 1 582 ? 3.658 21.020 -29.789 1.00 84.50 582 LEU A O 1
ATOM 4926 N N . ILE A 1 583 ? 3.949 22.136 -27.856 1.00 84.81 583 ILE A N 1
ATOM 4927 C CA . ILE A 1 583 ? 4.376 23.404 -28.475 1.00 84.81 583 ILE A CA 1
ATOM 4928 C C . ILE A 1 583 ? 5.688 23.214 -29.249 1.00 84.81 583 ILE A C 1
ATOM 4930 O O . ILE A 1 583 ? 5.820 23.672 -30.382 1.00 84.81 583 ILE A O 1
ATOM 4934 N N . GLU A 1 584 ? 6.657 22.515 -28.656 1.00 86.31 584 GLU A N 1
ATOM 4935 C CA . GLU A 1 584 ? 7.944 22.238 -29.299 1.00 86.31 584 GLU A CA 1
ATOM 4936 C C . GLU A 1 584 ? 7.787 21.335 -30.533 1.00 86.31 584 GLU A C 1
ATOM 4938 O O . GLU A 1 584 ? 8.390 21.588 -31.574 1.00 86.31 584 GLU A O 1
ATOM 4943 N N . ILE A 1 585 ? 6.955 20.294 -30.432 1.00 86.62 585 ILE A N 1
ATOM 4944 C CA . ILE A 1 585 ? 6.645 19.374 -31.532 1.00 86.62 585 ILE A CA 1
ATOM 4945 C C . ILE A 1 585 ? 5.946 20.107 -32.673 1.00 86.62 585 ILE A C 1
ATOM 4947 O O . ILE A 1 585 ? 6.344 19.928 -33.820 1.00 86.62 585 ILE A O 1
ATOM 4951 N N . ASP A 1 586 ? 4.944 20.931 -32.366 1.00 88.12 586 ASP A N 1
ATOM 4952 C CA . ASP A 1 586 ? 4.230 21.739 -33.355 1.00 88.12 586 ASP A CA 1
ATOM 4953 C C . ASP A 1 586 ? 5.193 22.669 -34.105 1.00 88.12 586 ASP A C 1
ATOM 4955 O O . ASP A 1 586 ? 5.208 22.674 -35.333 1.00 88.12 586 ASP A O 1
ATOM 4959 N N . SER A 1 587 ? 6.066 23.378 -33.381 1.00 89.69 587 SER A N 1
ATOM 4960 C CA . SER A 1 587 ? 7.083 24.254 -33.976 1.00 89.69 587 SER A CA 1
ATOM 4961 C C . SER A 1 587 ? 8.072 23.488 -34.869 1.00 89.69 587 SER A C 1
ATOM 4963 O O . SER A 1 587 ? 8.280 23.852 -36.026 1.00 89.69 587 SER A O 1
ATOM 4965 N N . ASN A 1 588 ? 8.634 22.380 -34.372 1.00 89.56 588 ASN A N 1
ATOM 4966 C CA . ASN A 1 588 ? 9.602 21.568 -35.117 1.00 89.56 588 ASN A CA 1
ATOM 4967 C C . ASN A 1 588 ? 8.989 20.973 -36.394 1.00 89.56 588 ASN A C 1
ATOM 4969 O O . ASN A 1 588 ? 9.577 21.058 -37.470 1.00 89.56 588 ASN A O 1
ATOM 4973 N N . LEU A 1 589 ? 7.793 20.389 -36.289 1.00 88.69 589 LEU A N 1
ATOM 4974 C CA . LEU A 1 589 ? 7.131 19.763 -37.430 1.00 88.69 589 LEU A CA 1
ATOM 4975 C C . LEU A 1 589 ? 6.662 20.792 -38.459 1.00 88.69 589 LEU A C 1
ATOM 4977 O O . LEU A 1 589 ? 6.765 20.509 -39.648 1.00 88.69 589 LEU A O 1
ATOM 4981 N N . LYS A 1 590 ? 6.227 21.989 -38.042 1.00 91.56 590 LYS A N 1
ATOM 4982 C CA . LYS A 1 590 ? 5.967 23.104 -38.968 1.00 91.56 590 LYS A CA 1
ATOM 4983 C C . LYS A 1 590 ? 7.219 23.495 -39.747 1.00 91.56 590 LYS A C 1
ATOM 4985 O O . LYS A 1 590 ? 7.143 23.573 -40.967 1.00 91.56 590 LYS A O 1
ATOM 4990 N N . GLY A 1 591 ? 8.365 23.626 -39.073 1.00 88.69 591 GLY A N 1
ATOM 4991 C CA . GLY A 1 591 ? 9.645 23.882 -39.741 1.00 88.69 591 GLY A CA 1
ATOM 4992 C C . GLY A 1 591 ? 9.990 22.807 -40.778 1.00 88.69 591 GLY A C 1
ATOM 4993 O O . GLY A 1 591 ? 10.311 23.125 -41.917 1.00 88.69 591 GLY A O 1
ATOM 4994 N N . LYS A 1 592 ? 9.817 21.522 -40.439 1.00 88.44 592 LYS A N 1
ATOM 4995 C CA . LYS A 1 592 ? 10.034 20.418 -41.394 1.00 88.44 592 LYS A CA 1
ATOM 4996 C C . LYS A 1 592 ? 9.058 20.418 -42.572 1.00 88.44 592 LYS A C 1
ATOM 4998 O O . LYS A 1 592 ? 9.445 20.051 -43.679 1.00 88.44 592 LYS A O 1
ATOM 5003 N N . ILE A 1 593 ? 7.795 20.779 -42.341 1.00 89.62 593 ILE A N 1
ATOM 5004 C CA . ILE A 1 593 ? 6.791 20.929 -43.403 1.00 89.62 593 ILE A CA 1
ATOM 5005 C C . ILE A 1 593 ? 7.230 22.043 -44.364 1.00 89.62 593 ILE A C 1
ATOM 5007 O O . ILE A 1 593 ? 7.238 21.814 -45.569 1.00 89.62 593 ILE A O 1
ATOM 5011 N N . GLU A 1 594 ? 7.663 23.196 -43.846 1.00 89.94 594 GLU A N 1
ATOM 5012 C CA . GLU A 1 594 ? 8.155 24.328 -44.650 1.00 89.94 594 GLU A CA 1
ATOM 5013 C C . GLU A 1 594 ? 9.423 23.972 -45.448 1.00 89.94 594 GLU A C 1
ATOM 5015 O O . GLU A 1 594 ? 9.514 24.255 -46.645 1.00 89.94 594 GLU A O 1
ATOM 5020 N N . GLU A 1 595 ? 10.387 23.281 -44.833 1.00 87.50 595 GLU A N 1
ATOM 5021 C CA . GLU A 1 595 ? 11.577 22.760 -45.525 1.00 87.50 595 GLU A CA 1
ATOM 5022 C C . GLU A 1 595 ? 11.198 21.797 -46.661 1.00 87.50 595 GLU A C 1
ATOM 5024 O O . GLU A 1 595 ? 11.735 21.858 -47.767 1.00 87.50 595 GLU A O 1
ATOM 5029 N N . LYS A 1 596 ? 10.233 20.905 -46.426 1.00 87.75 596 LYS A N 1
ATOM 5030 C CA . LYS A 1 596 ? 9.782 19.962 -47.453 1.00 87.75 596 LYS A CA 1
ATOM 5031 C C . LYS A 1 596 ? 9.011 20.661 -48.577 1.00 87.75 596 LYS A C 1
ATOM 5033 O O . LYS A 1 596 ? 9.160 20.289 -49.741 1.00 87.75 596 LYS A O 1
ATOM 5038 N N . GLU A 1 597 ? 8.219 21.676 -48.245 1.00 88.12 597 GLU A N 1
ATOM 5039 C CA . GLU A 1 597 ? 7.465 22.495 -49.197 1.00 88.12 597 GLU A CA 1
ATOM 5040 C C . GLU A 1 597 ? 8.405 23.308 -50.097 1.00 88.12 597 GLU A C 1
ATOM 5042 O O . GLU A 1 597 ? 8.243 23.319 -51.318 1.00 88.12 597 GLU A O 1
ATOM 5047 N N . THR A 1 598 ? 9.450 23.903 -49.521 1.00 87.50 598 THR A N 1
ATOM 5048 C CA . THR A 1 598 ? 10.491 24.607 -50.285 1.00 87.50 598 THR A CA 1
ATOM 5049 C C . THR A 1 598 ? 11.261 23.667 -51.212 1.00 87.50 598 THR A C 1
ATOM 5051 O O . THR A 1 598 ? 11.440 23.998 -52.383 1.00 87.50 598 THR A O 1
ATOM 5054 N N . LEU A 1 599 ? 11.630 22.466 -50.753 1.00 86.19 599 LEU A N 1
ATOM 5055 C CA . LEU A 1 599 ? 12.251 21.443 -51.606 1.00 86.19 599 LEU A CA 1
ATOM 5056 C C . LEU A 1 599 ? 11.337 20.997 -52.758 1.00 86.19 599 LEU A C 1
ATOM 5058 O O . LEU A 1 599 ? 11.807 20.873 -53.888 1.00 86.19 599 LEU A O 1
ATOM 5062 N N . ARG A 1 600 ? 10.035 20.793 -52.505 1.00 86.00 600 ARG A N 1
ATOM 5063 C CA . ARG A 1 600 ? 9.049 20.460 -53.553 1.00 86.00 600 ARG A CA 1
ATOM 5064 C C . ARG A 1 600 ? 8.998 21.553 -54.623 1.00 86.00 600 ARG A C 1
ATOM 5066 O O . ARG A 1 600 ? 9.041 21.247 -55.812 1.00 86.00 600 ARG A O 1
ATOM 5073 N N . ASN A 1 601 ? 8.953 22.815 -54.200 1.00 87.19 601 ASN A N 1
ATOM 5074 C CA . ASN A 1 601 ? 8.908 23.960 -55.109 1.00 87.19 601 ASN A CA 1
ATOM 5075 C C . ASN A 1 601 ? 10.202 24.098 -55.926 1.00 87.19 601 ASN A C 1
ATOM 5077 O O . ASN A 1 601 ? 10.139 24.365 -57.124 1.00 87.19 601 ASN A O 1
ATOM 5081 N N . LEU A 1 602 ? 11.368 23.878 -55.308 1.00 86.25 602 LEU A N 1
ATOM 5082 C CA . LEU A 1 602 ? 12.661 23.897 -55.999 1.00 86.25 602 LEU A CA 1
ATOM 5083 C C . LEU A 1 602 ? 12.789 22.766 -57.023 1.00 86.25 602 LEU A C 1
ATOM 5085 O O . LEU A 1 602 ? 13.245 23.021 -58.133 1.00 86.25 602 LEU A O 1
ATOM 5089 N N . ASN A 1 603 ? 12.351 21.549 -56.688 1.00 84.94 603 ASN A N 1
ATOM 5090 C CA . ASN A 1 603 ? 12.360 20.427 -57.628 1.00 84.94 603 ASN A CA 1
ATOM 5091 C C . ASN A 1 603 ? 11.463 20.700 -58.838 1.00 84.94 603 ASN A C 1
ATOM 5093 O O . ASN A 1 603 ? 11.899 20.497 -59.963 1.00 84.94 603 ASN A O 1
ATOM 5097 N N . SER A 1 604 ? 10.259 21.240 -58.623 1.00 85.56 604 SER A N 1
ATOM 5098 C CA . SER A 1 604 ? 9.380 21.639 -59.728 1.00 85.56 604 SER A CA 1
ATOM 5099 C C . SER A 1 604 ? 10.008 22.735 -60.601 1.00 85.56 604 SER A C 1
ATOM 5101 O O . SER A 1 604 ? 9.886 22.716 -61.824 1.00 85.56 604 SER A O 1
ATOM 5103 N N . LEU A 1 605 ? 10.723 23.690 -59.998 1.00 86.56 605 LEU A N 1
ATOM 5104 C CA . LEU A 1 605 ? 11.499 24.695 -60.732 1.00 86.56 605 LEU A CA 1
ATOM 5105 C C . LEU A 1 605 ? 12.623 24.067 -61.565 1.00 86.56 605 LEU A C 1
ATOM 5107 O O . LEU A 1 605 ? 12.861 24.500 -62.690 1.00 86.56 605 LEU A O 1
ATOM 5111 N N . LEU A 1 606 ? 13.302 23.061 -61.016 1.00 86.00 606 LEU A N 1
ATOM 5112 C CA . LEU A 1 606 ? 14.401 22.360 -61.671 1.00 86.00 606 LEU A CA 1
ATOM 5113 C C . LEU A 1 606 ? 13.898 21.512 -62.845 1.00 86.00 606 LEU A C 1
ATOM 5115 O O . LEU A 1 606 ? 14.478 21.593 -63.921 1.00 86.00 606 LEU A O 1
ATOM 5119 N N . GLU A 1 607 ? 12.781 20.799 -62.683 1.00 85.25 607 GLU A N 1
ATOM 5120 C CA . GLU A 1 607 ? 12.097 20.087 -63.774 1.00 85.25 607 GLU A CA 1
ATOM 5121 C C . GLU A 1 607 ? 11.700 21.047 -64.905 1.00 85.25 607 GLU A C 1
ATOM 5123 O O . GLU A 1 607 ? 12.057 20.817 -66.057 1.00 85.25 607 GLU A O 1
ATOM 5128 N N . ASN A 1 608 ? 11.082 22.189 -64.581 1.00 86.25 608 ASN A N 1
ATOM 5129 C CA . ASN A 1 608 ? 10.745 23.215 -65.578 1.00 86.25 608 ASN A CA 1
ATOM 5130 C C . ASN A 1 608 ? 11.984 23.785 -66.300 1.00 86.25 608 ASN A C 1
ATOM 5132 O O . ASN A 1 608 ? 11.912 24.167 -67.469 1.00 86.25 608 ASN A O 1
ATOM 5136 N N . LEU A 1 609 ? 13.121 23.906 -65.605 1.00 85.62 609 LEU A N 1
ATOM 5137 C CA . LEU A 1 609 ? 14.381 24.344 -66.212 1.00 85.62 609 LEU A CA 1
ATOM 5138 C C . LEU A 1 609 ? 14.971 23.273 -67.130 1.00 85.62 609 LEU A C 1
ATOM 5140 O O . LEU A 1 609 ? 15.464 23.626 -68.197 1.00 85.62 609 LEU A O 1
ATOM 5144 N N . MET A 1 610 ? 14.904 21.998 -66.739 1.00 84.44 610 MET A N 1
ATOM 5145 C CA . MET A 1 610 ? 15.337 20.875 -67.573 1.00 84.44 610 MET A CA 1
ATOM 5146 C C . MET A 1 610 ? 14.504 20.789 -68.850 1.00 84.44 610 MET A C 1
ATOM 5148 O O . MET A 1 610 ? 15.081 20.793 -69.929 1.00 84.44 610 MET A O 1
ATOM 5152 N N . GLU A 1 611 ? 13.174 20.864 -68.752 1.00 85.56 611 GLU A N 1
ATOM 5153 C CA . GLU A 1 611 ? 12.298 20.892 -69.934 1.00 85.56 611 GLU A CA 1
ATOM 5154 C C . GLU A 1 611 ? 12.646 22.054 -70.877 1.00 85.56 611 GLU A C 1
ATOM 5156 O O . GLU A 1 611 ? 12.655 21.907 -72.098 1.00 85.56 611 GLU A O 1
ATOM 5161 N N . ARG A 1 612 ? 12.981 23.229 -70.329 1.00 83.94 612 ARG A N 1
ATOM 5162 C CA . ARG A 1 612 ? 13.436 24.369 -71.140 1.00 83.94 612 ARG A CA 1
ATOM 5163 C C . ARG A 1 612 ? 14.794 24.135 -71.793 1.00 83.94 612 ARG A C 1
ATOM 5165 O O . ARG A 1 612 ? 14.988 24.594 -72.916 1.00 83.94 612 ARG A O 1
ATOM 5172 N N . LEU A 1 613 ? 15.731 23.495 -71.096 1.00 81.94 613 LEU A N 1
ATOM 5173 C CA . LEU A 1 613 ? 17.040 23.156 -71.652 1.00 81.94 613 LEU A CA 1
ATOM 5174 C C . LEU A 1 613 ? 16.903 22.146 -72.788 1.00 81.94 613 LEU A C 1
ATOM 5176 O O . LEU A 1 613 ? 17.495 22.379 -73.836 1.00 81.94 613 LEU A O 1
ATOM 5180 N N . ASP A 1 614 ? 16.061 21.125 -72.628 1.00 82.12 614 ASP A N 1
ATOM 5181 C CA . ASP A 1 614 ? 15.777 20.139 -73.675 1.00 82.12 614 ASP A CA 1
ATOM 5182 C C . ASP A 1 614 ? 15.217 20.823 -74.936 1.00 82.12 614 ASP A C 1
ATOM 5184 O O . ASP A 1 614 ? 15.667 20.563 -76.052 1.00 82.12 614 ASP A O 1
ATOM 5188 N N . VAL A 1 615 ? 14.302 21.790 -74.772 1.00 85.88 615 VAL A N 1
ATOM 5189 C CA . VAL A 1 615 ? 13.772 22.595 -75.891 1.00 85.88 615 VAL A CA 1
ATOM 5190 C C . VAL A 1 615 ? 14.868 23.421 -76.581 1.00 85.88 615 VAL A C 1
ATOM 5192 O O . VAL A 1 615 ? 14.875 23.533 -77.809 1.00 85.88 615 VAL A O 1
ATOM 5195 N N . ILE A 1 616 ? 15.790 24.016 -75.817 1.00 81.50 616 ILE A N 1
ATOM 5196 C CA . ILE A 1 616 ? 16.914 24.790 -76.370 1.00 81.50 616 ILE A CA 1
ATOM 5197 C C . ILE A 1 616 ? 17.899 23.869 -77.099 1.00 81.50 616 ILE A C 1
ATOM 5199 O O . ILE A 1 616 ? 18.371 24.219 -78.182 1.00 81.50 616 ILE A O 1
ATOM 5203 N N . GLU A 1 617 ? 18.206 22.703 -76.533 1.00 80.06 617 GLU A N 1
ATOM 5204 C CA . GLU A 1 617 ? 19.097 21.710 -77.130 1.00 80.06 617 GLU A CA 1
ATOM 5205 C C . GLU A 1 617 ? 18.527 21.180 -78.451 1.00 80.06 617 GLU A C 1
ATOM 5207 O O . GLU A 1 617 ? 19.244 21.139 -79.453 1.00 80.06 617 GLU A O 1
ATOM 5212 N N . GLU A 1 618 ? 17.224 20.880 -78.507 1.00 83.00 618 GLU A N 1
ATOM 5213 C CA . GLU A 1 618 ? 16.549 20.512 -79.755 1.00 83.00 618 GLU A CA 1
ATOM 5214 C C . GLU A 1 618 ? 16.615 21.621 -80.818 1.00 83.00 618 GLU A C 1
ATOM 5216 O O . GLU A 1 618 ? 16.831 21.336 -82.002 1.00 83.00 618 GLU A O 1
ATOM 5221 N N . ASP A 1 619 ? 16.417 22.887 -80.432 1.00 81.69 619 ASP A N 1
ATOM 5222 C CA . ASP A 1 619 ? 16.495 24.027 -81.357 1.00 81.69 619 ASP A CA 1
ATOM 5223 C C . ASP A 1 619 ? 17.922 24.231 -81.891 1.00 81.69 619 ASP A C 1
ATOM 5225 O O . ASP A 1 619 ? 18.126 24.414 -83.096 1.00 81.69 619 ASP A O 1
ATOM 5229 N N . LEU A 1 620 ? 18.930 24.130 -81.018 1.00 78.50 620 LEU A N 1
ATOM 5230 C CA . LEU A 1 620 ? 20.343 24.183 -81.400 1.00 78.50 620 LEU A CA 1
ATOM 5231 C C . LEU A 1 620 ? 20.726 23.018 -82.315 1.00 78.50 620 LEU A C 1
ATOM 5233 O O . LEU A 1 620 ? 21.403 23.240 -83.320 1.00 78.50 620 LEU A O 1
ATOM 5237 N N . GLY A 1 621 ? 20.256 21.803 -82.021 1.00 77.88 621 GLY A N 1
ATOM 5238 C CA . GLY A 1 621 ? 20.443 20.627 -82.869 1.00 77.88 621 GLY A CA 1
ATOM 5239 C C . GLY A 1 621 ? 19.884 20.843 -84.277 1.00 77.88 621 GLY A C 1
ATOM 5240 O O . GLY A 1 621 ? 20.600 20.661 -85.262 1.00 77.88 621 GLY A O 1
ATOM 5241 N N . LYS A 1 622 ? 18.648 21.353 -84.388 1.00 81.06 622 LYS A N 1
ATOM 5242 C CA . LYS A 1 622 ? 18.026 21.703 -85.680 1.00 81.06 622 LYS A CA 1
ATOM 5243 C C . LYS A 1 622 ? 18.833 22.750 -86.450 1.00 81.06 622 LYS A C 1
ATOM 5245 O O . LYS A 1 622 ? 19.034 22.604 -87.659 1.00 81.06 622 LYS A O 1
ATOM 5250 N N . LYS A 1 623 ? 19.316 23.796 -85.772 1.00 78.44 623 LYS A N 1
ATOM 5251 C CA . LYS A 1 623 ? 20.164 24.836 -86.381 1.00 78.44 623 LYS A CA 1
ATOM 5252 C C . LYS A 1 623 ? 21.502 24.274 -86.869 1.00 78.44 623 LYS A C 1
ATOM 5254 O O . LYS A 1 623 ? 21.915 24.584 -87.986 1.00 78.44 623 LYS A O 1
ATOM 5259 N N . LEU A 1 624 ? 22.146 23.415 -86.079 1.00 76.62 624 LEU A N 1
ATOM 5260 C CA . LEU A 1 624 ? 23.395 22.734 -86.434 1.00 76.62 624 LEU A CA 1
ATOM 5261 C C . LEU A 1 624 ? 23.230 21.794 -87.629 1.00 76.62 624 LEU A C 1
ATOM 5263 O O . LEU A 1 624 ? 24.075 21.794 -88.524 1.00 76.62 624 LEU A O 1
ATOM 5267 N N . ASP A 1 625 ? 22.153 21.017 -87.679 1.00 78.25 625 ASP A N 1
ATOM 5268 C CA . ASP A 1 625 ? 21.884 20.116 -88.801 1.00 78.25 625 ASP A CA 1
ATOM 5269 C C . ASP A 1 625 ? 21.562 20.891 -90.083 1.00 78.25 625 ASP A C 1
ATOM 5271 O O . ASP A 1 625 ? 22.064 20.547 -91.158 1.00 78.25 625 ASP A O 1
ATOM 5275 N N . SER A 1 626 ? 20.812 21.993 -89.974 1.00 77.50 626 SER A N 1
ATOM 5276 C CA . SER A 1 626 ? 20.602 22.927 -91.086 1.00 77.50 626 SER A CA 1
ATOM 5277 C C . SER A 1 626 ? 21.927 23.505 -91.589 1.00 77.50 626 SER A C 1
ATOM 5279 O O . SER A 1 626 ? 22.169 23.538 -92.796 1.00 77.50 626 SER A O 1
ATOM 5281 N N . PHE A 1 627 ? 22.814 23.914 -90.679 1.00 73.00 627 PHE A N 1
ATOM 5282 C CA . PHE A 1 627 ? 24.141 24.406 -91.035 1.00 73.00 627 PHE A CA 1
ATOM 5283 C C . PHE A 1 627 ? 24.996 23.336 -91.716 1.00 73.00 627 PHE A C 1
ATOM 5285 O O . PHE A 1 627 ? 25.555 23.609 -92.772 1.00 73.00 627 PHE A O 1
ATOM 5292 N N . LYS A 1 628 ? 25.071 22.111 -91.176 1.00 69.69 628 LYS A N 1
ATOM 5293 C CA . LYS A 1 628 ? 25.820 20.998 -91.790 1.00 69.69 628 LYS A CA 1
ATOM 5294 C C . LYS A 1 628 ? 25.327 20.695 -93.199 1.00 69.69 628 LYS A C 1
ATOM 5296 O O . LYS A 1 628 ? 26.138 20.490 -94.098 1.00 69.69 628 LYS A O 1
ATOM 5301 N N . LYS A 1 629 ? 24.006 20.690 -93.401 1.00 74.00 629 LYS A N 1
ATOM 5302 C CA . LYS A 1 629 ? 23.407 20.485 -94.721 1.00 74.00 629 LYS A CA 1
ATOM 5303 C C . LYS A 1 629 ? 23.869 21.559 -95.705 1.00 74.00 629 LYS A C 1
ATOM 5305 O O . LYS A 1 629 ? 24.370 21.222 -96.772 1.00 74.00 629 LYS A O 1
ATOM 5310 N N . ILE A 1 630 ? 23.778 22.831 -95.316 1.00 68.94 630 ILE A N 1
ATOM 5311 C CA . ILE A 1 630 ? 24.224 23.956 -96.146 1.00 68.94 630 ILE A CA 1
ATOM 5312 C C . ILE A 1 630 ? 25.736 23.889 -96.386 1.00 68.94 630 ILE A C 1
ATOM 5314 O O . ILE A 1 630 ? 26.174 24.048 -97.519 1.00 68.94 630 ILE A O 1
ATOM 5318 N N . PHE A 1 631 ? 26.541 23.617 -95.360 1.00 65.69 631 PHE A N 1
ATOM 5319 C CA . PHE A 1 631 ? 27.992 23.475 -95.469 1.00 65.69 631 PHE A CA 1
ATOM 5320 C C . PHE A 1 631 ? 28.373 22.406 -96.504 1.00 65.69 631 PHE A C 1
ATOM 5322 O O . PHE A 1 631 ? 29.118 22.704 -97.437 1.00 65.69 631 PHE A O 1
ATOM 5329 N N . ASN A 1 632 ? 27.793 21.205 -96.404 1.00 66.50 632 ASN A N 1
ATOM 5330 C CA . ASN A 1 632 ? 28.041 20.109 -97.344 1.00 66.50 632 ASN A CA 1
ATOM 5331 C C . ASN A 1 632 ? 27.565 20.449 -98.766 1.00 66.50 632 ASN A C 1
ATOM 5333 O O . ASN A 1 632 ? 28.290 20.229 -99.732 1.00 66.50 632 ASN A O 1
ATOM 5337 N N . GLU A 1 633 ? 26.380 21.051 -98.916 1.00 67.12 633 GLU A N 1
ATOM 5338 C CA . GLU A 1 633 ? 25.856 21.480 -100.223 1.00 67.12 633 GLU A CA 1
ATOM 5339 C C . GLU A 1 633 ? 26.711 22.579 -100.880 1.00 67.12 633 GLU A C 1
ATOM 5341 O O . GLU A 1 633 ? 26.745 22.701 -102.108 1.00 67.12 633 GLU A O 1
ATOM 5346 N N . THR A 1 634 ? 27.410 23.380 -100.074 1.00 62.16 634 THR A N 1
ATOM 5347 C CA . THR A 1 634 ? 28.068 24.607 -100.528 1.00 62.16 634 THR A CA 1
ATOM 5348 C C . THR A 1 634 ? 29.577 24.444 -100.746 1.00 62.16 634 THR A C 1
ATOM 5350 O O . THR A 1 634 ? 30.102 25.077 -101.662 1.00 62.16 634 THR A O 1
ATOM 5353 N N . LEU A 1 635 ? 30.270 23.611 -99.956 1.00 57.47 635 LEU A N 1
ATOM 5354 C CA . LEU A 1 635 ? 31.741 23.518 -99.941 1.00 57.47 635 LEU A CA 1
ATOM 5355 C C . LEU A 1 635 ? 32.332 22.214 -100.506 1.00 57.47 635 LEU A C 1
ATOM 5357 O O . LEU A 1 635 ? 33.503 22.222 -100.871 1.00 57.47 635 LEU A O 1
ATOM 5361 N N . GLU A 1 636 ? 31.573 21.120 -100.654 1.00 55.25 636 GLU A N 1
ATOM 5362 C CA . GLU A 1 636 ? 32.139 19.853 -101.169 1.00 55.25 636 GLU A CA 1
ATOM 5363 C C . GLU A 1 636 ? 32.320 19.797 -102.698 1.00 55.25 636 GLU A C 1
ATOM 5365 O O . GLU A 1 636 ? 32.930 18.851 -103.194 1.00 55.25 636 GLU A O 1
ATOM 5370 N N . LYS A 1 637 ? 31.823 20.775 -103.473 1.00 55.09 637 LYS A N 1
ATOM 5371 C CA . LYS A 1 637 ? 31.881 20.706 -104.950 1.00 55.09 637 LYS A CA 1
ATOM 5372 C C . LYS A 1 637 ? 32.739 21.751 -105.664 1.00 55.09 637 LYS A C 1
ATOM 5374 O O . LYS A 1 637 ? 33.121 21.471 -106.790 1.00 55.09 637 LYS A O 1
ATOM 5379 N N . GLU A 1 638 ? 33.082 22.880 -105.043 1.00 55.88 638 GLU A N 1
ATOM 5380 C CA . GLU A 1 638 ? 34.145 23.815 -105.472 1.00 55.88 638 GLU A CA 1
ATOM 5381 C C . GLU A 1 638 ? 34.185 25.018 -104.512 1.00 55.88 638 GLU A C 1
ATOM 5383 O O . GLU A 1 638 ? 33.138 25.492 -104.064 1.00 55.88 638 GLU A O 1
ATOM 5388 N N . TYR A 1 639 ? 35.378 25.529 -104.195 1.00 51.31 639 TYR A N 1
ATOM 5389 C CA . TYR A 1 639 ? 35.536 26.682 -103.301 1.00 51.31 639 TYR A CA 1
ATOM 5390 C C . TYR A 1 639 ? 35.175 27.998 -104.011 1.00 51.31 639 TYR A C 1
ATOM 5392 O O . TYR A 1 639 ? 35.792 28.355 -105.013 1.00 51.31 639 TYR A O 1
ATOM 5400 N N . ILE A 1 640 ? 34.200 28.740 -103.467 1.00 62.22 640 ILE A N 1
ATOM 5401 C CA . ILE A 1 640 ? 33.780 30.076 -103.927 1.00 62.22 640 ILE A CA 1
ATOM 5402 C C . ILE A 1 640 ? 33.686 31.003 -102.701 1.00 62.22 640 ILE A C 1
ATOM 5404 O O . ILE A 1 640 ? 33.034 30.670 -101.711 1.00 62.22 640 ILE A O 1
ATOM 5408 N N . GLU A 1 641 ? 34.316 32.175 -102.763 1.00 56.97 641 GLU A N 1
ATOM 5409 C CA . GLU A 1 641 ? 34.512 33.091 -101.624 1.00 56.97 641 GLU A CA 1
ATOM 5410 C C . GLU A 1 641 ? 33.195 33.661 -101.050 1.00 56.97 641 GLU A C 1
ATOM 5412 O O . GLU A 1 641 ? 32.982 33.630 -99.838 1.00 56.97 641 GLU A O 1
ATOM 5417 N N . ASP A 1 642 ? 32.237 34.047 -101.901 1.00 62.97 642 ASP A N 1
ATOM 5418 C CA . ASP A 1 642 ? 30.907 34.521 -101.465 1.00 62.97 642 ASP A CA 1
ATOM 5419 C C . ASP A 1 642 ? 30.106 33.449 -100.708 1.00 62.97 642 ASP A C 1
ATOM 5421 O O . ASP A 1 642 ? 29.339 33.728 -99.781 1.00 62.97 642 ASP A O 1
ATOM 5425 N N . LYS A 1 643 ? 30.305 32.186 -101.087 1.00 61.41 643 LYS A N 1
ATOM 5426 C CA . LYS A 1 643 ? 29.685 31.029 -100.442 1.00 61.41 643 LYS A CA 1
ATOM 5427 C C . LYS A 1 643 ? 30.299 30.764 -99.067 1.00 61.41 643 LYS A C 1
ATOM 5429 O O . LYS A 1 643 ? 29.567 30.471 -98.123 1.00 61.41 643 LYS A O 1
ATOM 5434 N N . PHE A 1 644 ? 31.612 30.948 -98.933 1.00 61.75 644 PHE A N 1
ATOM 5435 C CA . PHE A 1 644 ? 32.314 30.884 -97.653 1.00 61.75 644 PHE A CA 1
ATOM 5436 C C . PHE A 1 644 ? 31.860 31.996 -96.689 1.00 61.75 644 PHE A C 1
ATOM 5438 O O . PHE A 1 644 ? 31.577 31.720 -95.524 1.00 61.75 644 PHE A O 1
ATOM 5445 N N . ILE A 1 645 ? 31.668 33.229 -97.175 1.00 65.38 645 ILE A N 1
ATOM 5446 C CA . ILE A 1 645 ? 31.120 34.338 -96.369 1.00 65.38 645 ILE A CA 1
ATOM 5447 C C . ILE A 1 645 ? 29.698 34.025 -95.873 1.00 65.38 645 ILE A C 1
ATOM 5449 O O . ILE A 1 645 ? 29.354 34.334 -94.730 1.00 65.38 645 ILE A O 1
ATOM 5453 N N . ASN A 1 646 ? 28.864 33.372 -96.688 1.00 65.94 646 ASN A N 1
ATOM 5454 C CA . ASN A 1 646 ? 27.507 32.996 -96.281 1.00 65.94 646 ASN A CA 1
ATOM 5455 C C . ASN A 1 646 ? 27.502 31.876 -95.217 1.00 65.94 646 ASN A C 1
ATOM 5457 O O . ASN A 1 646 ? 26.676 31.904 -94.304 1.00 65.94 646 ASN A O 1
ATOM 5461 N N . VAL A 1 647 ? 28.466 30.949 -95.283 1.00 62.81 647 VAL A N 1
ATOM 5462 C CA . VAL A 1 647 ? 28.724 29.945 -94.234 1.00 62.81 647 VAL A CA 1
ATOM 5463 C C . VAL A 1 647 ? 29.171 30.621 -92.933 1.00 62.81 647 VAL A C 1
ATOM 5465 O O . VAL A 1 647 ? 28.595 30.338 -91.886 1.00 62.81 647 VAL A O 1
ATOM 5468 N N . ILE A 1 648 ? 30.112 31.573 -92.984 1.00 66.62 648 ILE A N 1
ATOM 5469 C CA . ILE A 1 648 ? 30.537 32.370 -91.814 1.00 66.62 648 ILE A CA 1
ATOM 5470 C C . ILE A 1 648 ? 29.347 33.129 -91.202 1.00 66.62 648 ILE A C 1
ATOM 5472 O O . ILE A 1 648 ? 29.178 33.155 -89.984 1.00 66.62 648 ILE A O 1
ATOM 5476 N N . ARG A 1 649 ? 28.474 33.714 -92.032 1.00 66.38 649 ARG A N 1
ATOM 5477 C CA . ARG A 1 649 ? 27.291 34.453 -91.568 1.00 66.38 649 ARG A CA 1
ATOM 5478 C C . ARG A 1 649 ? 26.281 33.561 -90.846 1.00 66.38 649 ARG A C 1
ATOM 5480 O O . ARG A 1 649 ? 25.693 34.005 -89.868 1.00 66.38 649 ARG A O 1
ATOM 5487 N N . GLN A 1 650 ? 26.073 32.332 -91.313 1.00 64.69 650 GLN A N 1
ATOM 5488 C CA . GLN A 1 650 ? 25.198 31.361 -90.646 1.00 64.69 650 GLN A CA 1
ATOM 5489 C C . GLN A 1 650 ? 25.839 30.774 -89.385 1.00 64.69 650 GLN A C 1
ATOM 5491 O O . GLN A 1 650 ? 25.140 30.560 -88.401 1.00 64.69 650 GLN A O 1
ATOM 5496 N N . LEU A 1 651 ? 27.163 30.589 -89.368 1.00 62.47 651 LEU A N 1
ATOM 5497 C CA . LEU A 1 651 ? 27.896 30.214 -88.157 1.00 62.47 651 LEU A CA 1
ATOM 5498 C C . LEU A 1 651 ? 27.707 31.272 -87.054 1.00 62.47 651 LEU A C 1
ATOM 5500 O O . LEU A 1 651 ? 27.393 30.933 -85.918 1.00 62.47 651 LEU A O 1
ATOM 5504 N N . ASN A 1 652 ? 27.772 32.555 -87.428 1.00 62.81 652 ASN A N 1
ATOM 5505 C CA . ASN A 1 652 ? 27.499 33.690 -86.541 1.00 62.81 652 ASN A CA 1
ATOM 5506 C C . ASN A 1 652 ? 26.018 33.837 -86.135 1.00 62.81 652 ASN A C 1
ATOM 5508 O O . ASN A 1 652 ? 25.705 34.698 -85.324 1.00 62.81 652 ASN A O 1
ATOM 5512 N N . GLN A 1 653 ? 25.093 33.067 -86.723 1.00 62.78 653 GLN A N 1
ATOM 5513 C CA . GLN A 1 653 ? 23.691 32.991 -86.277 1.00 62.78 653 GLN A CA 1
ATOM 5514 C C . GLN A 1 653 ? 23.465 31.869 -85.247 1.00 62.78 653 GLN A C 1
ATOM 5516 O O . GLN A 1 653 ? 22.374 31.781 -84.681 1.00 62.78 653 GLN A O 1
ATOM 5521 N N . ILE A 1 654 ? 24.460 30.997 -85.045 1.00 59.47 654 ILE A N 1
ATOM 5522 C CA . ILE A 1 654 ? 24.435 29.877 -84.093 1.00 59.47 654 ILE A CA 1
ATOM 5523 C C . ILE A 1 654 ? 25.131 30.260 -82.778 1.00 59.47 654 ILE A C 1
ATOM 5525 O O . ILE A 1 654 ? 24.675 29.833 -81.719 1.00 59.47 654 ILE A O 1
ATOM 5529 N N . THR A 1 655 ? 26.208 31.052 -82.845 1.00 44.91 655 THR A N 1
ATOM 5530 C CA . THR A 1 655 ? 26.814 31.762 -81.697 1.00 44.91 655 THR A CA 1
ATOM 5531 C C . THR A 1 655 ? 26.013 32.997 -81.331 1.00 44.91 655 THR A C 1
ATOM 5533 O O . THR A 1 655 ? 25.846 33.248 -80.119 1.00 44.91 655 THR A O 1
#

Foldseek 3Di:
DDDDDDPPCPPPPPPPPPDFDDDLLRQALVNLADFFDPPVVLVVVLLVVCVVCQLVDPPRWLVLLLLNLLLCSLVVHDLPPCLVSLVVFLVLQWDDDPLAIFGDGGNPDPDDGWLVSRLSSLSSCVSSVNNCVVLPVVHNVSVLVNPVVNQVVQDDDLAGAGHPDPPDPCSVPDARLVSLLSVLSSCVSSVHQCLVVLVSSLSNLDDDDLLDCSLLSSLVSCSNNVVNVVDDLVSLVVLQVQQDPQRAGDSDPDGDLVSRLSSLVSCLSCCVSPNDQCLSVLSNLNVVLCVVSVPPVPSDSVCSVRVSSSSSSSSSCRVVNLVVVLLVQLVCCQVQQKAFPVVCCVPRVCDPCVVVSQVVLCLWWPWHKDKDFLVVVVLVLLVPDDPLQSVLVVVVVVVVVVDQKAWSPVSQVVSVVVDVDRDDCVPRHVVVVVVCCSVVQFHWDWDWDDPDDPDITIMTGGPDGRRMMIGIPDNGDSVLLVVLVVVLVVLLVVLVVLLVVLVCLLVVLLVVLVVCLVVVVLVCSLVVLVVSLVVNLVVLVVNLCCLVPVVCVVRVITDCCRSCVVSNVSSVVSSVVSVVSSVVSSVVSVVVSVVSVVVVVVVVVVVVVVVVVVVVVVVLVVLVVVLVVLCCVQVVPHDDPVSVVVSVVSVVVSD